Protein AF-A0A927SH80-F1 (afdb_monomer)

Mean predicted aligned error: 14.43 Å

Secondary structure (DSSP, 8-state):
-HHHHHHHHHHHHHHHHHHHHHHHHHHT-PPPPHHHHHHHHHS------TTSSSHHHHHHHHHHTTSS-TT--TTS-HHHHHHHHHHHTSPPPP-PPPEEEEE-----TTTB-BSS---S-S-HHHHHTTTT-SBSSTTS---S-HHHHH-TT--EEE-TTT-SEEE-TTT-----HHHHT-TT--EEEEETT-SEEE-----S-HHHHHHHBTTS-----HHHHH-TTS-EEEETTEEEE-TTT-----HHHHT-TT--EEE--TT-EEEEE-GGG-----HHHHH-TT--EE--TTSPPEE-TT-----HHHHT-TT--EEEEE------TT--TT--SS------TTGGGSPPPPPHHHHHHHHHHHHHHHHHHHHHHHHHHHTT-------------

Structure (mmCIF, N/CA/C/O backbone):
data_AF-A0A927SH80-F1
#
_entry.id   AF-A0A927SH80-F1
#
loop_
_atom_site.group_PDB
_atom_site.id
_atom_site.type_symbol
_atom_site.label_atom_id
_atom_site.label_alt_id
_atom_site.label_comp_id
_atom_site.label_asym_id
_atom_site.label_entity_id
_atom_site.label_seq_id
_atom_site.pdbx_PDB_ins_code
_atom_site.Cartn_x
_atom_site.Cartn_y
_atom_site.Cartn_z
_atom_site.occupancy
_atom_site.B_iso_or_equiv
_atom_site.auth_seq_id
_atom_site.auth_comp_id
_atom_site.auth_asym_id
_atom_site.auth_atom_id
_atom_site.pdbx_PDB_model_num
ATOM 1 N N . MET A 1 1 ? 19.729 -35.405 -63.155 1.00 67.75 1 MET A N 1
ATOM 2 C CA . MET A 1 1 ? 19.822 -36.449 -62.109 1.00 67.75 1 MET A CA 1
ATOM 3 C C . MET A 1 1 ? 20.046 -35.816 -60.736 1.00 67.75 1 MET A C 1
ATOM 5 O O . MET A 1 1 ? 19.421 -36.229 -59.769 1.00 67.75 1 MET A O 1
ATOM 9 N N . ASP A 1 2 ? 20.865 -34.765 -60.665 1.00 80.31 2 ASP A N 1
ATOM 10 C CA . ASP A 1 2 ? 21.379 -34.199 -59.408 1.00 80.31 2 ASP A CA 1
ATOM 11 C C . ASP A 1 2 ? 20.319 -33.526 -58.526 1.00 80.31 2 ASP A C 1
ATOM 13 O O . ASP A 1 2 ? 20.358 -33.664 -57.308 1.00 80.31 2 ASP A O 1
ATOM 17 N N . ILE A 1 3 ? 19.312 -32.876 -59.121 1.00 85.50 3 ILE A N 1
ATOM 18 C CA . ILE A 1 3 ? 18.199 -32.262 -58.370 1.00 85.50 3 ILE A CA 1
ATOM 19 C C . ILE A 1 3 ? 17.348 -33.334 -57.672 1.00 85.50 3 ILE A C 1
ATOM 21 O O . ILE A 1 3 ? 16.928 -33.156 -56.530 1.00 85.50 3 ILE A O 1
ATOM 25 N N . LEU A 1 4 ? 17.126 -34.469 -58.340 1.00 87.06 4 LEU A N 1
ATOM 26 C CA . LEU A 1 4 ? 16.343 -35.578 -57.793 1.00 87.06 4 LEU A CA 1
ATOM 27 C C . LEU A 1 4 ? 17.097 -36.269 -56.648 1.00 87.06 4 LEU A C 1
ATOM 29 O O . LEU A 1 4 ? 16.501 -36.623 -55.635 1.00 87.06 4 LEU A O 1
ATOM 33 N N . PHE A 1 5 ? 18.418 -36.405 -56.796 1.00 88.62 5 PHE A N 1
ATOM 34 C CA . PHE A 1 5 ? 19.298 -36.946 -55.764 1.00 88.62 5 PHE A CA 1
ATOM 35 C C . PHE A 1 5 ? 19.363 -36.025 -54.538 1.00 88.62 5 PHE A C 1
ATOM 37 O O . PHE A 1 5 ? 19.197 -36.492 -53.414 1.00 88.62 5 PHE A O 1
ATOM 44 N N . ALA A 1 6 ? 19.508 -34.711 -54.740 1.00 87.31 6 ALA A N 1
ATOM 45 C CA . ALA A 1 6 ? 19.481 -33.729 -53.658 1.00 87.31 6 ALA A CA 1
ATOM 46 C C . ALA A 1 6 ? 18.146 -33.750 -52.892 1.00 87.31 6 ALA A C 1
ATOM 48 O O . ALA A 1 6 ? 18.147 -33.767 -51.662 1.00 87.31 6 ALA A O 1
ATOM 49 N N . ALA A 1 7 ? 17.014 -33.820 -53.601 1.00 89.44 7 ALA A N 1
ATOM 50 C CA . ALA A 1 7 ? 15.693 -33.921 -52.982 1.00 89.44 7 ALA A CA 1
ATOM 51 C C . ALA A 1 7 ? 15.524 -35.214 -52.161 1.00 89.44 7 ALA A C 1
ATOM 53 O O . ALA A 1 7 ? 14.984 -35.176 -51.055 1.00 89.44 7 ALA A O 1
ATOM 54 N N . LEU A 1 8 ? 16.029 -36.346 -52.666 1.00 92.12 8 LEU A N 1
ATOM 55 C CA . LEU A 1 8 ? 16.002 -37.632 -51.961 1.00 92.12 8 LEU A CA 1
ATOM 56 C C . LEU A 1 8 ? 16.857 -37.628 -50.693 1.00 92.12 8 LEU A C 1
ATOM 58 O O . LEU A 1 8 ? 16.410 -38.119 -49.660 1.00 92.12 8 LEU A O 1
ATOM 62 N N . VAL A 1 9 ? 18.062 -37.058 -50.750 1.00 92.06 9 VAL A N 1
ATOM 63 C CA . VAL A 1 9 ? 18.957 -36.970 -49.587 1.00 92.06 9 VAL A CA 1
ATOM 64 C C . VAL A 1 9 ? 18.350 -36.075 -48.506 1.00 92.06 9 VAL A C 1
ATOM 66 O O . VAL A 1 9 ? 18.310 -36.464 -47.339 1.00 92.06 9 VAL A O 1
ATOM 69 N N . LEU A 1 10 ? 17.810 -34.913 -48.883 1.00 92.00 10 LEU A N 1
ATOM 70 C CA . LEU A 1 10 ? 17.210 -33.972 -47.934 1.00 92.00 10 LEU A CA 1
ATOM 71 C C . LEU A 1 10 ? 15.919 -34.535 -47.314 1.00 92.00 10 LEU A C 1
ATOM 73 O O . LEU A 1 10 ? 15.719 -34.434 -46.103 1.00 92.00 10 LEU A O 1
ATOM 77 N N . GLY A 1 11 ? 15.081 -35.197 -48.120 1.00 93.44 11 GLY A N 1
ATOM 78 C CA . GLY A 1 11 ? 13.886 -35.899 -47.645 1.00 93.44 11 GLY A CA 1
ATOM 79 C C . GLY A 1 11 ? 14.214 -37.090 -46.738 1.00 93.44 11 GLY A C 1
ATOM 80 O O . GLY A 1 11 ? 13.583 -37.264 -45.696 1.00 93.44 11 GLY A O 1
ATOM 81 N N . GLY A 1 12 ? 15.243 -37.870 -47.083 1.00 94.62 12 GLY A N 1
ATOM 82 C CA . GLY A 1 12 ? 15.723 -38.995 -46.281 1.00 94.62 12 GLY A CA 1
ATOM 83 C C . GLY A 1 12 ? 16.278 -38.558 -44.925 1.00 94.62 12 GLY A C 1
ATOM 84 O O . GLY A 1 12 ? 15.914 -39.132 -43.900 1.00 94.62 12 GLY A O 1
ATOM 85 N N . MET A 1 13 ? 17.088 -37.496 -44.893 1.00 93.69 13 MET A N 1
ATOM 86 C CA . MET A 1 13 ? 17.565 -36.900 -43.639 1.00 93.69 13 MET A CA 1
ATOM 87 C C . MET A 1 13 ? 16.413 -36.329 -42.807 1.00 93.69 13 MET A C 1
ATOM 89 O O . MET A 1 13 ? 16.394 -36.517 -41.594 1.00 93.69 13 MET A O 1
ATOM 93 N N . GLY A 1 14 ? 15.427 -35.686 -43.439 1.00 94.69 14 GLY A N 1
ATOM 94 C CA . GLY A 1 14 ? 14.233 -35.182 -42.757 1.00 94.69 14 GLY A CA 1
ATOM 95 C C . GLY A 1 14 ? 13.417 -36.293 -42.088 1.00 94.69 14 GLY A C 1
ATOM 96 O O . GLY A 1 14 ? 13.054 -36.170 -40.920 1.00 94.69 14 GLY A O 1
ATOM 97 N N . LEU A 1 15 ? 13.188 -37.407 -42.790 1.00 94.25 15 LEU A N 1
ATOM 98 C CA . LEU A 1 15 ? 12.505 -38.580 -42.235 1.00 94.25 15 LEU A CA 1
ATOM 99 C C . LEU A 1 15 ? 13.313 -39.244 -41.118 1.00 94.25 15 LEU A C 1
ATOM 101 O O . LEU A 1 15 ? 12.742 -39.630 -40.099 1.00 94.25 15 LEU A O 1
ATOM 105 N N . LEU A 1 16 ? 14.635 -39.342 -41.277 1.00 94.38 16 LEU A N 1
ATOM 106 C CA . LEU A 1 16 ? 15.520 -39.924 -40.272 1.00 94.38 16 LEU A CA 1
ATOM 107 C C . LEU A 1 16 ? 15.535 -39.087 -38.988 1.00 94.38 16 LEU A C 1
ATOM 109 O O . LEU A 1 16 ? 15.325 -39.630 -37.905 1.00 94.38 16 LEU A O 1
ATOM 113 N N . PHE A 1 17 ? 15.721 -37.769 -39.093 1.00 94.19 17 PHE A N 1
ATOM 114 C CA . PHE A 1 17 ? 15.707 -36.888 -37.926 1.00 94.19 17 PHE A CA 1
ATOM 115 C C . PHE A 1 17 ? 14.313 -36.760 -37.309 1.00 94.19 17 PHE A C 1
ATOM 117 O O . PHE A 1 17 ? 14.196 -36.784 -36.088 1.00 94.19 17 PHE A O 1
ATOM 124 N N . GLY A 1 18 ? 13.250 -36.697 -38.115 1.00 93.88 18 GLY A N 1
ATOM 125 C CA . GLY A 1 18 ? 11.871 -36.689 -37.616 1.00 93.88 18 GLY A CA 1
ATOM 126 C C . GLY A 1 18 ? 11.509 -37.978 -36.872 1.00 93.88 18 GLY A C 1
ATOM 127 O O . GLY A 1 18 ? 10.929 -37.932 -35.785 1.00 93.88 18 GLY A O 1
ATOM 128 N N . GLY A 1 19 ? 11.915 -39.131 -37.411 1.00 94.75 19 GLY A N 1
ATOM 129 C CA . GLY A 1 19 ? 11.756 -40.432 -36.763 1.00 94.75 19 GLY A CA 1
ATOM 130 C C . GLY A 1 19 ? 12.543 -40.526 -35.457 1.00 94.75 19 GLY A C 1
ATOM 131 O O . GLY A 1 19 ? 11.991 -40.936 -34.437 1.00 94.75 19 GLY A O 1
ATOM 132 N N . LEU A 1 20 ? 13.800 -40.070 -35.462 1.00 92.69 20 LEU A N 1
ATOM 133 C CA . LEU A 1 20 ? 14.645 -40.036 -34.270 1.00 92.69 20 LEU A CA 1
ATOM 134 C C . LEU A 1 20 ? 14.058 -39.133 -33.177 1.00 92.69 20 LEU A C 1
ATOM 136 O O . LEU A 1 20 ? 13.988 -39.561 -32.030 1.00 92.69 20 LEU A O 1
ATOM 140 N N . LEU A 1 21 ? 13.584 -37.931 -33.524 1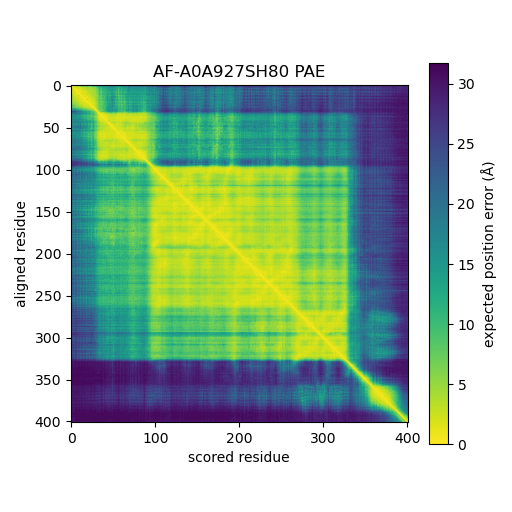.00 90.69 21 LEU A N 1
ATOM 141 C CA . LEU A 1 21 ? 12.939 -37.008 -32.582 1.00 90.69 21 LEU A CA 1
ATOM 142 C C . LEU A 1 21 ? 11.633 -37.573 -32.013 1.00 90.69 21 LEU A C 1
ATOM 144 O O . LEU A 1 21 ? 11.344 -37.404 -30.832 1.00 90.69 21 LEU A O 1
ATOM 148 N N . THR A 1 22 ? 10.853 -38.279 -32.833 1.00 91.62 22 THR A N 1
ATOM 149 C CA . THR A 1 22 ? 9.620 -38.938 -32.376 1.00 91.62 22 THR A CA 1
ATOM 150 C C . THR A 1 22 ? 9.935 -40.071 -31.398 1.00 91.62 22 THR A C 1
ATOM 152 O O . THR A 1 22 ? 9.254 -40.229 -30.383 1.00 91.62 22 THR A O 1
ATOM 155 N N . LEU A 1 23 ? 10.981 -40.853 -31.680 1.00 91.50 23 LEU A N 1
ATOM 156 C CA . LEU A 1 23 ? 11.433 -41.931 -30.805 1.00 91.50 23 LEU A CA 1
ATOM 157 C C . LEU A 1 23 ? 11.958 -41.380 -29.476 1.00 91.50 23 LEU A C 1
ATOM 159 O O . LEU A 1 23 ? 11.519 -41.831 -28.420 1.00 91.50 23 LEU A O 1
ATOM 163 N N . THR A 1 24 ? 12.848 -40.385 -29.508 1.00 88.69 24 THR A N 1
ATOM 164 C CA . THR A 1 24 ? 13.380 -39.773 -28.283 1.00 88.69 24 THR A CA 1
ATOM 165 C C . THR A 1 24 ? 12.280 -39.087 -27.479 1.00 88.69 24 THR A C 1
ATOM 167 O O . THR A 1 24 ? 12.229 -39.268 -26.267 1.00 88.69 24 THR A O 1
ATOM 170 N N . SER A 1 25 ? 11.334 -38.399 -28.125 1.00 85.75 25 SER A N 1
ATOM 171 C CA . SER A 1 25 ? 10.187 -37.791 -27.442 1.00 85.75 25 SER A CA 1
ATOM 172 C C . SER A 1 25 ? 9.327 -38.813 -26.695 1.00 85.75 25 SER A C 1
ATOM 174 O O . SER A 1 25 ? 8.863 -38.505 -25.602 1.00 85.75 25 SER A O 1
ATOM 176 N N . LYS A 1 26 ? 9.132 -40.023 -27.237 1.00 85.38 26 LYS A N 1
ATOM 177 C CA . LYS A 1 26 ? 8.375 -41.086 -26.556 1.00 85.38 26 LYS A CA 1
ATOM 178 C C . LYS A 1 26 ? 9.171 -41.771 -25.448 1.00 85.38 26 LYS A C 1
ATOM 180 O O . LYS A 1 26 ? 8.604 -42.077 -24.407 1.00 85.38 26 LYS A O 1
ATOM 185 N N . VAL A 1 27 ? 10.463 -42.020 -25.666 1.00 86.00 27 VAL A N 1
ATOM 186 C CA . VAL A 1 27 ? 11.327 -42.702 -24.685 1.00 86.00 27 VAL A CA 1
ATOM 187 C C . VAL A 1 27 ? 11.584 -41.825 -23.458 1.00 86.00 27 VAL A C 1
ATOM 189 O O . VAL A 1 27 ? 11.615 -42.334 -22.344 1.00 86.00 27 VAL A O 1
ATOM 192 N N . PHE A 1 28 ? 11.727 -40.512 -23.649 1.00 80.44 28 PHE A N 1
ATOM 193 C CA . PHE A 1 28 ? 11.945 -39.543 -22.571 1.00 80.44 28 PHE A CA 1
ATOM 194 C C . PHE A 1 28 ? 10.662 -38.818 -22.138 1.00 80.44 28 PHE A C 1
ATOM 196 O O . PHE A 1 28 ? 10.738 -37.799 -21.450 1.00 80.44 28 PHE A O 1
ATOM 203 N N . ALA A 1 29 ? 9.483 -39.317 -22.528 1.00 72.44 29 ALA A N 1
ATOM 204 C CA . ALA A 1 29 ? 8.218 -38.779 -22.050 1.00 72.44 29 ALA A CA 1
ATOM 205 C C . ALA A 1 29 ? 8.116 -39.005 -20.535 1.00 72.44 29 ALA A C 1
ATOM 207 O O . ALA A 1 29 ? 7.970 -40.133 -20.065 1.00 72.44 29 ALA A O 1
ATOM 208 N N . VAL A 1 30 ? 8.221 -37.923 -19.764 1.00 71.69 30 VAL A N 1
ATOM 209 C CA . VAL A 1 30 ? 8.011 -37.961 -18.316 1.00 71.69 30 VAL A CA 1
ATOM 210 C C . VAL A 1 30 ? 6.521 -38.232 -18.071 1.00 71.69 30 VAL A C 1
ATOM 212 O O . VAL A 1 30 ? 5.695 -37.518 -18.644 1.00 71.69 30 VAL A O 1
ATOM 215 N N . PRO A 1 31 ? 6.148 -39.244 -17.262 1.00 65.06 31 PRO A N 1
ATOM 216 C CA . PRO A 1 31 ? 4.749 -39.509 -16.947 1.00 65.06 31 PRO A CA 1
ATOM 217 C C . PRO A 1 31 ? 4.132 -38.267 -16.305 1.00 65.06 31 PRO A C 1
ATOM 219 O O . PRO A 1 31 ? 4.612 -37.788 -15.274 1.00 65.06 31 PRO A O 1
ATOM 222 N N . SER A 1 32 ? 3.099 -37.722 -16.946 1.00 64.94 32 SER A N 1
ATOM 223 C CA . SER A 1 32 ? 2.438 -36.525 -16.451 1.00 64.94 32 SER A CA 1
ATOM 224 C C . SER A 1 32 ? 1.616 -36.890 -15.217 1.00 64.94 32 SER A C 1
ATOM 226 O O . SER A 1 32 ? 0.886 -37.884 -15.192 1.00 64.94 32 SER A O 1
ATOM 228 N N . ASN A 1 33 ? 1.812 -36.143 -14.133 1.00 77.31 33 ASN A N 1
ATOM 229 C CA . ASN A 1 33 ? 1.014 -36.340 -12.934 1.00 77.31 33 ASN A CA 1
ATOM 230 C C . ASN A 1 33 ? -0.385 -35.751 -13.217 1.00 77.31 33 ASN A C 1
ATOM 232 O O . ASN A 1 33 ? -0.481 -34.547 -13.462 1.00 77.31 33 ASN A O 1
ATOM 236 N N . PRO A 1 34 ? -1.467 -36.551 -13.183 1.00 84.00 34 PRO A N 1
ATOM 237 C CA . PRO A 1 34 ? -2.804 -36.080 -13.548 1.00 84.00 34 PRO A CA 1
ATOM 238 C C . PRO A 1 34 ? -3.279 -34.927 -12.656 1.00 84.00 34 PRO A C 1
ATOM 240 O O . PRO A 1 34 ? -3.939 -34.007 -13.131 1.00 84.00 34 PRO A O 1
ATOM 243 N N . THR A 1 35 ? -2.879 -34.916 -11.381 1.00 85.38 35 THR A N 1
ATOM 244 C CA . THR A 1 35 ? -3.165 -33.815 -10.452 1.00 85.38 35 THR A CA 1
ATOM 245 C C . THR A 1 35 ? -2.439 -32.540 -10.869 1.00 85.38 35 THR A C 1
ATOM 247 O O . THR A 1 35 ? -3.014 -31.458 -10.862 1.00 85.38 35 THR A O 1
ATOM 250 N N . ARG A 1 36 ? -1.177 -32.657 -11.283 1.00 89.44 36 ARG A N 1
ATOM 251 C CA . ARG A 1 36 ? -0.375 -31.530 -11.765 1.00 89.44 36 ARG A CA 1
ATOM 252 C C . ARG A 1 36 ? -0.974 -30.913 -13.020 1.00 89.44 36 ARG A C 1
ATOM 254 O O . ARG A 1 36 ? -1.035 -29.691 -13.108 1.00 89.44 36 ARG A O 1
ATOM 261 N N . ASP A 1 37 ? -1.404 -31.731 -13.976 1.00 89.06 37 ASP A N 1
ATOM 262 C CA . ASP A 1 37 ? -1.988 -31.231 -15.223 1.00 89.06 37 ASP A CA 1
ATOM 263 C C . ASP A 1 37 ? -3.334 -30.546 -14.972 1.00 89.06 37 ASP A C 1
ATOM 265 O O . ASP A 1 37 ? -3.557 -29.448 -15.480 1.00 89.06 37 ASP A O 1
ATOM 269 N N . ALA A 1 38 ? -4.166 -31.118 -14.095 1.00 89.19 38 ALA A N 1
ATOM 270 C CA . ALA A 1 38 ? -5.412 -30.494 -13.658 1.00 89.19 38 ALA A CA 1
ATOM 271 C C . ALA A 1 38 ? -5.166 -29.133 -12.980 1.00 89.19 38 ALA A C 1
ATOM 273 O O . ALA A 1 38 ? -5.809 -28.142 -13.316 1.00 89.19 38 ALA A O 1
ATOM 274 N N . VAL A 1 39 ? -4.181 -29.038 -12.077 1.00 90.12 39 VAL A N 1
ATOM 275 C CA . VAL A 1 39 ? -3.794 -27.751 -11.470 1.00 90.12 39 VAL A CA 1
ATOM 276 C C . VAL A 1 39 ? -3.254 -26.787 -12.530 1.00 90.12 39 VAL A C 1
ATOM 278 O O . VAL A 1 39 ? -3.578 -25.601 -12.518 1.00 90.12 39 VAL A O 1
ATOM 281 N N . ARG A 1 40 ? -2.443 -27.269 -13.476 1.00 90.88 40 ARG A N 1
ATOM 282 C CA . ARG A 1 40 ? -1.846 -26.447 -14.535 1.00 90.88 40 ARG A CA 1
ATOM 283 C C . ARG A 1 40 ? -2.887 -25.831 -15.469 1.00 90.88 40 ARG A C 1
ATOM 285 O O . ARG A 1 40 ? -2.656 -24.715 -15.943 1.00 90.88 40 ARG A O 1
ATOM 292 N N . GLU A 1 41 ? -3.977 -26.538 -15.737 1.00 91.62 41 GLU A N 1
ATOM 293 C CA . GLU A 1 41 ? -5.094 -26.070 -16.563 1.00 91.62 41 GLU A CA 1
ATOM 294 C C . GLU A 1 41 ? -5.888 -24.948 -15.879 1.00 91.62 41 GLU A C 1
ATOM 296 O O . GLU A 1 41 ? -6.310 -23.999 -16.537 1.00 91.62 41 GLU A O 1
ATOM 301 N N . LEU A 1 42 ? -5.994 -24.995 -14.548 1.00 89.75 42 LEU A N 1
ATOM 302 C CA . LEU A 1 42 ? -6.610 -23.937 -13.742 1.00 89.75 42 LEU A CA 1
ATOM 303 C C . LEU A 1 42 ? -5.716 -22.692 -13.601 1.00 89.75 42 LEU A C 1
ATOM 305 O O . LEU A 1 42 ? -6.206 -21.591 -13.347 1.00 89.75 42 LEU A O 1
ATOM 309 N N . LEU A 1 43 ? -4.395 -22.835 -13.759 1.00 89.69 43 LEU A N 1
ATOM 310 C CA . LEU A 1 43 ? -3.466 -21.713 -13.638 1.00 89.69 43 LEU A CA 1
ATOM 311 C C . LEU A 1 43 ? -3.520 -20.764 -14.858 1.00 89.69 43 LEU A C 1
ATOM 313 O O . LEU A 1 43 ? -3.614 -21.217 -15.996 1.00 89.69 43 LEU A O 1
ATOM 317 N N . PRO A 1 44 ? -3.277 -19.448 -14.679 1.00 85.12 44 PRO A N 1
ATOM 318 C CA . PRO A 1 44 ? -3.424 -18.434 -15.736 1.00 85.12 44 PRO A CA 1
ATOM 319 C C . PRO A 1 44 ? -2.498 -18.562 -16.958 1.00 85.12 44 PRO A C 1
ATOM 321 O O . PRO A 1 44 ? -2.556 -17.724 -17.852 1.00 85.12 44 PRO A O 1
ATOM 324 N N . GLY A 1 45 ? -1.542 -19.497 -16.966 1.00 86.06 45 GLY A N 1
ATOM 325 C CA . GLY A 1 45 ? -0.563 -19.661 -18.053 1.00 86.06 45 GLY A CA 1
ATOM 326 C C . GLY A 1 45 ? 0.410 -18.488 -18.266 1.00 86.06 45 GLY A C 1
ATOM 327 O O . GLY A 1 45 ? 1.230 -18.531 -19.177 1.00 86.06 45 GLY A O 1
ATOM 328 N N . ALA A 1 46 ? 0.367 -17.446 -17.427 1.00 84.06 46 ALA A N 1
ATOM 329 C CA . ALA A 1 46 ? 1.121 -16.203 -17.617 1.00 84.06 46 ALA A CA 1
ATOM 330 C C . ALA A 1 46 ? 2.643 -16.323 -17.397 1.00 84.06 46 ALA A C 1
ATOM 33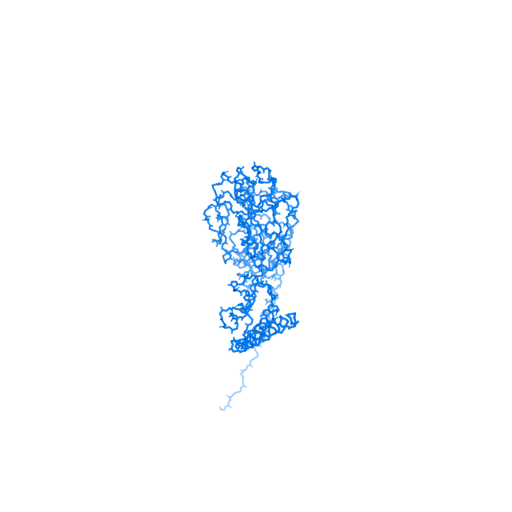2 O O . ALA A 1 46 ? 3.375 -15.369 -17.671 1.00 84.06 46 ALA A O 1
ATOM 333 N N . ASN A 1 47 ? 3.119 -17.445 -16.839 1.00 86.44 47 ASN A N 1
ATOM 334 C CA . ASN A 1 47 ? 4.538 -17.750 -16.608 1.00 86.44 47 ASN A CA 1
ATOM 335 C C . ASN A 1 47 ? 5.343 -16.587 -15.991 1.00 86.44 47 ASN A C 1
ATOM 337 O O . ASN A 1 47 ? 6.481 -16.314 -16.359 1.00 86.44 47 ASN A O 1
ATOM 341 N N . CYS A 1 48 ? 4.727 -15.855 -15.058 1.00 81.88 48 CYS A N 1
ATOM 342 C CA . CYS A 1 48 ? 5.271 -14.595 -14.554 1.00 81.88 48 CYS A CA 1
ATOM 343 C C . CYS A 1 48 ? 6.298 -14.741 -13.425 1.00 81.88 48 CYS A C 1
ATOM 345 O O . CYS A 1 48 ? 6.957 -13.756 -13.107 1.00 81.88 48 CYS A O 1
ATOM 347 N N . GLY A 1 49 ? 6.401 -15.919 -12.803 1.00 83.25 49 GLY A N 1
ATOM 348 C CA . GLY A 1 49 ? 7.292 -16.169 -11.665 1.00 83.25 49 GLY A CA 1
ATOM 349 C C . GLY A 1 49 ? 6.874 -15.503 -10.348 1.00 83.25 49 GLY A C 1
ATOM 350 O O . GLY A 1 49 ? 7.574 -15.649 -9.353 1.00 83.25 49 GLY A O 1
ATOM 351 N N . GLY A 1 50 ? 5.730 -14.808 -10.296 1.00 80.81 50 GLY A N 1
ATOM 352 C CA . GLY A 1 50 ? 5.297 -14.063 -9.104 1.00 80.81 50 GLY A CA 1
ATOM 353 C C . GLY A 1 50 ? 5.023 -14.924 -7.864 1.00 80.81 50 GLY A C 1
ATOM 354 O O . GLY A 1 50 ? 5.034 -14.410 -6.755 1.00 80.81 50 GLY A O 1
ATOM 355 N N . CYS A 1 51 ? 4.811 -16.229 -8.044 1.00 82.56 51 CYS A N 1
ATOM 356 C CA . CYS A 1 51 ? 4.661 -17.209 -6.963 1.00 82.56 51 CYS A CA 1
ATOM 357 C C . CYS A 1 51 ? 5.998 -17.774 -6.443 1.00 82.56 51 CYS A C 1
ATOM 359 O O . CYS A 1 51 ? 5.987 -18.616 -5.554 1.00 82.56 51 CYS A O 1
ATOM 361 N N . GLY A 1 52 ? 7.140 -17.368 -7.012 1.00 83.38 52 GLY A N 1
ATOM 362 C CA . GLY A 1 52 ? 8.463 -17.903 -6.663 1.00 83.38 52 GLY A CA 1
ATOM 363 C C . GLY A 1 52 ? 8.861 -19.188 -7.401 1.00 83.38 52 GLY A C 1
ATOM 364 O O . GLY A 1 52 ? 9.981 -19.659 -7.222 1.00 83.38 52 GLY A O 1
ATOM 365 N N . TYR A 1 53 ? 7.992 -19.729 -8.263 1.00 89.19 53 TYR A N 1
ATOM 366 C CA . TYR A 1 53 ? 8.250 -20.933 -9.063 1.00 89.19 53 TYR A CA 1
ATOM 367 C C . TYR A 1 53 ? 8.544 -20.611 -10.541 1.00 89.19 53 TYR A C 1
ATOM 369 O O . TYR A 1 53 ? 8.058 -19.596 -11.060 1.00 89.19 53 TYR A O 1
ATOM 377 N N . PRO A 1 54 ? 9.317 -21.462 -11.250 1.00 86.56 54 PRO A N 1
ATOM 378 C CA . PRO A 1 54 ? 9.645 -21.267 -12.660 1.00 86.56 54 PRO A CA 1
ATOM 379 C C . PRO A 1 54 ? 8.420 -21.544 -13.545 1.00 86.56 54 PRO A C 1
ATOM 381 O O . PRO A 1 54 ? 8.199 -22.651 -14.030 1.00 86.56 54 PRO A O 1
ATOM 384 N N . GLY A 1 55 ? 7.607 -20.510 -13.747 1.00 88.38 55 GLY A N 1
ATOM 385 C CA . GLY A 1 55 ? 6.411 -20.568 -14.584 1.00 88.38 55 GLY A CA 1
ATOM 386 C C . GLY A 1 55 ? 5.201 -21.230 -13.917 1.00 88.38 55 GLY A C 1
ATOM 387 O O . GLY A 1 55 ? 5.223 -21.616 -12.749 1.00 88.38 55 GLY A O 1
ATOM 388 N N . CYS A 1 56 ? 4.107 -21.321 -14.672 1.00 91.38 56 CYS A N 1
ATOM 389 C CA . CYS A 1 56 ? 2.872 -21.972 -14.236 1.00 91.38 56 CYS A CA 1
ATOM 390 C C . CYS A 1 56 ? 3.065 -23.482 -14.086 1.00 91.38 56 CYS A C 1
ATOM 392 O O . CYS A 1 56 ? 2.500 -24.068 -13.175 1.00 91.38 56 CYS A O 1
ATOM 394 N N . ASP A 1 57 ? 3.904 -24.084 -14.926 1.00 90.25 57 ASP A N 1
ATOM 395 C CA . ASP A 1 57 ? 4.264 -25.498 -14.853 1.00 90.25 57 ASP A CA 1
ATOM 396 C C . ASP A 1 57 ? 4.998 -25.830 -13.547 1.00 90.25 57 ASP A C 1
ATOM 398 O O . ASP A 1 57 ? 4.555 -26.707 -12.814 1.00 90.25 57 ASP A O 1
ATOM 402 N N . GLY A 1 58 ? 6.023 -25.053 -13.178 1.00 89.62 58 GLY A N 1
ATOM 403 C CA . GLY A 1 58 ? 6.715 -25.240 -11.900 1.00 89.62 58 GLY A CA 1
ATOM 404 C C . GLY A 1 58 ? 5.833 -24.956 -10.677 1.00 89.62 58 GLY A C 1
ATOM 405 O O . GLY A 1 58 ? 5.990 -25.601 -9.643 1.00 89.62 58 GLY A O 1
ATOM 406 N N . CYS A 1 59 ? 4.888 -24.015 -10.786 1.00 89.75 59 CYS A N 1
ATOM 407 C CA . CYS A 1 59 ? 3.902 -23.760 -9.733 1.00 89.75 59 CYS A CA 1
ATOM 408 C C . CYS A 1 59 ? 2.933 -24.942 -9.577 1.00 89.75 59 CYS A C 1
ATOM 410 O O . CYS A 1 59 ? 2.702 -25.398 -8.460 1.00 89.75 59 CYS A O 1
ATOM 412 N N . ALA A 1 60 ? 2.424 -25.486 -10.686 1.00 91.62 60 ALA A N 1
ATOM 413 C CA . ALA A 1 60 ? 1.564 -26.665 -10.678 1.00 91.62 60 ALA A CA 1
ATOM 414 C C . ALA A 1 60 ? 2.279 -27.889 -10.091 1.00 91.62 60 ALA A C 1
ATOM 416 O O . ALA A 1 60 ? 1.706 -28.578 -9.252 1.00 91.62 60 ALA A O 1
ATOM 417 N N . ASP A 1 61 ? 3.545 -28.115 -10.457 1.00 89.94 61 ASP A N 1
ATOM 418 C CA . ASP A 1 61 ? 4.369 -29.190 -9.893 1.00 89.94 61 ASP A CA 1
ATOM 419 C C . ASP A 1 61 ? 4.545 -29.024 -8.372 1.00 89.94 61 ASP A C 1
ATOM 421 O O . ASP A 1 61 ? 4.469 -29.992 -7.609 1.00 89.94 61 ASP A O 1
ATOM 425 N N . ALA A 1 62 ? 4.770 -27.793 -7.902 1.00 89.69 62 ALA A N 1
ATOM 426 C CA . ALA A 1 62 ? 4.948 -27.497 -6.484 1.00 89.69 62 ALA A CA 1
ATOM 427 C C . ALA A 1 62 ? 3.654 -27.671 -5.675 1.00 89.69 62 ALA A C 1
ATOM 429 O O . ALA A 1 62 ? 3.705 -28.200 -4.565 1.00 89.69 62 ALA A O 1
ATOM 430 N N . ILE A 1 63 ? 2.506 -27.281 -6.236 1.00 89.88 63 ILE A N 1
ATOM 431 C CA . ILE A 1 63 ? 1.189 -27.506 -5.626 1.00 89.88 63 ILE A CA 1
ATOM 432 C C . ILE A 1 63 ? 0.894 -29.010 -5.583 1.00 89.88 63 ILE A C 1
ATOM 434 O O . ILE A 1 63 ? 0.636 -29.548 -4.511 1.00 89.88 63 ILE A O 1
ATOM 438 N N . ALA A 1 64 ? 1.037 -29.715 -6.710 1.00 89.06 64 ALA A N 1
ATOM 439 C CA . ALA A 1 64 ? 0.765 -31.151 -6.808 1.00 89.06 64 ALA A CA 1
ATOM 440 C C . ALA A 1 64 ? 1.682 -32.013 -5.923 1.00 89.06 64 ALA A C 1
ATOM 442 O O . ALA A 1 64 ? 1.292 -33.098 -5.499 1.00 89.06 64 ALA A O 1
ATOM 443 N N . SER A 1 65 ? 2.895 -31.538 -5.623 1.00 87.00 65 SER A N 1
ATOM 444 C CA . SER A 1 65 ? 3.829 -32.200 -4.701 1.00 87.00 65 SER A CA 1
ATOM 445 C C . SER A 1 65 ? 3.701 -31.750 -3.240 1.00 87.00 65 SER A C 1
ATOM 447 O O . SER A 1 65 ? 4.497 -32.182 -2.406 1.00 87.00 65 SER A O 1
ATOM 449 N N . GLY A 1 66 ? 2.734 -30.884 -2.915 1.00 83.88 66 GLY A N 1
ATOM 450 C CA . GLY A 1 66 ? 2.494 -30.384 -1.557 1.00 83.88 66 GLY A CA 1
ATOM 451 C C . GLY A 1 66 ? 3.553 -29.406 -1.033 1.00 83.88 66 GLY A C 1
ATOM 452 O O . GLY A 1 66 ? 3.575 -29.101 0.156 1.00 83.88 66 GLY A O 1
ATOM 453 N N . LYS A 1 67 ? 4.448 -28.908 -1.895 1.00 86.19 67 LYS A N 1
ATOM 454 C CA . LYS A 1 67 ? 5.489 -27.925 -1.541 1.00 86.19 67 LYS A CA 1
ATOM 455 C C . LYS A 1 67 ? 4.973 -26.485 -1.546 1.00 86.19 67 LYS A C 1
ATOM 457 O O . LYS A 1 67 ? 5.594 -25.614 -0.941 1.00 86.19 67 LYS A O 1
ATOM 462 N N . ALA A 1 68 ? 3.865 -26.229 -2.237 1.00 85.38 68 ALA A N 1
ATOM 463 C CA . ALA A 1 68 ? 3.209 -24.931 -2.319 1.00 85.38 68 ALA A CA 1
ATOM 464 C C . ALA A 1 68 ? 1.755 -25.028 -1.844 1.00 85.38 68 ALA A C 1
ATOM 466 O O . ALA A 1 68 ? 1.096 -26.043 -2.060 1.00 85.38 68 ALA A O 1
ATOM 467 N N . ALA A 1 69 ? 1.244 -23.958 -1.233 1.00 86.62 69 ALA A N 1
ATOM 468 C CA . ALA A 1 69 ? -0.173 -23.856 -0.898 1.00 86.62 69 ALA A CA 1
ATOM 469 C C . ALA A 1 69 ? -1.042 -23.788 -2.169 1.00 86.62 69 ALA A C 1
ATOM 471 O O . ALA A 1 69 ? -0.600 -23.319 -3.216 1.00 86.62 69 ALA A O 1
ATOM 472 N N . VAL A 1 70 ? -2.307 -24.195 -2.070 1.00 86.62 70 VAL A N 1
ATOM 473 C CA . VAL A 1 70 ? -3.266 -24.189 -3.196 1.00 86.62 70 VAL A CA 1
ATOM 474 C C . VAL A 1 70 ? -3.559 -22.790 -3.748 1.00 86.62 70 VAL A C 1
ATOM 476 O O . VAL A 1 70 ? -3.920 -22.640 -4.910 1.00 86.62 70 VAL A O 1
ATOM 479 N N . ASN A 1 71 ? -3.313 -21.753 -2.945 1.00 85.12 71 ASN A N 1
ATOM 480 C CA . ASN A 1 71 ? -3.396 -20.341 -3.317 1.00 85.12 71 ASN A CA 1
ATOM 481 C C . ASN A 1 71 ? -2.023 -19.722 -3.662 1.00 85.12 71 ASN A C 1
ATOM 483 O O . ASN A 1 71 ? -1.883 -18.500 -3.682 1.00 85.12 71 ASN A O 1
ATOM 487 N N . ALA A 1 72 ? -0.989 -20.533 -3.931 1.00 85.62 72 ALA A N 1
ATOM 488 C CA . ALA A 1 72 ? 0.373 -20.041 -4.161 1.00 85.62 72 ALA A CA 1
ATOM 489 C C . ALA A 1 72 ? 0.496 -19.098 -5.365 1.00 85.62 72 ALA A C 1
ATOM 491 O O . ALA A 1 72 ? 1.426 -18.294 -5.424 1.00 85.62 72 ALA A O 1
ATOM 492 N N . CYS A 1 73 ? -0.410 -19.185 -6.343 1.00 86.56 73 CYS A N 1
ATOM 493 C CA . CYS A 1 73 ? -0.427 -18.267 -7.471 1.00 86.56 73 CYS A CA 1
ATOM 494 C C . CYS A 1 73 ? -1.151 -16.960 -7.097 1.00 86.56 73 CYS A C 1
ATOM 496 O O . CYS A 1 73 ? -2.380 -16.947 -7.068 1.00 86.56 73 CYS A O 1
ATOM 498 N N . PRO A 1 74 ? -0.443 -15.823 -6.936 1.00 77.81 74 PRO A N 1
ATOM 499 C CA . PRO A 1 74 ? -1.069 -14.558 -6.533 1.00 77.81 74 PRO A CA 1
ATOM 500 C C . PRO A 1 74 ? -1.964 -13.940 -7.621 1.00 77.81 74 PRO A C 1
ATOM 502 O O . PRO A 1 74 ? -2.655 -12.956 -7.377 1.00 77.81 74 PRO A O 1
ATOM 505 N N . VAL A 1 75 ? -1.917 -14.486 -8.841 1.00 82.56 75 VAL A N 1
ATOM 506 C CA . VAL A 1 75 ? -2.714 -14.038 -9.991 1.00 82.56 75 VAL A CA 1
ATOM 507 C C . VAL A 1 75 ? -4.100 -14.695 -10.000 1.00 82.56 75 VAL A C 1
ATOM 509 O O . VAL A 1 75 ? -5.017 -14.149 -10.613 1.00 82.56 75 VAL A O 1
ATOM 512 N N . CYS A 1 76 ? -4.253 -15.856 -9.353 1.00 83.00 76 CYS A N 1
ATOM 513 C CA . CYS A 1 76 ? -5.516 -16.588 -9.321 1.00 83.00 76 CYS A CA 1
ATOM 514 C C . CYS A 1 76 ? -6.546 -15.866 -8.447 1.00 83.00 76 CYS A C 1
ATOM 516 O O . CYS A 1 76 ? -6.201 -15.236 -7.448 1.00 83.00 76 CYS A O 1
ATOM 518 N N . SER A 1 77 ? -7.822 -15.966 -8.824 1.00 79.81 77 SER A N 1
ATOM 519 C CA . SER A 1 77 ? -8.922 -15.551 -7.953 1.00 79.81 77 SER A CA 1
ATOM 520 C C . SER A 1 77 ? -9.082 -16.531 -6.787 1.00 79.81 77 SER A C 1
ATOM 522 O O . SER A 1 77 ? -8.546 -17.646 -6.805 1.00 79.81 77 SER A O 1
ATOM 524 N N . ALA A 1 78 ? -9.850 -16.118 -5.777 1.00 81.50 78 ALA A N 1
ATOM 525 C CA . ALA A 1 78 ? -10.256 -17.011 -4.695 1.00 81.50 78 ALA A CA 1
ATOM 526 C C . ALA A 1 78 ? -10.986 -18.250 -5.248 1.00 81.50 78 ALA A C 1
ATOM 528 O O . ALA A 1 78 ? -10.627 -19.364 -4.897 1.00 81.50 78 ALA A O 1
ATOM 529 N N . GLU A 1 79 ? -11.885 -18.060 -6.219 1.00 83.44 79 GLU A N 1
ATOM 530 C CA . GLU A 1 79 ? -12.620 -19.138 -6.902 1.00 83.44 79 GLU A CA 1
ATOM 531 C C . GLU A 1 79 ? -11.688 -20.164 -7.566 1.00 83.44 79 GLU A C 1
ATOM 533 O O . GLU A 1 79 ? -11.858 -21.369 -7.405 1.00 83.44 79 GLU A O 1
ATOM 538 N N . VAL A 1 80 ? -10.659 -19.706 -8.290 1.00 85.75 80 VAL A N 1
ATOM 539 C CA . VAL A 1 80 ? -9.682 -20.612 -8.922 1.00 85.75 80 VAL A CA 1
ATOM 540 C C . VAL A 1 80 ? -8.856 -21.338 -7.858 1.00 85.75 80 VAL A C 1
ATOM 542 O O . VAL A 1 80 ? -8.538 -22.513 -8.013 1.00 85.75 80 VAL A O 1
ATOM 545 N N . SER A 1 81 ? -8.543 -20.669 -6.747 1.00 84.75 81 SER A N 1
ATOM 546 C CA . SER A 1 81 ? -7.822 -21.287 -5.627 1.00 84.75 81 SER A CA 1
ATOM 547 C C . SER A 1 81 ? -8.663 -22.366 -4.930 1.00 84.75 81 SER A C 1
ATOM 549 O O . SER A 1 81 ? -8.120 -23.396 -4.541 1.00 84.75 81 SER A O 1
ATOM 551 N N . GLU A 1 82 ? -9.980 -22.174 -4.823 1.00 85.56 82 GLU A N 1
ATOM 552 C CA . GLU A 1 82 ? -10.928 -23.185 -4.330 1.00 85.56 82 GLU A CA 1
ATOM 553 C C . GLU A 1 82 ? -11.022 -24.387 -5.275 1.00 85.56 82 GLU A C 1
ATOM 555 O O . GLU A 1 82 ? -11.007 -25.531 -4.824 1.00 85.56 82 GLU A O 1
ATOM 560 N N . GLN A 1 83 ? -11.042 -24.155 -6.590 1.00 87.12 83 GLN A N 1
ATOM 561 C CA . GLN A 1 83 ? -11.007 -25.238 -7.579 1.00 87.12 83 GLN A CA 1
ATOM 562 C C . GLN A 1 83 ? -9.706 -26.047 -7.481 1.00 87.12 83 GLN A C 1
ATOM 564 O O . GLN A 1 83 ? -9.739 -27.277 -7.497 1.00 87.12 83 GLN A O 1
ATOM 569 N N . ILE A 1 84 ? -8.563 -25.375 -7.310 1.00 87.25 84 ILE A N 1
ATOM 570 C CA . ILE A 1 84 ? -7.269 -26.034 -7.084 1.00 87.25 84 ILE A CA 1
ATOM 571 C C . ILE A 1 84 ? -7.288 -26.827 -5.766 1.00 87.25 84 ILE A C 1
ATOM 573 O O . ILE A 1 84 ? -6.783 -27.949 -5.725 1.00 87.25 84 ILE A O 1
ATOM 577 N N . ALA A 1 85 ? -7.901 -26.293 -4.704 1.00 86.94 85 ALA A N 1
ATOM 578 C CA . ALA A 1 85 ? -8.061 -26.993 -3.428 1.00 86.94 85 ALA A CA 1
ATOM 579 C C . ALA A 1 85 ? -8.904 -28.269 -3.567 1.00 86.94 85 ALA A C 1
ATOM 581 O O . ALA A 1 85 ? -8.505 -29.324 -3.071 1.00 86.94 85 ALA A O 1
ATOM 582 N N . ALA A 1 86 ? -9.999 -28.202 -4.330 1.00 87.62 86 ALA A N 1
ATOM 583 C CA . ALA A 1 86 ? -10.843 -29.351 -4.638 1.00 87.62 86 ALA A CA 1
ATOM 584 C C . ALA A 1 86 ? -10.085 -30.438 -5.421 1.00 87.62 86 ALA A C 1
ATOM 586 O O . ALA A 1 86 ? -10.199 -31.617 -5.092 1.00 87.62 86 ALA A O 1
ATOM 587 N N . VAL A 1 87 ? -9.262 -30.053 -6.407 1.00 87.31 87 VAL A N 1
ATOM 588 C CA . VAL A 1 87 ? -8.395 -30.988 -7.154 1.00 87.31 87 VAL A CA 1
ATOM 589 C C . VAL A 1 87 ? -7.352 -31.645 -6.244 1.00 87.31 87 VAL A C 1
ATOM 591 O O . VAL A 1 87 ? -7.045 -32.825 -6.404 1.00 87.31 87 VAL A O 1
ATOM 594 N N . MET A 1 88 ? -6.819 -30.898 -5.277 1.00 84.75 88 MET A N 1
ATOM 595 C CA . MET A 1 88 ? -5.826 -31.382 -4.314 1.00 84.75 88 MET A CA 1
ATOM 596 C C . MET A 1 88 ? -6.435 -32.158 -3.136 1.00 84.75 88 MET A C 1
ATOM 598 O O . MET A 1 88 ? -5.690 -32.770 -2.372 1.00 84.75 88 MET A O 1
ATOM 602 N N . GLY A 1 89 ? -7.764 -32.145 -2.976 1.00 81.38 89 GLY A N 1
ATOM 603 C CA . GLY A 1 89 ? -8.459 -32.785 -1.857 1.00 81.38 89 GLY A CA 1
ATOM 604 C C . GLY A 1 89 ? -8.132 -32.167 -0.493 1.00 81.38 89 GLY A C 1
ATOM 605 O O . GLY A 1 89 ? -8.149 -32.876 0.512 1.00 81.38 89 GLY A O 1
ATOM 606 N N . VAL A 1 90 ? -7.796 -30.874 -0.454 1.00 82.94 90 VAL A N 1
ATOM 607 C CA . VAL A 1 90 ? -7.474 -30.141 0.781 1.00 82.94 90 VAL A CA 1
ATOM 608 C C . VAL A 1 90 ? -8.495 -29.040 1.034 1.00 82.94 90 VAL A C 1
ATOM 610 O O . VAL A 1 90 ? -9.085 -28.501 0.099 1.00 82.94 90 VAL A O 1
ATOM 613 N N . GLU A 1 91 ? -8.684 -28.687 2.305 1.00 74.06 91 GLU A N 1
ATOM 614 C CA . GLU A 1 91 ? -9.495 -27.527 2.678 1.00 74.06 91 GLU A CA 1
ATOM 615 C C . GLU A 1 91 ? -8.916 -26.246 2.047 1.00 74.06 91 GLU A C 1
ATOM 617 O O . GLU A 1 91 ? -7.686 -26.092 1.983 1.00 74.06 91 GLU A O 1
ATOM 622 N N . PRO A 1 92 ? -9.771 -25.324 1.567 1.00 65.94 92 PRO A N 1
ATOM 623 C CA . PRO A 1 92 ? -9.317 -24.066 1.001 1.00 65.94 92 PRO A CA 1
ATOM 624 C C . PRO A 1 92 ? -8.501 -23.305 2.046 1.00 65.94 92 PRO A C 1
ATOM 626 O O . PRO A 1 92 ? -8.932 -23.097 3.180 1.00 65.94 92 PRO A O 1
ATOM 629 N N . ALA A 1 93 ? -7.289 -22.902 1.664 1.00 61.50 93 ALA A N 1
ATOM 630 C CA . ALA A 1 93 ? -6.465 -22.059 2.514 1.00 61.50 93 ALA A CA 1
ATOM 631 C C . ALA A 1 93 ? -7.187 -20.729 2.780 1.00 61.50 93 ALA A C 1
ATOM 633 O O . ALA A 1 93 ? -7.848 -20.201 1.880 1.00 61.50 93 ALA A O 1
ATOM 634 N N . ASP A 1 94 ? -7.010 -20.170 3.983 1.00 59.72 94 ASP A N 1
ATOM 635 C CA . ASP A 1 94 ? -7.517 -18.839 4.316 1.00 59.72 94 ASP A CA 1
ATOM 636 C C . ASP A 1 94 ? -7.165 -17.853 3.195 1.00 59.72 94 ASP A C 1
ATOM 638 O O . ASP A 1 94 ? -6.025 -17.807 2.711 1.00 59.72 94 ASP A O 1
ATOM 642 N N . ALA A 1 95 ? -8.156 -17.074 2.762 1.00 58.12 95 ALA A N 1
ATOM 643 C CA . ALA A 1 95 ? -7.978 -16.103 1.697 1.00 58.12 95 ALA A CA 1
ATOM 644 C C . ALA A 1 95 ? -6.923 -15.070 2.122 1.00 58.12 95 ALA A C 1
ATOM 646 O O . ALA A 1 95 ? -7.198 -14.146 2.893 1.00 58.12 95 ALA A O 1
ATOM 647 N N . ALA A 1 96 ? -5.696 -15.231 1.622 1.00 64.31 96 ALA A N 1
ATOM 648 C CA . ALA A 1 96 ? -4.638 -14.257 1.814 1.00 64.31 96 ALA A CA 1
ATOM 649 C C . ALA A 1 96 ? -5.126 -12.892 1.306 1.00 64.31 96 ALA A C 1
ATOM 651 O O . ALA A 1 96 ? -5.752 -12.797 0.246 1.00 64.31 96 ALA A O 1
ATOM 652 N N . ALA A 1 97 ? -4.860 -11.831 2.071 1.00 73.06 97 ALA A N 1
ATOM 653 C CA . ALA A 1 97 ? -5.297 -10.488 1.710 1.00 73.06 97 ALA A CA 1
ATOM 654 C C . ALA A 1 97 ? -4.823 -10.143 0.290 1.00 73.06 97 ALA A C 1
ATOM 656 O O . ALA A 1 97 ? -3.638 -10.280 -0.019 1.00 73.06 97 ALA A O 1
ATOM 657 N N . ARG A 1 98 ? -5.744 -9.680 -0.571 1.00 82.56 98 ARG A N 1
ATOM 658 C CA . ARG A 1 98 ? -5.425 -9.302 -1.954 1.00 82.56 98 ARG A CA 1
ATOM 659 C C . ARG A 1 98 ? -4.256 -8.321 -1.957 1.00 82.56 98 ARG A C 1
ATOM 661 O O . ARG A 1 98 ? -4.348 -7.229 -1.393 1.00 82.56 98 ARG A O 1
ATOM 668 N N . MET A 1 99 ? -3.171 -8.717 -2.610 1.00 87.62 99 MET A N 1
ATOM 669 C CA . MET A 1 99 ? -1.976 -7.898 -2.774 1.00 87.62 99 MET A CA 1
ATOM 670 C C . MET A 1 99 ? -2.098 -7.059 -4.043 1.00 87.62 99 MET A C 1
ATOM 672 O O . MET A 1 99 ? -2.688 -7.490 -5.031 1.00 87.62 99 MET A O 1
ATOM 676 N N . VAL A 1 100 ? -1.520 -5.862 -4.034 1.00 91.62 100 VAL A N 1
ATOM 677 C CA . VAL A 1 100 ? -1.426 -4.984 -5.205 1.00 91.62 100 VAL A CA 1
ATOM 678 C C . VAL A 1 100 ? -0.079 -4.275 -5.212 1.00 91.62 100 VAL A C 1
ATOM 680 O O . VAL A 1 100 ? 0.510 -4.013 -4.160 1.00 91.62 100 VAL A O 1
ATOM 683 N N . ALA A 1 101 ? 0.423 -3.957 -6.404 1.00 94.25 101 ALA A N 1
ATOM 684 C CA . ALA A 1 101 ? 1.598 -3.107 -6.530 1.00 94.25 101 ALA A CA 1
ATOM 685 C C . ALA A 1 101 ? 1.234 -1.668 -6.145 1.00 94.25 101 ALA A C 1
ATOM 687 O O . ALA A 1 101 ? 0.217 -1.136 -6.581 1.00 94.25 101 ALA A O 1
ATOM 688 N N . LYS A 1 102 ? 2.073 -1.022 -5.341 1.00 92.06 102 LYS A N 1
ATOM 689 C CA . LYS A 1 102 ? 1.912 0.379 -4.942 1.00 92.06 102 LYS A CA 1
ATOM 690 C C . LYS A 1 102 ? 3.212 1.128 -5.160 1.00 92.06 102 LYS A C 1
ATOM 692 O O . LYS A 1 102 ? 4.300 0.581 -4.981 1.00 92.06 102 LYS A O 1
ATOM 697 N N . VAL A 1 103 ? 3.087 2.393 -5.545 1.00 92.62 103 VAL A N 1
ATOM 698 C CA . VAL A 1 103 ? 4.229 3.285 -5.752 1.00 92.62 103 VAL A CA 1
ATOM 699 C C . VAL A 1 103 ? 4.541 4.001 -4.441 1.00 92.62 103 VAL A C 1
ATOM 701 O O . VAL A 1 103 ? 3.806 4.884 -4.019 1.00 92.62 103 VAL A O 1
ATOM 704 N N . ILE A 1 104 ? 5.652 3.640 -3.805 1.00 91.44 104 ILE A N 1
ATOM 705 C CA . ILE A 1 104 ? 6.190 4.216 -2.564 1.00 91.44 104 ILE A CA 1
ATOM 706 C C . ILE A 1 104 ? 6.940 5.528 -2.876 1.00 91.44 104 ILE A C 1
ATOM 708 O O . ILE A 1 104 ? 8.109 5.721 -2.532 1.00 91.44 104 ILE A O 1
ATOM 712 N N . CYS A 1 105 ? 6.298 6.436 -3.607 1.00 90.50 105 CYS A N 1
ATOM 713 C CA . CYS A 1 105 ? 6.855 7.748 -3.911 1.00 90.50 105 CYS A CA 1
ATOM 714 C C . CYS A 1 105 ? 5.741 8.756 -4.191 1.00 90.50 105 CYS A C 1
ATOM 716 O O . CYS A 1 105 ? 4.950 8.571 -5.110 1.00 90.50 105 CYS A O 1
ATOM 718 N N . GLN A 1 106 ? 5.724 9.850 -3.429 1.00 87.06 106 GLN A N 1
ATOM 719 C CA . GLN A 1 106 ? 4.838 11.003 -3.652 1.00 87.06 106 GLN A CA 1
ATOM 720 C C . GLN A 1 106 ? 5.577 12.243 -4.175 1.00 87.06 106 GLN A C 1
ATOM 722 O O . GLN A 1 106 ? 4.997 13.324 -4.258 1.00 87.06 106 GLN A O 1
ATOM 727 N N . GLY A 1 107 ? 6.866 12.109 -4.497 1.00 87.38 107 GLY A N 1
ATOM 728 C CA . GLY A 1 107 ? 7.700 13.194 -5.009 1.00 87.38 107 GLY A CA 1
ATOM 729 C C . GLY A 1 107 ? 7.379 13.529 -6.463 1.00 87.38 107 GLY A C 1
ATOM 730 O O . GLY A 1 107 ? 8.200 13.262 -7.336 1.00 87.38 107 GLY A O 1
ATOM 731 N N . ASP A 1 108 ? 6.190 14.080 -6.707 1.00 89.06 108 ASP A N 1
ATOM 732 C CA . ASP A 1 108 ? 5.801 14.637 -8.004 1.00 89.06 108 ASP A CA 1
ATOM 733 C C . ASP A 1 108 ? 6.712 15.806 -8.426 1.00 89.06 108 ASP A C 1
ATOM 735 O O . ASP A 1 108 ? 7.592 16.243 -7.676 1.00 89.06 108 ASP A O 1
ATOM 739 N N . ILE A 1 109 ? 6.523 16.296 -9.654 1.00 87.88 109 ILE A N 1
ATOM 740 C CA . ILE A 1 109 ? 7.365 17.352 -10.235 1.00 87.88 109 ILE A CA 1
ATOM 741 C C . ILE A 1 109 ? 7.352 18.664 -9.438 1.00 87.88 109 ILE A C 1
ATOM 743 O O . ILE A 1 109 ? 8.345 19.390 -9.459 1.00 87.88 109 ILE A O 1
ATOM 747 N N . ASP A 1 110 ? 6.277 18.938 -8.700 1.00 88.44 110 ASP A N 1
ATOM 748 C CA . ASP A 1 110 ? 6.155 20.144 -7.887 1.00 88.44 110 ASP A CA 1
ATOM 749 C C . ASP A 1 110 ? 6.818 19.957 -6.523 1.00 88.44 110 ASP A C 1
ATOM 751 O O . ASP A 1 110 ? 7.386 20.887 -5.946 1.00 88.44 110 ASP A O 1
ATOM 755 N N . ARG A 1 111 ? 6.750 18.755 -5.950 1.00 88.06 111 ARG A N 1
ATOM 756 C CA . ARG A 1 111 ? 7.213 18.486 -4.584 1.00 88.06 111 ARG A CA 1
ATOM 757 C C . ARG A 1 111 ? 8.655 18.012 -4.515 1.00 88.06 111 ARG A C 1
ATOM 759 O O . ARG A 1 111 ? 9.296 18.261 -3.492 1.00 88.06 111 ARG A O 1
ATOM 766 N N . CYS A 1 112 ? 9.162 17.344 -5.548 1.00 91.31 112 CYS A N 1
ATOM 767 C CA . CYS A 1 112 ? 10.555 16.926 -5.656 1.00 91.31 112 CYS A CA 1
ATOM 768 C C . CYS A 1 112 ? 11.279 17.749 -6.721 1.00 91.31 112 CYS A C 1
ATOM 770 O O . CYS A 1 112 ? 10.881 17.769 -7.885 1.00 91.31 112 CYS A O 1
ATOM 772 N N . LYS A 1 113 ? 12.379 18.401 -6.327 1.00 93.75 113 LYS A N 1
ATOM 773 C CA . LYS A 1 113 ? 13.213 19.167 -7.257 1.00 93.75 113 LYS A CA 1
ATOM 774 C C . LYS A 1 113 ? 13.741 18.247 -8.363 1.00 93.75 113 LYS A C 1
ATOM 776 O O . LYS A 1 113 ? 14.012 17.067 -8.134 1.00 93.75 113 LYS A O 1
ATOM 781 N N . SER A 1 114 ? 13.922 18.792 -9.560 1.00 92.38 114 SER A N 1
ATOM 782 C CA . SER A 1 114 ? 14.585 18.088 -10.664 1.00 92.38 114 SER A CA 1
ATOM 783 C C . SER A 1 114 ? 16.038 18.552 -10.755 1.00 92.38 114 SER A C 1
ATOM 785 O O . SER A 1 114 ? 16.303 19.740 -10.591 1.00 92.38 114 SER A O 1
ATOM 787 N N . LYS A 1 115 ? 16.980 17.626 -10.981 1.00 92.50 115 LYS A N 1
ATOM 788 C CA . LYS A 1 115 ? 18.407 17.960 -11.164 1.00 92.50 115 LYS A CA 1
ATOM 789 C C . LYS A 1 115 ? 18.640 18.589 -12.531 1.00 92.50 115 LYS A C 1
ATOM 791 O O . LYS A 1 115 ? 19.381 19.553 -12.662 1.00 92.50 115 LYS A O 1
ATOM 796 N N . PHE A 1 116 ? 18.019 17.999 -13.546 1.00 92.19 116 PHE A N 1
ATOM 797 C CA . PHE A 1 116 ? 18.125 18.393 -14.943 1.00 92.19 116 PHE A CA 1
ATOM 798 C C . PHE A 1 116 ? 16.952 17.799 -15.731 1.00 92.19 116 PHE A C 1
ATOM 800 O O . PHE A 1 116 ? 16.302 16.848 -15.288 1.00 92.19 116 PHE A O 1
ATOM 807 N N . ASN A 1 117 ? 16.705 18.339 -16.921 1.00 90.38 117 ASN A N 1
ATOM 808 C CA . ASN A 1 117 ? 15.750 17.762 -17.861 1.00 90.38 117 ASN A CA 1
ATOM 809 C C . ASN A 1 117 ? 16.428 16.630 -18.633 1.00 90.38 117 ASN A C 1
ATOM 811 O O . ASN A 1 117 ? 17.443 16.841 -19.294 1.00 90.38 117 ASN A O 1
ATOM 815 N N . TYR A 1 118 ? 15.882 15.421 -18.527 1.00 91.75 118 TYR A N 1
ATOM 816 C CA . TYR A 1 118 ? 16.445 14.254 -19.195 1.00 91.75 118 TYR A CA 1
ATOM 817 C C . TYR A 1 118 ? 15.936 14.149 -20.632 1.00 91.75 118 TYR A C 1
ATOM 819 O O . TYR A 1 118 ? 14.765 13.852 -20.868 1.00 91.75 118 TYR A O 1
ATOM 827 N N . THR A 1 119 ? 16.848 14.351 -21.578 1.00 91.56 119 THR A N 1
ATOM 828 C CA . THR A 1 119 ? 16.611 14.162 -23.010 1.00 91.56 119 THR A CA 1
ATOM 829 C C . THR A 1 119 ? 17.381 12.927 -23.459 1.00 91.56 119 THR A C 1
ATOM 831 O O . THR A 1 119 ? 18.581 12.986 -23.711 1.00 91.56 119 THR A O 1
ATOM 834 N N . GLY A 1 120 ? 16.701 11.784 -23.501 1.00 90.56 120 GLY A N 1
ATOM 835 C CA . GLY A 1 120 ? 17.310 10.500 -23.833 1.00 90.56 120 GLY A CA 1
ATOM 836 C C . GLY A 1 120 ? 16.276 9.393 -24.011 1.00 90.56 120 GLY A C 1
ATOM 837 O O . GLY A 1 120 ? 15.087 9.658 -24.219 1.00 90.56 120 GLY A O 1
ATOM 838 N N . ILE A 1 121 ? 16.736 8.144 -23.919 1.00 93.44 121 ILE A N 1
ATOM 839 C CA . ILE A 1 121 ? 15.885 6.953 -24.016 1.00 93.44 121 ILE A CA 1
ATOM 840 C C . ILE A 1 121 ? 14.855 6.998 -22.891 1.00 93.44 121 ILE A C 1
ATOM 842 O O . ILE A 1 121 ? 15.227 7.002 -21.724 1.00 93.44 121 ILE A O 1
ATOM 846 N N . GLN A 1 122 ? 13.565 6.999 -23.232 1.00 92.38 122 GLN A N 1
ATOM 847 C CA . GLN A 1 122 ? 12.467 7.032 -22.261 1.00 92.38 122 GLN A CA 1
ATOM 848 C C . GLN A 1 122 ? 12.375 5.700 -21.497 1.00 92.38 122 GLN A C 1
ATOM 850 O O . GLN A 1 122 ? 11.565 4.822 -21.805 1.00 92.38 122 GLN A O 1
ATOM 855 N N . ASP A 1 123 ? 13.295 5.517 -20.553 1.00 95.06 123 ASP A N 1
ATOM 856 C CA . ASP A 1 123 ? 13.435 4.349 -19.703 1.00 95.06 123 ASP A CA 1
ATOM 857 C C . ASP A 1 123 ? 14.128 4.717 -18.381 1.00 95.06 123 ASP A C 1
ATOM 859 O O . ASP A 1 123 ? 15.172 5.373 -18.359 1.00 95.06 123 ASP A O 1
ATOM 863 N N . CYS A 1 124 ? 13.553 4.285 -17.258 1.00 96.00 124 CYS A N 1
ATOM 864 C CA . CYS A 1 124 ? 14.092 4.570 -15.933 1.00 96.00 124 CYS A CA 1
ATOM 865 C C . CYS A 1 124 ? 15.459 3.912 -15.717 1.00 96.00 124 CYS A C 1
ATOM 867 O O . CYS A 1 124 ? 16.265 4.475 -14.981 1.00 96.00 124 CYS A O 1
ATOM 869 N N . VAL A 1 125 ? 15.727 2.741 -16.311 1.00 95.94 125 VAL A N 1
ATOM 870 C CA . VAL A 1 125 ? 17.019 2.051 -16.160 1.00 95.94 125 VAL A CA 1
ATOM 871 C C . VAL A 1 125 ? 18.103 2.888 -16.822 1.00 95.94 125 VAL A C 1
ATOM 873 O O . VAL A 1 125 ? 19.079 3.245 -16.165 1.00 95.94 125 VAL A O 1
ATOM 876 N N . ALA A 1 126 ? 17.880 3.309 -18.069 1.00 95.19 126 ALA A N 1
ATOM 877 C CA . ALA A 1 126 ? 18.811 4.163 -18.803 1.00 95.19 126 ALA A CA 1
ATOM 878 C C . ALA A 1 126 ? 19.055 5.500 -18.085 1.00 95.19 126 ALA A C 1
ATOM 880 O O . ALA A 1 126 ? 20.201 5.902 -17.890 1.00 95.19 126 ALA A O 1
ATOM 881 N N . ALA A 1 127 ? 17.992 6.170 -17.632 1.00 94.94 127 ALA A N 1
ATOM 882 C CA . ALA A 1 127 ? 18.129 7.432 -16.914 1.00 94.94 127 ALA A CA 1
ATOM 883 C C . ALA A 1 127 ? 18.820 7.276 -15.556 1.00 94.94 127 ALA A C 1
ATOM 885 O O . ALA A 1 127 ? 19.559 8.168 -15.151 1.00 94.94 127 ALA A O 1
ATOM 886 N N . SER A 1 128 ? 18.625 6.153 -14.855 1.00 94.75 128 SER A N 1
ATOM 887 C CA . SER A 1 128 ? 19.260 5.928 -13.551 1.00 94.75 128 SER A CA 1
ATOM 888 C C . SER A 1 128 ? 20.788 5.854 -13.619 1.00 94.75 128 SER A C 1
ATOM 890 O O . SER A 1 128 ? 21.439 6.195 -12.638 1.00 94.75 128 SER A O 1
ATOM 892 N N . LEU A 1 129 ? 21.358 5.497 -14.775 1.00 93.94 129 LEU A N 1
ATOM 893 C CA . LEU A 1 129 ? 22.808 5.477 -14.998 1.00 93.94 129 LEU A CA 1
ATOM 894 C C . LEU A 1 129 ? 23.408 6.887 -15.131 1.00 93.94 129 LEU A C 1
ATOM 896 O O . LEU A 1 129 ? 24.614 7.064 -14.985 1.00 93.94 129 LEU A O 1
ATOM 900 N N . VAL A 1 130 ? 22.578 7.902 -15.389 1.00 92.38 130 VAL A N 1
ATOM 901 C CA . VAL A 1 130 ? 23.003 9.298 -15.523 1.00 92.38 130 VAL A CA 1
ATOM 902 C C . VAL A 1 130 ? 22.693 10.038 -14.223 1.00 92.38 130 VAL A C 1
ATOM 904 O O . VAL A 1 130 ? 21.577 10.509 -14.019 1.00 92.38 130 VAL A O 1
ATOM 907 N N . SER A 1 131 ? 23.685 10.147 -13.333 1.00 89.50 131 SER A N 1
ATOM 908 C CA . SER A 1 131 ? 23.578 10.885 -12.058 1.00 89.50 131 SER A CA 1
ATOM 909 C C . SER A 1 131 ? 22.396 10.442 -11.173 1.00 89.50 131 SER A C 1
ATOM 911 O O . SER A 1 131 ? 21.703 11.263 -10.563 1.00 89.50 131 SER A O 1
ATOM 913 N N . ASP A 1 132 ? 22.130 9.135 -11.113 1.00 90.56 132 ASP A N 1
ATOM 914 C CA . ASP A 1 132 ? 20.990 8.564 -10.389 1.00 90.56 132 ASP A CA 1
ATOM 915 C C . ASP A 1 132 ? 19.621 9.062 -10.888 1.00 90.56 132 ASP A C 1
ATOM 917 O O . ASP A 1 132 ? 18.628 9.001 -10.159 1.00 90.56 132 ASP A O 1
ATOM 921 N N . GLY A 1 133 ? 19.525 9.506 -12.137 1.00 93.38 133 GLY A N 1
ATOM 922 C CA . GLY A 1 133 ? 18.287 9.986 -12.735 1.00 93.38 133 GLY A CA 1
ATOM 923 C C . GLY A 1 133 ? 18.056 11.490 -12.595 1.00 93.38 133 GLY A C 1
ATOM 924 O O . GLY A 1 133 ? 18.808 12.240 -11.981 1.00 93.38 133 GLY A O 1
ATOM 925 N N . ASN A 1 134 ? 16.961 11.934 -13.206 1.00 93.38 134 ASN A N 1
ATOM 926 C CA . ASN A 1 134 ? 16.600 13.340 -13.404 1.00 93.38 134 ASN A CA 1
ATOM 927 C C . ASN A 1 134 ? 16.044 14.049 -12.158 1.00 93.38 134 ASN A C 1
ATOM 929 O O . ASN A 1 134 ? 15.887 15.271 -12.155 1.00 93.38 134 ASN A O 1
ATOM 933 N N . ARG A 1 135 ? 15.718 13.310 -11.095 1.00 93.88 135 ARG A N 1
ATOM 934 C CA . ARG A 1 135 ? 15.170 13.859 -9.847 1.00 93.88 135 ARG A CA 1
ATOM 935 C C . ARG A 1 135 ? 16.280 14.158 -8.844 1.00 93.88 135 ARG A C 1
ATOM 937 O O . ARG A 1 135 ? 17.254 13.420 -8.760 1.00 93.88 135 ARG A O 1
ATOM 944 N N . ALA A 1 136 ? 16.119 15.229 -8.065 1.00 93.50 136 ALA A N 1
ATOM 945 C CA . ALA A 1 136 ? 17.069 15.626 -7.023 1.00 93.50 136 ALA A CA 1
ATOM 946 C C . ALA A 1 136 ? 17.204 14.547 -5.949 1.00 93.50 136 ALA A C 1
ATOM 948 O O . ALA A 1 136 ? 18.314 14.186 -5.567 1.00 93.50 136 ALA A O 1
ATOM 949 N N . CYS A 1 137 ? 16.078 13.957 -5.542 1.00 92.12 137 CYS A N 1
ATOM 950 C CA . CYS A 1 137 ? 16.080 12.779 -4.689 1.00 92.12 137 CYS A CA 1
ATOM 951 C C . CYS A 1 137 ? 16.527 11.543 -5.484 1.00 92.12 137 CYS A C 1
ATOM 953 O O . CYS A 1 137 ? 15.851 11.126 -6.428 1.00 92.12 137 CYS A O 1
ATOM 955 N N . LYS A 1 138 ? 17.622 10.909 -5.048 1.00 91.12 138 LYS A N 1
ATOM 956 C CA . LYS A 1 138 ? 18.202 9.718 -5.696 1.00 91.12 138 LYS A CA 1
ATOM 957 C C . LYS A 1 138 ? 17.278 8.492 -5.707 1.00 91.12 138 LYS A C 1
ATOM 959 O O . LYS A 1 138 ? 17.472 7.584 -6.516 1.00 91.12 138 LYS A O 1
ATOM 964 N N . TYR A 1 139 ? 16.260 8.482 -4.844 1.00 92.19 139 TYR A N 1
ATOM 965 C CA . TYR A 1 139 ? 15.276 7.404 -4.708 1.00 92.19 139 TYR A CA 1
ATOM 966 C C . TYR A 1 139 ? 13.963 7.670 -5.443 1.00 92.19 139 TYR A C 1
ATOM 968 O O . TYR A 1 139 ? 13.097 6.804 -5.450 1.00 92.19 139 TYR A O 1
ATOM 976 N N . ALA A 1 140 ? 13.749 8.866 -5.993 1.00 92.88 140 ALA A N 1
ATOM 977 C CA . ALA A 1 140 ? 12.440 9.236 -6.518 1.00 92.88 140 ALA A CA 1
ATOM 978 C C . ALA A 1 140 ? 12.057 8.439 -7.774 1.00 92.88 140 ALA A C 1
ATOM 980 O O . ALA A 1 140 ? 12.903 8.010 -8.559 1.00 92.88 140 ALA A O 1
ATOM 981 N N . CYS A 1 141 ? 10.748 8.290 -7.995 1.00 94.75 141 CYS A N 1
ATOM 982 C CA . CYS A 1 141 ? 10.231 7.823 -9.274 1.00 94.75 141 CYS A CA 1
ATOM 983 C C . CYS A 1 141 ? 10.689 8.779 -10.391 1.00 94.75 141 CYS A C 1
ATOM 985 O O . CYS A 1 141 ? 10.461 9.987 -10.313 1.00 94.75 141 CYS A O 1
ATOM 987 N N . LEU A 1 142 ? 11.322 8.235 -11.434 1.00 95.50 142 LEU A N 1
ATOM 988 C CA . LEU A 1 142 ? 11.840 9.038 -12.550 1.00 95.50 142 LEU A CA 1
ATOM 989 C C . LEU A 1 142 ? 10.759 9.406 -13.579 1.00 95.50 142 LEU A C 1
ATOM 991 O O . LEU A 1 142 ? 10.951 10.330 -14.362 1.00 95.50 142 LEU A O 1
ATOM 995 N N . GLY A 1 143 ? 9.628 8.688 -13.579 1.00 95.00 143 GLY A N 1
ATOM 996 C CA . GLY A 1 143 ? 8.504 8.962 -14.479 1.00 95.00 143 GLY A CA 1
ATOM 997 C C . GLY A 1 143 ? 8.699 8.502 -15.930 1.00 95.00 143 GLY A C 1
ATOM 998 O O . GLY A 1 143 ? 7.972 8.963 -16.796 1.00 95.00 143 GLY A O 1
ATOM 999 N N . LEU A 1 144 ? 9.653 7.604 -16.212 1.00 95.38 144 LEU A N 1
ATOM 1000 C CA . LEU A 1 144 ? 10.011 7.190 -17.585 1.00 95.38 144 LEU A CA 1
ATOM 1001 C C . LEU A 1 144 ? 9.462 5.812 -18.007 1.00 95.38 144 LEU A C 1
ATOM 1003 O O . LEU A 1 144 ? 9.797 5.304 -19.071 1.00 95.38 144 LEU A O 1
ATOM 1007 N N . GLY A 1 145 ? 8.621 5.181 -17.183 1.00 94.88 145 GLY A N 1
ATOM 1008 C CA . GLY A 1 145 ? 7.763 4.082 -17.641 1.00 94.88 145 GLY A CA 1
ATOM 1009 C C . GLY A 1 145 ? 8.384 2.684 -17.783 1.00 94.88 145 GLY A C 1
ATOM 1010 O O . GLY A 1 145 ? 7.737 1.819 -18.364 1.00 94.88 145 GLY A O 1
ATOM 1011 N N . THR A 1 146 ? 9.563 2.379 -17.224 1.00 97.25 146 THR A N 1
ATOM 1012 C CA . THR A 1 146 ? 10.077 0.983 -17.218 1.00 97.25 146 THR A CA 1
ATOM 1013 C C . THR A 1 146 ? 9.078 0.003 -16.588 1.00 97.25 146 THR A C 1
ATOM 1015 O O . THR A 1 146 ? 8.859 -1.091 -17.098 1.00 97.25 146 THR A O 1
ATOM 1018 N N . CYS A 1 147 ? 8.412 0.407 -15.502 1.00 96.56 147 CYS A N 1
ATOM 1019 C CA . CYS A 1 147 ? 7.378 -0.401 -14.852 1.00 96.56 147 CYS A CA 1
ATOM 1020 C C . CYS A 1 147 ? 6.116 -0.588 -15.710 1.00 96.56 147 CYS A C 1
ATOM 1022 O O . CYS A 1 147 ? 5.480 -1.633 -15.598 1.00 96.56 147 CYS A O 1
ATOM 1024 N N . VAL A 1 148 ? 5.791 0.378 -16.577 1.00 97.31 148 VAL A N 1
ATOM 1025 C CA . VAL A 1 148 ? 4.692 0.280 -17.552 1.00 97.31 148 VAL A CA 1
ATOM 1026 C C . VAL A 1 148 ? 5.015 -0.813 -18.567 1.00 97.31 148 VAL A C 1
ATOM 1028 O O . VAL A 1 148 ? 4.251 -1.760 -18.706 1.00 97.31 148 VAL A O 1
ATOM 1031 N N . LYS A 1 149 ? 6.210 -0.766 -19.176 1.00 96.25 149 LYS A N 1
ATOM 1032 C CA . LYS A 1 149 ? 6.678 -1.792 -20.129 1.00 96.25 149 LYS A CA 1
ATOM 1033 C C . LYS A 1 149 ? 6.756 -3.191 -19.507 1.00 96.25 149 LYS A C 1
ATOM 1035 O O . LYS A 1 149 ? 6.551 -4.187 -20.190 1.00 96.25 149 LYS A O 1
ATOM 1040 N N . ALA A 1 150 ? 7.068 -3.273 -18.213 1.00 95.25 150 ALA A N 1
ATOM 1041 C CA . ALA A 1 150 ? 7.183 -4.538 -17.492 1.00 95.25 150 ALA A CA 1
ATOM 1042 C C . ALA A 1 150 ? 5.829 -5.168 -17.117 1.00 95.25 150 ALA A C 1
ATOM 1044 O O . ALA A 1 150 ? 5.791 -6.349 -16.760 1.00 95.25 150 ALA A O 1
ATOM 1045 N N . CYS A 1 151 ? 4.731 -4.405 -17.132 1.00 95.06 151 CYS A N 1
ATOM 1046 C CA . CYS A 1 151 ? 3.421 -4.890 -16.715 1.00 95.06 151 CYS A CA 1
ATOM 1047 C C . CYS A 1 151 ? 2.698 -5.596 -17.878 1.00 95.06 151 CYS A C 1
ATOM 1049 O O . CYS A 1 151 ? 2.296 -4.928 -18.824 1.00 95.06 151 CYS A O 1
ATOM 1051 N N . PRO A 1 152 ? 2.443 -6.919 -17.813 1.00 91.12 152 PRO A N 1
ATOM 1052 C CA . PRO A 1 152 ? 1.719 -7.625 -18.874 1.00 91.12 152 PRO A CA 1
ATOM 1053 C C . PRO A 1 152 ? 0.194 -7.429 -18.797 1.00 91.12 152 PRO A C 1
ATOM 1055 O O . PRO A 1 152 ? -0.525 -7.929 -19.652 1.00 91.12 152 PRO A O 1
ATOM 1058 N N . PHE A 1 153 ? -0.297 -6.750 -17.755 1.00 91.81 153 PHE A N 1
ATOM 1059 C CA . PHE A 1 153 ? -1.724 -6.576 -17.463 1.00 91.81 153 PHE A CA 1
ATOM 1060 C C . PHE A 1 153 ? -2.204 -5.134 -17.651 1.00 91.81 153 PHE A C 1
ATOM 1062 O O . PHE A 1 153 ? -3.317 -4.819 -17.243 1.00 91.81 153 PHE A O 1
ATOM 1069 N N . ASP A 1 154 ? -1.352 -4.253 -18.191 1.00 93.00 154 ASP A N 1
ATOM 1070 C CA . ASP A 1 154 ? -1.675 -2.833 -18.393 1.00 93.00 154 ASP A CA 1
ATOM 1071 C C . ASP A 1 154 ? -2.209 -2.143 -17.115 1.00 93.00 154 ASP A C 1
ATOM 1073 O O . ASP A 1 154 ? -3.132 -1.331 -17.122 1.00 93.00 154 ASP A O 1
ATOM 1077 N N . ALA A 1 155 ? -1.644 -2.520 -15.965 1.00 95.81 155 ALA A N 1
ATOM 1078 C CA . ALA A 1 155 ? -2.069 -2.026 -14.658 1.00 95.81 155 ALA A CA 1
ATOM 1079 C C . ALA A 1 155 ? -1.286 -0.786 -14.205 1.00 95.81 155 ALA A C 1
ATOM 1081 O O . ALA A 1 155 ? -1.507 -0.305 -13.103 1.00 95.81 155 ALA A O 1
ATOM 1082 N N . ILE A 1 156 ? -0.315 -0.297 -14.981 1.00 96.69 156 ILE A N 1
ATOM 1083 C CA . ILE A 1 156 ? 0.558 0.812 -14.576 1.00 96.69 156 ILE A CA 1
ATOM 1084 C C . ILE A 1 156 ? 0.629 1.824 -15.708 1.00 96.69 156 ILE A C 1
ATOM 1086 O O . ILE A 1 156 ? 0.923 1.452 -16.836 1.00 96.69 156 ILE A O 1
ATOM 1090 N N . HIS A 1 157 ? 0.449 3.100 -15.387 1.00 96.44 157 HIS A N 1
ATOM 1091 C CA . HIS A 1 157 ? 0.662 4.220 -16.302 1.00 96.44 157 HIS A CA 1
ATOM 1092 C C . HIS A 1 157 ? 1.465 5.327 -15.608 1.00 96.44 157 HIS A C 1
ATOM 1094 O O . HIS A 1 157 ? 1.651 5.309 -14.390 1.00 96.44 157 HIS A O 1
ATOM 1100 N N . ILE A 1 158 ? 1.989 6.280 -16.379 1.00 95.94 158 ILE A N 1
ATOM 1101 C CA . ILE A 1 158 ? 2.636 7.475 -15.829 1.00 95.94 158 ILE A CA 1
ATOM 1102 C C . ILE A 1 158 ? 1.611 8.604 -15.830 1.00 95.94 158 ILE A C 1
ATOM 1104 O O . ILE A 1 158 ? 1.078 8.945 -16.880 1.00 95.94 158 ILE A O 1
ATOM 1108 N N . ASP A 1 159 ? 1.349 9.179 -14.659 1.00 93.62 159 ASP A N 1
ATOM 1109 C CA . ASP A 1 159 ? 0.455 10.327 -14.513 1.00 93.62 159 ASP A CA 1
ATOM 1110 C C . ASP A 1 159 ? 1.022 11.530 -15.279 1.00 93.62 159 ASP A C 1
ATOM 1112 O O . ASP A 1 159 ? 2.186 11.913 -15.096 1.00 93.62 159 ASP A O 1
ATOM 1116 N N . GLU A 1 160 ? 0.207 12.122 -16.151 1.00 89.62 160 GLU A N 1
ATOM 1117 C CA . GLU A 1 160 ? 0.640 13.196 -17.042 1.00 89.62 160 GLU A CA 1
ATOM 1118 C C . GLU A 1 160 ? 1.058 14.464 -16.295 1.00 89.62 160 GLU A C 1
ATOM 1120 O O . GLU A 1 160 ? 1.961 15.163 -16.762 1.00 89.62 160 GLU A O 1
ATOM 1125 N N . HIS A 1 161 ? 0.462 14.737 -15.136 1.00 88.62 161 HIS A N 1
ATOM 1126 C CA . HIS A 1 161 ? 0.732 15.931 -14.341 1.00 88.62 161 HIS A CA 1
ATOM 1127 C C . HIS A 1 161 ? 1.834 15.670 -13.320 1.00 88.62 161 HIS A C 1
ATOM 1129 O O . HIS A 1 161 ? 2.848 16.365 -13.285 1.00 88.62 161 HIS A O 1
ATOM 1135 N N . LYS A 1 162 ? 1.678 14.621 -12.510 1.00 87.56 162 LYS A N 1
ATOM 1136 C CA . LYS A 1 162 ? 2.616 14.301 -11.430 1.00 87.56 162 LYS A CA 1
ATOM 1137 C C . LYS A 1 162 ? 3.943 13.762 -11.958 1.00 87.56 162 LYS A C 1
ATOM 1139 O O . LYS A 1 162 ? 4.955 13.856 -11.260 1.00 87.56 162 LYS A O 1
ATOM 1144 N N . LYS A 1 163 ? 3.953 13.196 -13.174 1.00 92.31 163 LYS A N 1
ATOM 1145 C CA . LYS A 1 163 ? 5.110 12.520 -13.788 1.00 92.31 163 LYS A CA 1
ATOM 1146 C C . LYS A 1 163 ? 5.684 11.420 -12.886 1.00 92.31 163 LYS A C 1
ATOM 1148 O O . LYS A 1 163 ? 6.900 11.269 -12.761 1.00 92.31 163 LYS A O 1
ATOM 1153 N N . ILE A 1 164 ? 4.798 10.667 -12.237 1.00 93.25 164 ILE A N 1
ATOM 1154 C CA . ILE A 1 164 ? 5.112 9.480 -11.432 1.00 93.25 164 ILE A CA 1
ATOM 1155 C C . ILE A 1 164 ? 4.238 8.316 -11.894 1.00 93.25 164 ILE A C 1
ATOM 1157 O O . ILE A 1 164 ? 3.186 8.525 -12.497 1.00 93.25 164 ILE A O 1
ATOM 1161 N N . ALA A 1 165 ? 4.670 7.090 -11.612 1.00 95.56 165 ALA A N 1
ATOM 1162 C CA . ALA A 1 165 ? 3.860 5.911 -11.888 1.00 95.56 165 ALA A CA 1
ATOM 1163 C C . ALA A 1 165 ? 2.610 5.876 -10.995 1.00 95.56 165 ALA A C 1
ATOM 1165 O O . ALA A 1 165 ? 2.675 6.207 -9.810 1.00 95.56 165 ALA A O 1
ATOM 1166 N N . VAL A 1 166 ? 1.496 5.432 -11.566 1.00 94.38 166 VAL A N 1
ATOM 1167 C CA . VAL A 1 166 ? 0.228 5.158 -10.887 1.00 94.38 166 VAL A CA 1
ATOM 1168 C C . VAL A 1 166 ? -0.198 3.745 -11.262 1.00 94.38 166 VAL A C 1
ATOM 1170 O O . VAL A 1 166 ? -0.046 3.329 -12.411 1.00 94.38 166 VAL A O 1
ATOM 1173 N N . VAL A 1 167 ? -0.673 2.993 -10.270 1.00 94.50 167 VAL A N 1
ATOM 1174 C CA . VAL A 1 167 ? -1.119 1.608 -10.438 1.00 94.50 167 VAL A CA 1
ATOM 1175 C C . VAL A 1 167 ? -2.639 1.570 -10.360 1.00 94.50 167 VAL A C 1
ATOM 1177 O O . VAL A 1 167 ? -3.215 2.093 -9.411 1.00 94.50 167 VAL A O 1
ATOM 1180 N N . ASP A 1 168 ? -3.258 0.935 -11.345 1.00 93.62 168 ASP A N 1
ATOM 1181 C CA . ASP A 1 168 ? -4.656 0.524 -11.343 1.00 93.62 168 ASP A CA 1
ATOM 1182 C C . ASP A 1 168 ? -4.790 -0.768 -10.518 1.00 93.62 168 ASP A C 1
ATOM 1184 O O . ASP A 1 168 ? -4.244 -1.824 -10.863 1.00 93.62 168 ASP A O 1
ATOM 1188 N N . GLU A 1 169 ? -5.467 -0.662 -9.378 1.00 89.88 169 GLU A N 1
ATOM 1189 C CA . GLU A 1 169 ? -5.592 -1.744 -8.400 1.00 89.88 169 GLU A CA 1
ATOM 1190 C C . GLU A 1 169 ? -6.485 -2.881 -8.891 1.00 89.88 169 GLU A C 1
ATOM 1192 O O . GLU A 1 169 ? -6.247 -4.035 -8.520 1.00 89.88 169 GLU A O 1
ATOM 1197 N N . ASP A 1 170 ? -7.450 -2.584 -9.762 1.00 89.31 170 ASP A N 1
ATOM 1198 C CA . ASP A 1 170 ? -8.409 -3.552 -10.286 1.00 89.31 170 ASP A CA 1
ATOM 1199 C C . ASP A 1 170 ? -7.749 -4.462 -11.322 1.00 89.31 170 ASP A C 1
ATOM 1201 O O . ASP A 1 170 ? -7.945 -5.686 -11.310 1.00 89.31 170 ASP A O 1
ATOM 1205 N N . LYS A 1 171 ? -6.883 -3.880 -12.159 1.00 91.50 171 LYS A N 1
ATOM 1206 C CA . LYS A 1 171 ? -6.090 -4.612 -13.157 1.00 91.50 171 LYS A CA 1
ATOM 1207 C C . LYS A 1 171 ? -4.879 -5.325 -12.561 1.00 91.50 171 LYS A C 1
ATOM 1209 O O . LYS A 1 171 ? -4.426 -6.333 -13.111 1.00 91.50 171 LYS A O 1
ATOM 1214 N N . CYS A 1 172 ? -4.325 -4.827 -11.455 1.00 92.38 172 CYS A N 1
ATOM 1215 C CA . CYS A 1 172 ? -3.118 -5.392 -10.862 1.00 92.38 172 CYS A CA 1
ATOM 1216 C C . CYS A 1 172 ? -3.333 -6.838 -10.385 1.00 92.38 172 CYS A C 1
ATOM 1218 O O . CYS A 1 172 ? -4.214 -7.123 -9.579 1.00 92.38 172 CYS A O 1
ATOM 1220 N N . LYS A 1 173 ? -2.468 -7.753 -10.840 1.00 88.25 173 LYS A N 1
ATOM 1221 C CA . LYS A 1 173 ? -2.472 -9.177 -10.449 1.00 88.25 173 LYS A CA 1
ATOM 1222 C C . LYS A 1 173 ? -1.339 -9.569 -9.493 1.00 88.25 173 LYS A C 1
ATOM 1224 O O . LYS A 1 173 ? -0.943 -10.726 -9.453 1.00 88.25 173 LYS A O 1
ATOM 1229 N N . ALA A 1 174 ? -0.719 -8.591 -8.830 1.00 90.00 174 ALA A N 1
ATOM 1230 C CA . ALA A 1 174 ? 0.374 -8.798 -7.870 1.00 90.00 174 ALA A CA 1
ATOM 1231 C C . ALA A 1 174 ? 1.557 -9.673 -8.349 1.00 90.00 174 ALA A C 1
ATOM 1233 O O . ALA A 1 174 ? 2.256 -10.275 -7.544 1.00 90.00 174 ALA A O 1
ATOM 1234 N N . CYS A 1 175 ? 1.838 -9.723 -9.656 1.00 89.12 175 CYS A N 1
ATOM 1235 C CA . CYS A 1 175 ? 2.877 -10.609 -10.200 1.00 89.12 175 CYS A CA 1
ATOM 1236 C C . CYS A 1 175 ? 4.329 -10.191 -9.888 1.00 89.12 175 CYS A C 1
ATOM 1238 O O . CYS A 1 175 ? 5.254 -10.920 -10.229 1.00 89.12 175 CYS A O 1
ATOM 1240 N N . GLY A 1 176 ? 4.554 -8.997 -9.328 1.00 90.06 176 GLY A N 1
ATOM 1241 C CA . GLY A 1 176 ? 5.882 -8.518 -8.920 1.00 90.06 176 GLY A CA 1
ATOM 1242 C C . GLY A 1 176 ? 6.825 -8.059 -10.043 1.00 90.06 176 GLY A C 1
ATOM 1243 O O . GLY A 1 176 ? 7.844 -7.439 -9.744 1.00 90.06 176 GLY A O 1
ATOM 1244 N N . LYS A 1 177 ? 6.495 -8.253 -11.331 1.00 91.94 177 LYS A N 1
ATOM 1245 C CA . LYS A 1 177 ? 7.370 -7.854 -12.460 1.00 91.94 177 LYS A CA 1
ATOM 1246 C C . LYS A 1 177 ? 7.800 -6.384 -12.414 1.00 91.94 177 LYS A C 1
ATOM 1248 O O . LYS A 1 177 ? 8.958 -6.065 -12.661 1.00 91.94 177 LYS A O 1
ATOM 1253 N N . CYS A 1 178 ? 6.887 -5.485 -12.056 1.00 95.12 178 CYS A N 1
ATOM 1254 C CA . CYS A 1 178 ? 7.181 -4.058 -11.943 1.00 95.12 178 CYS A CA 1
ATOM 1255 C C . CYS A 1 178 ? 8.103 -3.720 -10.758 1.00 95.12 178 CYS A C 1
ATOM 1257 O O . CYS A 1 178 ? 8.868 -2.764 -10.848 1.00 95.12 178 CYS A O 1
ATOM 1259 N N . VAL A 1 179 ? 8.039 -4.498 -9.670 1.00 95.12 179 VAL A N 1
ATOM 1260 C CA . VAL A 1 179 ? 8.917 -4.355 -8.499 1.00 95.12 179 VAL A CA 1
ATOM 1261 C C . VAL A 1 179 ? 10.343 -4.723 -8.893 1.00 95.12 179 VAL A C 1
ATOM 1263 O O . VAL A 1 179 ? 11.252 -3.926 -8.683 1.00 95.12 179 VAL A O 1
ATOM 1266 N N . ALA A 1 180 ? 10.519 -5.870 -9.558 1.00 93.12 180 ALA A N 1
ATOM 1267 C CA . ALA A 1 180 ? 11.819 -6.327 -10.046 1.00 93.12 180 ALA A CA 1
ATOM 1268 C C . ALA A 1 180 ? 12.422 -5.392 -11.110 1.00 93.12 180 ALA A C 1
ATOM 1270 O O . ALA A 1 180 ? 13.623 -5.144 -11.111 1.00 93.12 180 ALA A O 1
ATOM 1271 N N . ALA A 1 181 ? 11.593 -4.837 -11.998 1.00 95.56 181 ALA A N 1
ATOM 1272 C CA . ALA A 1 181 ? 12.047 -3.955 -13.071 1.00 95.56 181 ALA A CA 1
ATOM 1273 C C . ALA A 1 181 ? 12.373 -2.519 -12.616 1.00 95.56 181 ALA A C 1
ATOM 1275 O O . ALA A 1 181 ? 12.895 -1.733 -13.404 1.00 95.56 181 ALA A O 1
ATOM 1276 N N . CYS A 1 182 ? 12.021 -2.121 -11.389 1.00 95.81 182 CYS A N 1
ATOM 1277 C CA . CYS A 1 182 ? 12.184 -0.742 -10.939 1.00 95.81 182 CYS A CA 1
ATOM 1278 C C . CYS A 1 182 ? 13.623 -0.470 -10.460 1.00 95.81 182 CYS A C 1
ATOM 1280 O O . CYS A 1 182 ? 13.964 -0.877 -9.349 1.00 95.81 182 CYS A O 1
ATOM 1282 N N . PRO A 1 183 ? 14.444 0.323 -11.180 1.00 94.06 183 PRO A N 1
ATOM 1283 C CA . PRO A 1 183 ? 15.828 0.594 -10.766 1.00 94.06 183 PRO A CA 1
ATOM 1284 C C . PRO A 1 183 ? 15.918 1.443 -9.489 1.00 94.06 183 PRO A C 1
ATOM 1286 O O . PRO A 1 183 ? 16.965 1.524 -8.859 1.00 94.06 183 PRO A O 1
ATOM 1289 N N . LYS A 1 184 ? 14.817 2.102 -9.105 1.00 93.25 184 LYS A N 1
ATOM 1290 C CA . LYS A 1 184 ? 14.720 2.930 -7.895 1.00 93.25 184 LYS A CA 1
ATOM 1291 C C . LYS A 1 184 ? 14.084 2.211 -6.711 1.00 93.25 184 LYS A C 1
ATOM 1293 O O . LYS A 1 184 ? 14.053 2.764 -5.616 1.00 93.25 184 LYS A O 1
ATOM 1298 N N . GLY A 1 185 ? 13.542 1.009 -6.921 1.00 91.69 185 GLY A N 1
ATOM 1299 C CA . GLY A 1 185 ? 12.843 0.263 -5.878 1.00 91.69 185 GLY A CA 1
ATOM 1300 C C . GLY A 1 185 ? 11.642 1.008 -5.283 1.00 91.69 185 GLY A C 1
ATOM 1301 O O . GLY A 1 185 ? 11.305 0.794 -4.129 1.00 91.69 185 GLY A O 1
ATOM 1302 N N . VAL A 1 186 ? 10.981 1.908 -6.013 1.00 92.81 186 VAL A N 1
ATOM 1303 C CA . VAL A 1 186 ? 9.803 2.644 -5.497 1.00 92.81 186 VAL A CA 1
ATOM 1304 C C . VAL A 1 186 ? 8.489 1.892 -5.693 1.00 92.81 186 VAL A C 1
ATOM 1306 O O . VAL A 1 186 ? 7.427 2.471 -5.518 1.00 92.81 186 VAL A O 1
ATOM 1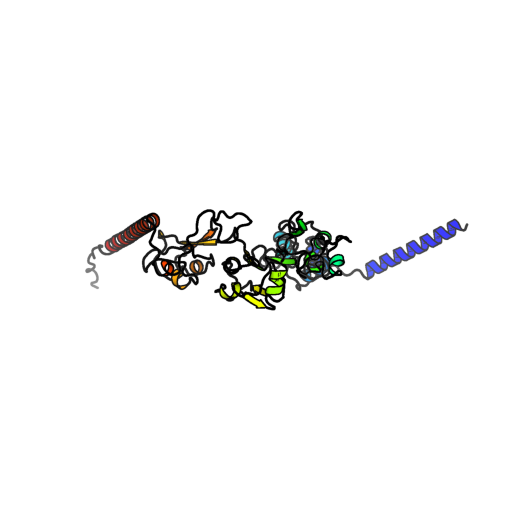309 N N . LEU A 1 187 ? 8.537 0.625 -6.090 1.00 93.75 187 LEU A N 1
ATOM 1310 C CA . LEU A 1 187 ? 7.372 -0.237 -6.250 1.00 93.75 187 LEU A CA 1
ATOM 1311 C C . LEU A 1 187 ? 7.456 -1.372 -5.241 1.00 93.75 187 LEU A C 1
ATOM 1313 O O . LEU A 1 187 ? 8.531 -1.933 -5.045 1.00 93.75 187 LEU A O 1
ATOM 1317 N N . ASP A 1 188 ? 6.326 -1.703 -4.629 1.00 91.12 188 ASP A N 1
ATOM 1318 C CA . ASP A 1 188 ? 6.231 -2.759 -3.624 1.00 91.12 188 ASP A CA 1
ATOM 1319 C C . ASP A 1 188 ? 4.858 -3.432 -3.665 1.00 91.12 188 ASP A C 1
ATOM 1321 O O . ASP A 1 188 ? 3.866 -2.794 -4.030 1.00 91.12 188 ASP A O 1
ATOM 1325 N N . LEU A 1 189 ? 4.803 -4.717 -3.309 1.00 91.31 189 LEU A N 1
ATOM 1326 C CA . LEU A 1 189 ? 3.551 -5.465 -3.211 1.00 91.31 189 LEU A CA 1
ATOM 1327 C C . LEU A 1 189 ? 3.016 -5.357 -1.790 1.00 91.31 189 LEU A C 1
ATOM 1329 O O . LEU A 1 189 ? 3.656 -5.779 -0.833 1.00 91.31 189 LEU A O 1
ATOM 1333 N N . GLN A 1 190 ? 1.816 -4.810 -1.652 1.00 88.56 190 GLN A N 1
ATOM 1334 C CA . GLN A 1 190 ? 1.209 -4.567 -0.351 1.00 88.56 190 GLN A CA 1
ATOM 1335 C C . GLN A 1 190 ? -0.271 -4.952 -0.373 1.00 88.56 190 GLN A C 1
ATOM 1337 O O . GLN A 1 190 ? -0.910 -4.808 -1.419 1.00 88.56 190 GLN A O 1
ATOM 1342 N N . PRO A 1 191 ? -0.849 -5.378 0.763 1.00 87.88 191 PRO A N 1
ATOM 1343 C CA . PRO A 1 191 ? -2.262 -5.720 0.809 1.00 87.88 191 PRO A CA 1
ATOM 1344 C C . PRO A 1 191 ? -3.115 -4.477 0.556 1.00 87.88 191 PRO A C 1
ATOM 1346 O O . PRO A 1 191 ? -2.753 -3.374 0.981 1.00 87.88 191 PRO A O 1
ATOM 1349 N N . VAL A 1 192 ? -4.239 -4.632 -0.147 1.00 84.94 192 VAL A N 1
ATOM 1350 C CA . VAL A 1 192 ? -5.186 -3.532 -0.421 1.00 84.94 192 VAL A CA 1
ATOM 1351 C C . VAL A 1 192 ? -5.699 -2.948 0.892 1.00 84.94 192 VAL A C 1
ATOM 1353 O O . VAL A 1 192 ? -5.621 -1.742 1.093 1.00 84.94 192 VAL A O 1
ATOM 1356 N N . THR A 1 193 ? -6.049 -3.820 1.839 1.00 82.44 193 THR A N 1
ATOM 1357 C CA . THR A 1 193 ? -6.591 -3.497 3.169 1.00 82.44 193 THR A CA 1
ATOM 1358 C C . THR A 1 193 ? -5.608 -2.799 4.111 1.00 82.44 193 THR A C 1
ATOM 1360 O O . THR A 1 193 ? -5.930 -2.556 5.273 1.00 82.44 193 THR A O 1
ATOM 1363 N N . ARG A 1 194 ? -4.384 -2.499 3.660 1.00 85.81 194 ARG A N 1
ATOM 1364 C CA . ARG A 1 194 ? -3.371 -1.849 4.489 1.00 85.81 194 ARG A CA 1
ATOM 1365 C C . ARG A 1 194 ? -3.784 -0.397 4.793 1.00 85.81 194 ARG A C 1
ATOM 1367 O O . ARG A 1 194 ? -3.707 0.435 3.887 1.00 85.81 194 ARG A O 1
ATOM 1374 N N . PRO A 1 195 ? -4.074 -0.050 6.062 1.00 84.50 195 PRO A N 1
ATOM 1375 C CA . PRO A 1 195 ? -4.667 1.243 6.411 1.00 84.50 195 PRO A CA 1
ATOM 1376 C C . PRO A 1 195 ? -3.671 2.405 6.356 1.00 84.50 195 PRO A C 1
ATOM 1378 O O . PRO A 1 195 ? -4.071 3.558 6.234 1.00 84.50 195 PRO A O 1
ATOM 1381 N N . VAL A 1 196 ? -2.369 2.128 6.494 1.00 90.12 196 VAL A N 1
ATOM 1382 C CA . VAL A 1 196 ? -1.304 3.141 6.490 1.00 90.12 196 VAL A CA 1
ATOM 1383 C C . VAL A 1 196 ? -0.074 2.655 5.733 1.00 90.12 196 VAL A C 1
ATOM 1385 O O . VAL A 1 196 ? 0.346 1.501 5.868 1.00 90.12 196 VAL A O 1
ATOM 1388 N N . ARG A 1 197 ? 0.542 3.538 4.946 1.00 89.56 197 ARG A N 1
ATOM 1389 C CA . ARG A 1 197 ? 1.692 3.231 4.082 1.00 89.56 197 ARG A CA 1
ATOM 1390 C C . ARG A 1 197 ? 2.715 4.352 4.163 1.00 89.56 197 ARG A C 1
ATOM 1392 O O . ARG A 1 197 ? 2.370 5.515 3.986 1.00 89.56 197 ARG A O 1
ATOM 1399 N N . LEU A 1 198 ? 3.981 4.016 4.383 1.00 91.31 198 LEU A N 1
ATOM 1400 C CA . LEU A 1 198 ? 5.058 4.963 4.113 1.00 91.31 198 LEU A CA 1
ATOM 1401 C C . LEU A 1 198 ? 5.201 5.085 2.592 1.00 91.31 198 LEU A C 1
ATOM 1403 O O . LEU A 1 198 ? 5.322 4.073 1.917 1.00 91.31 198 LEU A O 1
ATOM 1407 N N . MET A 1 199 ? 5.187 6.306 2.063 1.00 90.62 199 MET A N 1
ATOM 1408 C CA . MET A 1 199 ? 5.272 6.614 0.629 1.00 90.62 199 MET A CA 1
ATOM 1409 C C . MET A 1 199 ? 6.588 7.320 0.281 1.00 90.62 199 MET A C 1
ATOM 1411 O O . MET A 1 199 ? 6.661 8.179 -0.602 1.00 90.62 199 MET A O 1
ATOM 1415 N N . CYS A 1 200 ? 7.640 6.968 1.015 1.00 89.94 200 CYS A N 1
ATOM 1416 C CA . CYS A 1 200 ? 8.989 7.460 0.819 1.00 89.94 200 CYS A CA 1
ATOM 1417 C C . CYS A 1 200 ? 9.997 6.337 1.084 1.00 89.94 200 CYS A C 1
ATOM 1419 O O . CYS A 1 200 ? 9.855 5.591 2.048 1.00 89.94 200 CYS A O 1
ATOM 1421 N N . ARG A 1 201 ? 11.033 6.254 0.246 1.00 90.69 201 ARG A N 1
ATOM 1422 C CA . ARG A 1 201 ? 12.158 5.316 0.395 1.00 90.69 201 ARG A CA 1
ATOM 1423 C C . ARG A 1 201 ? 13.497 6.033 0.602 1.00 90.69 201 ARG A C 1
ATOM 1425 O O . ARG A 1 201 ? 14.550 5.421 0.466 1.00 90.69 201 ARG A O 1
ATOM 1432 N N . ALA A 1 202 ? 13.465 7.334 0.887 1.00 90.19 202 ALA A N 1
ATOM 1433 C CA . ALA A 1 202 ? 14.671 8.134 1.043 1.00 90.19 202 ALA A CA 1
ATOM 1434 C C . ALA A 1 202 ? 15.354 7.843 2.384 1.00 90.19 202 ALA A C 1
ATOM 1436 O O . ALA A 1 202 ? 15.077 8.494 3.385 1.00 90.19 202 ALA A O 1
ATOM 1437 N N . ALA A 1 203 ? 16.213 6.826 2.392 1.00 87.62 203 ALA A N 1
ATOM 1438 C CA . ALA A 1 203 ? 17.007 6.426 3.547 1.00 87.62 203 ALA A CA 1
ATOM 1439 C C . ALA A 1 203 ? 18.258 7.316 3.667 1.00 87.62 203 ALA A C 1
ATOM 1441 O O . ALA A 1 203 ? 19.376 6.868 3.426 1.00 87.62 203 ALA A O 1
ATOM 1442 N N . GLU A 1 204 ? 18.039 8.596 3.969 1.00 88.38 204 GLU A N 1
ATOM 1443 C CA . GLU A 1 204 ? 19.062 9.639 4.122 1.00 88.38 204 GLU A CA 1
ATOM 1444 C C . GLU A 1 204 ? 18.761 10.505 5.350 1.00 88.38 204 GLU A C 1
ATOM 1446 O O . GLU A 1 204 ? 17.715 10.372 5.990 1.00 88.38 204 GLU A O 1
ATOM 1451 N N . GLU A 1 205 ? 19.688 11.386 5.711 1.00 88.12 205 GLU A N 1
ATOM 1452 C CA . GLU A 1 205 ? 19.470 12.395 6.737 1.00 88.12 205 GLU A CA 1
ATOM 1453 C C . GLU A 1 205 ? 18.328 13.337 6.340 1.00 88.12 205 GLU A C 1
ATOM 1455 O O . GLU A 1 205 ? 18.219 13.791 5.198 1.00 88.12 205 GLU A O 1
ATOM 1460 N N . GLY A 1 206 ? 17.478 13.679 7.311 1.00 88.19 206 GLY A N 1
ATOM 1461 C CA . GLY A 1 206 ? 16.243 14.412 7.045 1.00 88.19 206 GLY A CA 1
ATOM 1462 C C . GLY A 1 206 ? 16.432 15.756 6.339 1.00 88.19 206 GLY A C 1
ATOM 1463 O O . GLY A 1 206 ? 15.596 16.107 5.509 1.00 88.19 206 GLY A O 1
ATOM 1464 N N . TYR A 1 207 ? 17.531 16.472 6.608 1.00 90.12 207 TYR A N 1
ATOM 1465 C CA . TYR A 1 207 ? 17.820 17.754 5.954 1.00 90.12 207 TYR A CA 1
ATOM 1466 C C . TYR A 1 207 ? 18.078 17.585 4.445 1.00 90.12 207 TYR A C 1
ATOM 1468 O O . TYR A 1 207 ? 17.510 18.325 3.643 1.00 90.12 207 TYR A O 1
ATOM 1476 N N . LEU A 1 208 ? 18.821 16.544 4.043 1.00 90.06 208 LEU A N 1
ATOM 1477 C CA . LEU A 1 208 ? 19.051 16.208 2.631 1.00 90.06 208 LEU A CA 1
ATOM 1478 C C . LEU A 1 208 ? 17.745 15.826 1.935 1.00 90.06 208 LEU A C 1
ATOM 1480 O O . LEU A 1 208 ? 17.515 16.176 0.774 1.00 90.06 208 LEU A O 1
ATOM 1484 N N . VAL A 1 209 ? 16.863 15.122 2.648 1.00 90.69 209 VAL A N 1
ATOM 1485 C CA . VAL A 1 209 ? 15.546 14.776 2.118 1.00 90.69 209 VAL A CA 1
ATOM 1486 C C . VAL A 1 209 ? 14.697 16.031 1.929 1.00 90.69 209 VAL A C 1
ATOM 1488 O O . VAL A 1 209 ? 14.140 16.208 0.846 1.00 90.69 209 VAL A O 1
ATOM 1491 N N . SER A 1 210 ? 14.614 16.920 2.925 1.00 90.00 210 SER A N 1
ATOM 1492 C CA . SER A 1 210 ? 13.809 18.146 2.834 1.00 90.00 210 SER A CA 1
ATOM 1493 C C . SER A 1 210 ? 14.323 19.128 1.784 1.00 90.00 210 SER A C 1
ATOM 1495 O O . SER A 1 210 ? 13.513 19.769 1.111 1.00 90.00 210 SER A O 1
ATOM 1497 N N . ASP A 1 211 ? 15.641 19.198 1.584 1.00 92.38 211 ASP A N 1
ATOM 1498 C CA . ASP A 1 211 ? 16.251 20.041 0.555 1.00 92.38 211 ASP A CA 1
ATOM 1499 C C . ASP A 1 211 ? 15.860 19.591 -0.855 1.00 92.38 211 ASP A C 1
ATOM 1501 O O . ASP A 1 211 ? 15.711 20.423 -1.754 1.00 92.38 211 ASP A O 1
ATOM 1505 N N . ASN A 1 212 ? 15.636 18.290 -1.052 1.00 91.69 212 ASN A N 1
ATOM 1506 C CA . ASN A 1 212 ? 15.330 17.698 -2.354 1.00 91.69 212 ASN A CA 1
ATOM 1507 C C . ASN A 1 212 ? 13.834 17.433 -2.581 1.00 91.69 212 ASN A C 1
ATOM 1509 O O . ASN A 1 212 ? 13.367 17.458 -3.725 1.00 91.69 212 ASN A O 1
ATOM 1513 N N . CYS A 1 213 ? 13.070 17.146 -1.526 1.00 90.81 213 CYS A N 1
ATOM 1514 C CA . CYS A 1 213 ? 11.671 16.743 -1.609 1.00 90.81 213 CYS A CA 1
ATOM 1515 C C . CYS A 1 213 ? 10.849 17.205 -0.396 1.00 90.81 213 CYS A C 1
ATOM 1517 O O . CYS A 1 213 ? 11.017 16.727 0.723 1.00 90.81 213 CYS A O 1
ATOM 1519 N N . ARG A 1 214 ? 9.847 18.055 -0.649 1.00 90.94 214 ARG A N 1
ATOM 1520 C CA . ARG A 1 214 ? 8.976 18.647 0.386 1.00 90.94 214 ARG A CA 1
ATOM 1521 C C . ARG A 1 214 ? 8.017 17.653 1.059 1.00 90.94 214 ARG A C 1
ATOM 1523 O O . ARG A 1 214 ? 7.415 17.986 2.076 1.00 90.94 214 ARG A O 1
ATOM 1530 N N . VAL A 1 215 ? 7.852 16.457 0.489 1.00 90.00 215 VAL A N 1
ATOM 1531 C CA . VAL A 1 215 ? 6.993 15.374 1.018 1.00 90.00 215 VAL A CA 1
ATOM 1532 C C . VAL A 1 215 ? 7.772 14.124 1.421 1.00 90.00 215 VAL A C 1
ATOM 1534 O O . VAL A 1 215 ? 7.182 13.090 1.725 1.00 90.00 215 VAL A O 1
ATOM 1537 N N . GLY A 1 216 ? 9.104 14.192 1.418 1.00 89.62 216 GLY A N 1
ATOM 1538 C CA . GLY A 1 216 ? 9.938 13.076 1.843 1.00 89.62 216 GLY A CA 1
ATOM 1539 C C . GLY A 1 216 ? 9.852 12.821 3.350 1.00 89.62 216 GLY A C 1
ATOM 1540 O O . GLY A 1 216 ? 9.508 13.704 4.141 1.00 89.62 216 GLY A O 1
ATOM 1541 N N . CYS A 1 217 ? 10.148 11.592 3.768 1.00 92.38 217 CYS A N 1
ATOM 1542 C CA . CYS A 1 217 ? 10.304 11.277 5.182 1.00 92.38 217 CYS A CA 1
ATOM 1543 C C . CYS A 1 217 ? 11.624 11.869 5.679 1.00 92.38 217 CYS A C 1
ATOM 1545 O O . CYS A 1 217 ? 12.675 11.566 5.131 1.00 92.38 217 CYS A O 1
ATOM 1547 N N . ILE A 1 218 ? 11.561 12.695 6.721 1.00 93.56 218 ILE A N 1
ATOM 1548 C CA . ILE A 1 218 ? 12.740 13.357 7.301 1.00 93.56 218 ILE A CA 1
ATOM 1549 C C . ILE A 1 218 ? 13.266 12.654 8.562 1.00 93.56 218 ILE A C 1
ATOM 1551 O O . ILE A 1 218 ? 14.041 13.238 9.309 1.00 93.56 218 ILE A O 1
ATOM 1555 N N . GLY A 1 219 ? 12.778 11.448 8.872 1.00 92.94 219 GLY A N 1
ATOM 1556 C CA . GLY A 1 219 ? 13.239 10.682 10.035 1.00 92.94 219 GLY A CA 1
ATOM 1557 C C . GLY A 1 219 ? 12.896 11.269 11.412 1.00 92.94 219 GLY A C 1
ATOM 1558 O O . GLY A 1 219 ? 13.481 10.856 12.396 1.00 92.94 219 GLY A O 1
ATOM 1559 N N . CYS A 1 220 ? 11.932 12.192 11.525 1.00 92.88 220 CYS A N 1
ATOM 1560 C CA . CYS A 1 220 ? 11.618 12.900 12.785 1.00 92.88 220 CYS A CA 1
ATOM 1561 C C . CYS A 1 220 ? 10.976 12.063 13.916 1.00 92.88 220 CYS A C 1
ATOM 1563 O O . CYS A 1 220 ? 10.562 12.631 14.922 1.00 92.88 220 CYS A O 1
ATOM 1565 N N . GLU A 1 221 ? 10.776 10.757 13.722 1.00 94.00 221 GLU A N 1
ATOM 1566 C CA . GLU A 1 221 ? 10.231 9.797 14.707 1.00 94.00 221 GLU A CA 1
ATOM 1567 C C . GLU A 1 221 ? 8.827 10.078 15.289 1.00 94.00 221 GLU A C 1
ATOM 1569 O O . GLU A 1 221 ? 8.277 9.245 16.010 1.00 94.00 221 GLU A O 1
ATOM 1574 N N . ARG A 1 222 ? 8.160 11.184 14.921 1.00 93.00 222 ARG A N 1
ATOM 1575 C CA . ARG A 1 222 ? 6.809 11.537 15.415 1.00 93.00 222 ARG A CA 1
ATOM 1576 C C . ARG A 1 222 ? 5.787 10.416 15.227 1.00 93.00 222 ARG A C 1
ATOM 1578 O O . ARG A 1 222 ? 4.933 10.208 16.083 1.00 93.00 222 ARG A O 1
ATOM 1585 N N . CYS A 1 223 ? 5.883 9.683 14.119 1.00 92.19 223 CYS A N 1
ATOM 1586 C CA . CYS A 1 223 ? 5.019 8.539 13.843 1.00 92.19 223 CYS A CA 1
ATOM 1587 C C . CYS A 1 223 ? 5.241 7.379 14.828 1.00 92.19 223 CYS A C 1
ATOM 1589 O O . CYS A 1 223 ? 4.260 6.800 15.294 1.00 92.19 223 CYS A O 1
ATOM 1591 N N . ALA A 1 224 ? 6.495 7.082 15.184 1.00 93.19 224 ALA A N 1
ATOM 1592 C CA . ALA A 1 224 ? 6.835 6.067 16.174 1.00 93.19 224 ALA A CA 1
ATOM 1593 C C . ALA A 1 224 ? 6.321 6.463 17.566 1.00 93.19 224 ALA A C 1
ATOM 1595 O O . ALA A 1 224 ? 5.654 5.667 18.220 1.00 93.19 224 ALA A O 1
ATOM 1596 N N . ILE A 1 225 ? 6.501 7.729 17.961 1.00 90.38 225 ILE A N 1
ATOM 1597 C CA . ILE A 1 225 ? 6.016 8.277 19.244 1.00 90.38 225 ILE A CA 1
ATOM 1598 C C . ILE A 1 225 ? 4.477 8.263 19.336 1.00 90.38 225 ILE A C 1
ATOM 1600 O O . ILE A 1 225 ? 3.896 7.969 20.388 1.00 90.38 225 ILE A O 1
ATOM 1604 N N . ALA A 1 226 ? 3.791 8.579 18.235 1.00 89.12 226 ALA A N 1
ATOM 1605 C CA . ALA A 1 226 ? 2.331 8.552 18.165 1.00 89.12 226 ALA A CA 1
ATOM 1606 C C . ALA A 1 226 ? 1.750 7.128 18.191 1.00 89.12 226 ALA A C 1
ATOM 1608 O O . ALA A 1 226 ? 0.583 6.946 18.550 1.00 89.12 226 ALA A O 1
ATOM 1609 N N . CYS A 1 227 ? 2.533 6.107 17.835 1.00 91.12 227 CYS A N 1
ATOM 1610 C CA . CYS A 1 227 ? 2.069 4.729 17.824 1.00 91.12 227 CYS A CA 1
ATOM 1611 C C . CYS A 1 227 ? 1.986 4.154 19.247 1.00 91.12 227 CYS A C 1
ATOM 1613 O O . CYS A 1 227 ? 2.967 3.672 19.805 1.00 91.12 227 CYS A O 1
ATOM 1615 N N . LYS A 1 228 ? 0.777 4.109 19.817 1.00 89.81 228 LYS A N 1
ATOM 1616 C CA . LYS A 1 228 ? 0.524 3.489 21.135 1.00 89.81 228 LYS A CA 1
ATOM 1617 C C . LYS A 1 228 ? 0.516 1.953 21.127 1.00 89.81 228 LYS A C 1
ATOM 1619 O O . LYS A 1 228 ? 0.301 1.342 22.165 1.00 89.81 228 LYS A O 1
ATOM 1624 N N . PHE A 1 229 ? 0.743 1.340 19.965 1.00 91.81 229 PHE A N 1
ATOM 1625 C CA . PHE A 1 229 ? 0.696 -0.113 19.759 1.00 91.81 229 PHE A CA 1
ATOM 1626 C C . PHE A 1 229 ? 2.077 -0.726 19.485 1.00 91.81 229 PHE A C 1
ATOM 1628 O O . PHE A 1 229 ? 2.171 -1.924 19.247 1.00 91.81 229 PHE A O 1
ATOM 1635 N N . GLY A 1 230 ? 3.147 0.081 19.479 1.00 91.19 230 GLY A N 1
ATOM 1636 C CA . GLY A 1 230 ? 4.504 -0.409 19.204 1.00 91.19 230 GLY A CA 1
ATOM 1637 C C . GLY A 1 230 ? 4.675 -1.002 17.799 1.00 91.19 230 GLY A C 1
ATOM 1638 O O . GLY A 1 230 ? 5.523 -1.864 17.595 1.00 91.19 230 GLY A O 1
ATOM 1639 N N . ALA A 1 231 ? 3.855 -0.567 16.839 1.00 94.81 231 ALA A N 1
ATOM 1640 C CA . ALA A 1 231 ? 3.842 -1.085 15.472 1.00 94.81 231 ALA A CA 1
ATOM 1641 C C . ALA A 1 231 ? 4.846 -0.389 14.539 1.00 94.81 231 ALA A C 1
ATOM 1643 O O . ALA A 1 231 ? 4.901 -0.723 13.363 1.00 94.81 231 ALA A O 1
ATOM 1644 N N . ILE A 1 232 ? 5.585 0.620 15.008 1.00 95.06 232 ILE A N 1
ATOM 1645 C CA . ILE A 1 232 ? 6.513 1.394 14.175 1.00 95.06 232 ILE A CA 1
ATOM 1646 C C . ILE A 1 232 ? 7.905 1.353 14.793 1.00 95.06 232 ILE A C 1
ATOM 1648 O O . ILE A 1 232 ? 8.079 1.720 15.953 1.00 95.06 232 ILE A O 1
ATOM 1652 N N . THR A 1 233 ? 8.889 0.956 13.991 1.00 93.88 233 THR A N 1
ATOM 1653 C CA . THR A 1 233 ? 10.310 0.943 14.348 1.00 93.88 233 THR A CA 1
ATOM 1654 C C . THR A 1 233 ? 11.093 1.758 13.329 1.00 93.88 233 THR A C 1
ATOM 1656 O O . THR A 1 233 ? 10.838 1.666 12.132 1.00 93.88 233 THR A O 1
ATOM 1659 N N . MET A 1 234 ? 12.041 2.572 13.787 1.00 89.81 234 MET A N 1
ATOM 1660 C CA . MET A 1 234 ? 12.882 3.373 12.899 1.00 89.81 234 MET A CA 1
ATOM 1661 C C . MET A 1 234 ? 14.087 2.550 12.436 1.00 89.81 234 MET A C 1
ATOM 1663 O O . MET A 1 234 ? 14.835 2.031 13.261 1.00 89.81 234 MET A O 1
ATOM 1667 N N . VAL A 1 235 ? 14.277 2.432 11.121 1.00 88.62 235 VAL A N 1
ATOM 1668 C CA . VAL A 1 235 ? 15.424 1.752 10.499 1.00 88.62 235 VAL A CA 1
ATOM 1669 C C . VAL A 1 235 ? 15.950 2.642 9.378 1.00 88.62 235 VAL A C 1
ATOM 1671 O O . VAL A 1 235 ? 15.199 2.999 8.474 1.00 88.62 235 VAL A O 1
ATOM 1674 N N . ASN A 1 236 ? 17.234 3.012 9.427 1.00 83.50 236 ASN A N 1
ATOM 1675 C CA . ASN A 1 236 ? 17.877 3.883 8.430 1.00 83.50 236 ASN A CA 1
ATOM 1676 C C . ASN A 1 236 ? 17.082 5.177 8.153 1.00 83.50 236 ASN A C 1
ATOM 1678 O O . ASN A 1 236 ? 16.794 5.505 7.003 1.00 83.50 236 ASN A O 1
ATOM 1682 N N . ASN A 1 237 ? 16.672 5.879 9.217 1.00 85.75 237 ASN A N 1
ATOM 1683 C CA . ASN A 1 237 ? 15.854 7.102 9.173 1.00 85.75 237 ASN A CA 1
ATOM 1684 C C . ASN A 1 237 ? 14.439 6.944 8.572 1.00 85.75 237 ASN A C 1
ATOM 1686 O O . ASN A 1 237 ? 13.730 7.938 8.411 1.00 85.75 237 ASN A O 1
ATOM 1690 N N . LEU A 1 238 ? 13.980 5.718 8.294 1.00 89.38 238 LEU A N 1
ATOM 1691 C CA . LEU A 1 238 ? 12.638 5.439 7.779 1.00 89.38 238 LEU A CA 1
ATOM 1692 C C . LEU A 1 238 ? 11.800 4.631 8.783 1.00 89.38 238 LEU A C 1
ATOM 1694 O O . LEU A 1 238 ? 12.316 3.713 9.423 1.00 89.38 238 LEU A O 1
ATOM 1698 N N . PRO A 1 239 ? 10.495 4.930 8.921 1.00 93.50 239 PRO A N 1
ATOM 1699 C CA . PRO A 1 239 ? 9.604 4.134 9.752 1.00 93.50 239 PRO A CA 1
ATOM 1700 C C . PRO A 1 239 ? 9.221 2.825 9.051 1.00 93.50 239 PRO A C 1
ATOM 1702 O O . PRO A 1 239 ? 8.545 2.823 8.022 1.00 93.50 239 PRO A O 1
ATOM 1705 N N . VAL A 1 240 ? 9.595 1.703 9.653 1.00 92.69 240 VAL A N 1
ATOM 1706 C CA . VAL A 1 240 ? 9.122 0.364 9.298 1.00 92.69 240 VAL A CA 1
ATOM 1707 C C . VAL A 1 240 ? 7.883 0.066 10.132 1.00 92.69 240 VAL A C 1
ATOM 1709 O O . VAL A 1 240 ? 7.923 0.120 11.359 1.00 92.69 240 VAL A O 1
ATOM 1712 N N . ILE A 1 241 ? 6.765 -0.206 9.459 1.00 92.44 241 ILE A N 1
ATOM 1713 C CA . ILE A 1 241 ? 5.470 -0.442 10.103 1.00 92.44 241 ILE A CA 1
ATOM 1714 C C . ILE A 1 241 ? 5.163 -1.942 10.081 1.00 92.44 241 ILE A C 1
ATOM 1716 O O . ILE A 1 241 ? 4.873 -2.494 9.014 1.00 92.44 241 ILE A O 1
ATOM 1720 N N . ASP A 1 242 ? 5.169 -2.545 11.264 1.00 91.38 242 ASP A N 1
ATOM 1721 C CA . ASP A 1 242 ? 4.763 -3.917 11.558 1.00 91.38 242 ASP A CA 1
ATOM 1722 C C . ASP A 1 242 ? 3.240 -4.055 11.393 1.00 91.38 242 ASP A C 1
ATOM 1724 O O . ASP A 1 242 ? 2.450 -3.418 12.097 1.00 91.38 242 ASP A O 1
ATOM 1728 N N . THR A 1 243 ? 2.820 -4.855 10.413 1.00 86.81 243 THR A N 1
ATOM 1729 C CA . THR A 1 243 ? 1.403 -5.047 10.078 1.00 86.81 243 THR A CA 1
ATOM 1730 C C . THR A 1 243 ? 0.648 -5.859 11.110 1.00 86.81 243 THR A C 1
ATOM 1732 O O . THR A 1 243 ? -0.557 -5.671 11.228 1.00 86.81 243 THR A O 1
ATOM 1735 N N . GLU A 1 244 ? 1.325 -6.722 11.864 1.00 88.31 244 GLU A N 1
ATOM 1736 C CA . GLU A 1 244 ? 0.680 -7.584 12.857 1.00 88.31 244 GLU A CA 1
ATOM 1737 C C . GLU A 1 244 ? 0.266 -6.779 14.092 1.00 88.31 244 GLU A C 1
ATOM 1739 O O . GLU A 1 244 ? -0.782 -7.018 14.689 1.00 88.31 244 GLU A O 1
ATOM 1744 N N . LYS A 1 245 ? 1.056 -5.760 14.445 1.00 91.50 245 LYS A N 1
ATOM 1745 C CA . LYS A 1 245 ? 0.763 -4.853 15.568 1.00 91.50 245 LYS A CA 1
ATOM 1746 C C . LYS A 1 245 ? -0.083 -3.648 15.168 1.00 91.50 245 LYS A C 1
ATOM 1748 O O . LYS A 1 245 ? -0.645 -2.961 16.026 1.00 91.50 245 LYS A O 1
ATOM 1753 N N . CYS A 1 246 ? -0.140 -3.321 13.879 1.00 91.19 246 CYS A N 1
ATOM 1754 C CA . CYS A 1 246 ? -0.854 -2.145 13.407 1.00 91.19 246 CYS A CA 1
ATOM 1755 C C . CYS A 1 246 ? -2.370 -2.363 13.448 1.00 91.19 246 CYS A C 1
ATOM 1757 O O . CYS A 1 246 ? -2.936 -3.085 12.639 1.00 91.19 246 CYS A O 1
ATOM 1759 N N . VAL A 1 247 ? -3.054 -1.636 14.330 1.00 89.06 247 VAL A N 1
ATOM 1760 C CA . VAL A 1 247 ? -4.525 -1.673 14.440 1.00 89.06 247 VAL A CA 1
ATOM 1761 C C . VAL A 1 247 ? -5.248 -0.676 13.520 1.00 89.06 247 VAL A C 1
ATOM 1763 O O . VAL A 1 247 ? -6.439 -0.435 13.686 1.00 89.06 247 VAL A O 1
ATOM 1766 N N . GLY A 1 248 ? -4.532 -0.005 12.611 1.00 87.75 248 GLY A N 1
ATOM 1767 C CA . GLY A 1 248 ? -5.149 0.910 11.641 1.00 87.75 248 GLY A CA 1
ATOM 1768 C C . GLY A 1 248 ? -5.719 2.218 12.204 1.00 87.75 248 GLY A C 1
ATOM 1769 O O . GLY A 1 248 ? -6.607 2.802 11.603 1.00 87.75 248 GLY A O 1
ATOM 1770 N N . CYS A 1 249 ? -5.200 2.729 13.328 1.00 86.69 249 CYS A N 1
ATOM 1771 C CA . CYS A 1 249 ? -5.683 3.988 13.931 1.00 86.69 249 CYS A CA 1
ATOM 1772 C C . CYS A 1 249 ? -5.297 5.277 13.169 1.00 86.69 249 CYS A C 1
ATOM 1774 O O . CYS A 1 249 ? -5.734 6.367 13.539 1.00 86.69 249 CYS A O 1
ATOM 1776 N N . MET A 1 250 ? -4.419 5.162 12.163 1.00 88.44 250 MET A N 1
ATOM 1777 C CA . MET A 1 250 ? -3.956 6.239 11.266 1.00 88.44 250 MET A CA 1
ATOM 1778 C C . MET A 1 250 ? -3.269 7.446 11.933 1.00 88.44 250 MET A C 1
ATOM 1780 O O . MET A 1 250 ? -2.873 8.388 11.252 1.00 88.44 250 MET A O 1
ATOM 1784 N N . MET A 1 251 ? -3.003 7.391 13.243 1.00 87.19 251 MET A N 1
ATOM 1785 C CA . MET A 1 251 ? -2.336 8.474 13.981 1.00 87.19 251 MET A CA 1
ATOM 1786 C C . MET A 1 251 ? -0.939 8.804 13.458 1.00 87.19 251 MET A C 1
ATOM 1788 O O . MET A 1 251 ? -0.515 9.951 13.526 1.00 87.19 251 MET A O 1
ATOM 1792 N N . CYS A 1 252 ? -0.217 7.820 12.921 1.00 89.94 252 CYS A N 1
ATOM 1793 C CA . CYS A 1 252 ? 1.102 8.042 12.335 1.00 89.94 252 CYS A CA 1
ATOM 1794 C C . CYS A 1 252 ? 1.060 8.941 11.092 1.00 89.94 252 CYS A C 1
ATOM 1796 O O . CYS A 1 252 ? 1.975 9.741 10.903 1.00 89.94 252 CYS A O 1
ATOM 1798 N N . ALA A 1 253 ? 0.010 8.825 10.275 1.00 89.94 253 ALA A N 1
ATOM 1799 C CA . ALA A 1 253 ? -0.211 9.698 9.130 1.00 89.94 253 ALA A CA 1
ATOM 1800 C C . ALA A 1 25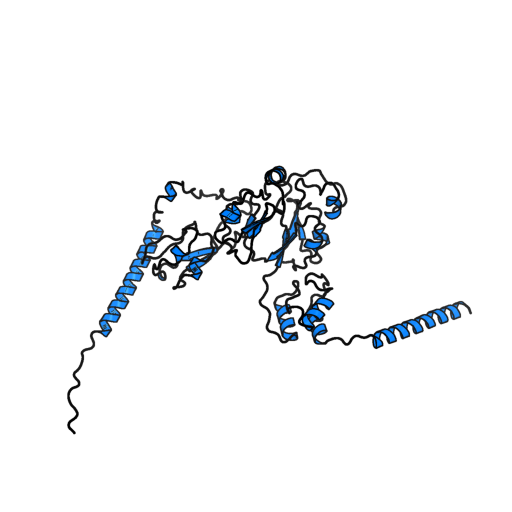3 ? -0.647 11.095 9.587 1.00 89.94 253 ALA A C 1
ATOM 1802 O O . ALA A 1 253 ? -0.105 12.083 9.103 1.00 89.94 253 ALA A O 1
ATOM 1803 N N . GLU A 1 254 ? -1.531 11.166 10.589 1.00 84.62 254 GLU A N 1
ATOM 1804 C CA . GLU A 1 254 ? -2.023 12.423 11.170 1.00 84.62 254 GLU A CA 1
ATOM 1805 C C . GLU A 1 254 ? -0.881 13.318 11.681 1.00 84.62 254 GLU A C 1
ATOM 1807 O O . GLU A 1 254 ? -0.840 14.516 11.417 1.00 84.62 254 GLU A O 1
ATOM 1812 N N . VAL A 1 255 ? 0.087 12.736 12.397 1.00 86.88 255 VAL A N 1
ATOM 1813 C CA . VAL A 1 255 ? 1.207 13.495 12.978 1.00 86.88 255 VAL A CA 1
ATOM 1814 C C . VAL A 1 255 ? 2.367 13.720 12.004 1.00 86.88 255 VAL A C 1
ATOM 1816 O O . VAL A 1 255 ? 3.378 14.301 12.397 1.00 86.88 255 VAL A O 1
ATOM 1819 N N . CYS A 1 256 ? 2.291 13.241 10.760 1.00 88.38 256 CYS A N 1
ATOM 1820 C CA . CYS A 1 256 ? 3.402 13.330 9.816 1.00 88.38 256 CYS A CA 1
ATOM 1821 C C . CYS A 1 256 ? 3.518 14.755 9.234 1.00 88.38 256 CYS A C 1
ATOM 1823 O O . CYS A 1 256 ? 2.678 15.150 8.428 1.00 88.38 256 CYS A O 1
ATOM 1825 N N . PRO A 1 257 ? 4.575 15.533 9.550 1.00 86.75 257 PRO A N 1
ATOM 1826 C CA . PRO A 1 257 ? 4.664 16.930 9.110 1.00 86.75 257 PRO A CA 1
ATOM 1827 C C . PRO A 1 257 ? 4.824 17.071 7.588 1.00 86.75 257 PRO A C 1
ATOM 1829 O O . PRO A 1 257 ? 4.362 18.042 6.989 1.00 86.75 257 PRO A O 1
ATOM 1832 N N . THR A 1 258 ? 5.457 16.089 6.942 1.00 86.25 258 THR A N 1
ATOM 1833 C CA . THR A 1 258 ? 5.709 16.099 5.496 1.00 86.25 258 THR A CA 1
ATOM 1834 C C . THR A 1 258 ? 4.642 15.360 4.693 1.00 86.25 258 THR A C 1
ATOM 1836 O O . THR A 1 258 ? 4.614 15.492 3.474 1.00 86.25 258 THR A O 1
ATOM 1839 N N . ASN A 1 259 ? 3.706 14.663 5.349 1.00 87.81 259 ASN A N 1
ATOM 1840 C CA . ASN A 1 259 ? 2.727 13.759 4.723 1.00 87.81 259 ASN A CA 1
ATOM 1841 C C . ASN A 1 259 ? 3.369 12.585 3.964 1.00 87.81 259 ASN A C 1
ATOM 1843 O O . ASN A 1 259 ? 2.761 12.014 3.067 1.00 87.81 259 ASN A O 1
ATOM 1847 N N . ALA A 1 260 ? 4.585 12.188 4.351 1.00 90.56 260 ALA A N 1
ATOM 1848 C CA . ALA A 1 260 ? 5.261 11.022 3.788 1.00 90.56 260 ALA A CA 1
ATOM 1849 C C . ALA A 1 260 ? 4.536 9.697 4.090 1.00 90.56 260 ALA A C 1
ATOM 1851 O O . ALA A 1 260 ? 4.799 8.697 3.426 1.00 90.56 260 ALA A O 1
ATOM 1852 N N . ILE A 1 261 ? 3.657 9.662 5.098 1.00 90.69 261 ILE A N 1
ATOM 1853 C CA . ILE A 1 261 ? 2.815 8.506 5.417 1.00 90.69 261 ILE A CA 1
ATOM 1854 C C . ILE A 1 261 ? 1.415 8.769 4.864 1.00 90.69 261 ILE A C 1
ATOM 1856 O O . ILE A 1 261 ? 0.736 9.700 5.289 1.00 90.69 261 ILE A O 1
ATOM 1860 N N . TRP A 1 262 ? 0.988 7.926 3.931 1.00 89.56 262 TRP A N 1
ATOM 1861 C CA . TRP A 1 262 ? -0.382 7.869 3.444 1.00 89.56 262 TRP A CA 1
ATOM 1862 C C . TRP A 1 262 ? -1.248 7.034 4.390 1.00 89.56 262 TRP A C 1
ATOM 1864 O O . TRP A 1 262 ? -0.773 6.056 4.977 1.00 89.56 262 TRP A O 1
ATOM 1874 N N . ALA A 1 263 ? -2.517 7.403 4.508 1.00 87.44 263 ALA A N 1
ATOM 1875 C CA . ALA A 1 263 ? -3.526 6.650 5.232 1.00 87.44 263 ALA A CA 1
ATOM 1876 C C . ALA A 1 263 ? -4.821 6.590 4.426 1.00 87.44 263 ALA A C 1
ATOM 1878 O O . ALA A 1 263 ? -5.120 7.505 3.655 1.00 87.44 263 ALA A O 1
ATOM 1879 N N . ASP A 1 264 ? -5.563 5.514 4.645 1.00 82.31 264 ASP A N 1
ATOM 1880 C CA . ASP A 1 264 ? -6.868 5.273 4.052 1.00 82.31 264 ASP A CA 1
ATOM 1881 C C . ASP A 1 264 ? -7.963 5.996 4.843 1.00 82.31 264 ASP A C 1
ATOM 1883 O O . ASP A 1 264 ? -8.604 5.444 5.735 1.00 82.31 264 ASP A O 1
ATOM 1887 N N . TRP A 1 265 ? -8.099 7.294 4.596 1.00 77.94 265 TRP A N 1
ATOM 1888 C CA . TRP A 1 265 ? -9.020 8.126 5.366 1.00 77.94 265 TRP A CA 1
ATOM 1889 C C . TRP A 1 265 ? -10.490 7.821 5.088 1.00 77.94 265 TRP A C 1
ATOM 1891 O O . TRP A 1 265 ? -11.307 8.046 5.981 1.00 77.94 265 TRP A O 1
ATOM 1901 N N . ASP A 1 266 ? -10.800 7.310 3.898 1.00 75.88 266 ASP A N 1
ATOM 1902 C CA . ASP A 1 266 ? -12.166 7.037 3.452 1.00 75.88 266 ASP A CA 1
ATOM 1903 C C . ASP A 1 266 ? -12.768 5.868 4.245 1.00 75.88 266 ASP A C 1
ATOM 1905 O O . ASP A 1 266 ? -13.913 5.935 4.684 1.00 75.88 266 ASP A O 1
ATOM 1909 N N . ASP A 1 267 ? -11.951 4.860 4.563 1.00 77.50 267 ASP A N 1
ATOM 1910 C CA . ASP A 1 267 ? -12.347 3.702 5.370 1.00 77.50 267 ASP A CA 1
ATOM 1911 C C . ASP A 1 267 ? -12.046 3.858 6.873 1.00 77.50 267 ASP A C 1
ATOM 1913 O O . ASP A 1 267 ? -12.133 2.897 7.657 1.00 77.50 267 ASP A O 1
ATOM 1917 N N . ARG A 1 268 ? -11.701 5.070 7.334 1.00 80.31 268 ARG A N 1
ATOM 1918 C CA . ARG A 1 268 ? -11.390 5.303 8.750 1.00 80.31 268 ARG A CA 1
ATOM 1919 C C . ARG A 1 268 ? -12.635 5.121 9.610 1.00 80.31 268 ARG A C 1
ATOM 1921 O O . ARG A 1 268 ? -13.553 5.938 9.607 1.00 80.31 268 ARG A O 1
ATOM 1928 N N . LYS A 1 269 ? -12.624 4.085 10.445 1.00 84.88 269 LYS A N 1
ATOM 1929 C CA . LYS A 1 269 ? -13.721 3.808 11.378 1.00 84.88 269 LYS A CA 1
ATOM 1930 C C . LYS A 1 269 ? -13.617 4.651 12.646 1.00 84.88 269 LYS A C 1
ATOM 1932 O O . LYS A 1 269 ? -12.528 5.000 13.090 1.00 84.88 269 LYS A O 1
ATOM 1937 N N . ILE A 1 270 ? -14.750 4.926 13.275 1.00 86.56 270 ILE A N 1
ATOM 1938 C CA . ILE A 1 270 ? -14.873 5.508 14.609 1.00 86.56 270 ILE A CA 1
ATOM 1939 C C . ILE A 1 270 ? -15.797 4.625 15.452 1.00 86.56 270 ILE A C 1
ATOM 1941 O O . ILE A 1 270 ? -16.705 3.976 14.932 1.00 86.56 270 ILE A O 1
ATOM 1945 N N . ALA A 1 271 ? -15.519 4.543 16.751 1.00 90.69 271 ALA A N 1
ATOM 1946 C CA . ALA A 1 271 ? -16.393 3.831 17.673 1.00 90.69 271 ALA A CA 1
ATOM 1947 C C . ALA A 1 271 ? -17.680 4.634 17.899 1.00 90.69 271 ALA A C 1
ATOM 1949 O O . ALA A 1 271 ? -17.622 5.849 18.058 1.00 90.69 271 ALA A O 1
ATOM 1950 N N . ASP A 1 272 ? -18.806 3.939 17.979 1.00 91.94 272 ASP A N 1
ATOM 1951 C CA . ASP A 1 272 ? -20.114 4.492 18.312 1.00 91.94 272 ASP A CA 1
ATOM 1952 C C . ASP A 1 272 ? -20.772 3.607 19.375 1.00 91.94 272 ASP A C 1
ATOM 1954 O O . ASP A 1 272 ? -20.768 2.379 19.250 1.00 91.94 272 ASP A O 1
ATOM 1958 N N . ILE A 1 273 ? -21.267 4.209 20.458 1.00 92.94 273 ILE A N 1
ATOM 1959 C CA . ILE A 1 273 ? -21.827 3.484 21.606 1.00 92.94 273 ILE A CA 1
ATOM 1960 C C . ILE A 1 273 ? -23.340 3.644 21.598 1.00 92.94 273 ILE A C 1
ATOM 1962 O O . ILE A 1 273 ? -23.831 4.759 21.715 1.00 92.94 273 ILE A O 1
ATOM 1966 N N . GLU A 1 274 ? -24.058 2.521 21.575 1.00 93.12 274 GLU A N 1
ATOM 1967 C CA . GLU A 1 274 ? -25.512 2.491 21.744 1.00 93.12 274 GLU A CA 1
ATOM 1968 C C . GLU A 1 274 ? -25.875 2.816 23.208 1.00 93.12 274 GLU A C 1
ATOM 1970 O O . GLU A 1 274 ? -25.582 1.998 24.101 1.00 93.12 274 GLU A O 1
ATOM 1975 N N . PRO A 1 275 ? -26.487 3.982 23.501 1.00 90.88 275 PRO A N 1
ATOM 1976 C CA . PRO A 1 275 ? -26.718 4.421 24.876 1.00 90.88 275 PRO A CA 1
ATOM 1977 C C . PRO A 1 275 ? -27.635 3.471 25.652 1.00 90.88 275 PRO A C 1
ATOM 1979 O O . PRO A 1 275 ? -27.361 3.165 26.814 1.00 90.88 275 PRO A O 1
ATOM 1982 N N . ASP A 1 276 ? -28.657 2.928 24.988 1.00 91.06 276 ASP A N 1
ATOM 1983 C CA . ASP A 1 276 ? -29.685 2.074 25.596 1.00 91.06 276 ASP A CA 1
ATOM 1984 C C . ASP A 1 276 ? -29.169 0.704 26.046 1.00 91.06 276 ASP A C 1
ATOM 1986 O O . ASP A 1 276 ? -29.762 0.051 26.915 1.00 91.06 276 ASP A O 1
ATOM 1990 N N . ALA A 1 277 ? -28.071 0.249 25.447 1.00 92.62 277 ALA A N 1
ATOM 1991 C CA . ALA A 1 277 ? -27.421 -1.015 25.770 1.00 92.62 277 ALA A CA 1
ATOM 1992 C C . ALA A 1 277 ? -26.204 -0.832 26.699 1.00 92.62 277 ALA A C 1
ATOM 1994 O O . ALA A 1 277 ? -25.700 -1.806 27.277 1.00 92.62 277 ALA A O 1
ATOM 1995 N N . CYS A 1 278 ? -25.726 0.402 26.876 1.00 94.00 278 CYS A N 1
ATOM 1996 C CA . CYS A 1 278 ? -24.547 0.705 27.674 1.00 94.00 278 CYS A CA 1
ATOM 1997 C C . CYS A 1 278 ? -24.863 0.730 29.177 1.00 94.00 278 CYS A C 1
ATOM 1999 O O . CYS A 1 278 ? -25.549 1.603 29.698 1.00 94.00 278 CYS A O 1
ATOM 2001 N N . ILE A 1 279 ? -24.275 -0.207 29.922 1.00 92.94 279 ILE A N 1
ATOM 2002 C CA . ILE A 1 279 ? -24.482 -0.328 31.377 1.00 92.94 279 ILE A CA 1
ATOM 2003 C C . ILE A 1 279 ? -23.536 0.541 32.227 1.00 92.94 279 ILE A C 1
ATOM 2005 O O . ILE A 1 279 ? -23.564 0.461 33.454 1.00 92.94 279 ILE A O 1
ATOM 2009 N N . GLY A 1 280 ? -22.645 1.324 31.611 1.00 92.44 280 GLY A N 1
ATOM 2010 C CA . GLY A 1 280 ? -21.720 2.191 32.351 1.00 92.44 280 GLY A CA 1
ATOM 2011 C C . GLY A 1 280 ? -20.634 1.458 33.154 1.00 92.44 280 GLY A C 1
ATOM 2012 O O . GLY A 1 280 ? -20.232 1.923 34.221 1.00 92.44 280 GLY A O 1
ATOM 2013 N N . CYS A 1 281 ? -20.142 0.309 32.666 1.00 93.06 281 CYS A N 1
ATOM 2014 C CA . CYS A 1 281 ? -19.141 -0.521 33.366 1.00 93.06 281 CYS A CA 1
ATOM 2015 C C . CYS A 1 281 ? -17.706 0.059 33.393 1.00 93.06 281 CYS A C 1
ATOM 2017 O O . CYS A 1 281 ? -16.879 -0.342 34.215 1.00 93.06 281 CYS A O 1
ATOM 2019 N N . GLY A 1 282 ? -17.383 0.973 32.472 1.00 91.75 282 GLY A N 1
ATOM 2020 C CA . GLY A 1 282 ? -16.095 1.676 32.393 1.00 91.75 282 GLY A CA 1
ATOM 2021 C C . GLY A 1 282 ? -14.944 0.882 31.761 1.00 91.75 282 GLY A C 1
ATOM 2022 O O . GLY A 1 282 ? -13.821 1.380 31.717 1.00 91.75 282 GLY A O 1
ATOM 2023 N N . MET A 1 283 ? -15.186 -0.336 31.256 1.00 92.50 283 MET A N 1
ATOM 2024 C CA . MET A 1 283 ? -14.148 -1.139 30.586 1.00 92.50 283 MET A CA 1
ATOM 2025 C C . MET A 1 283 ? -13.641 -0.490 29.297 1.00 92.50 283 MET A C 1
ATOM 2027 O O . MET A 1 283 ? -12.437 -0.470 29.063 1.00 92.50 283 MET A O 1
ATOM 2031 N N . CYS A 1 284 ? -14.537 0.102 28.504 1.00 92.56 284 CYS A N 1
ATOM 2032 C CA . CYS A 1 284 ? -14.160 0.835 27.298 1.00 92.56 284 CYS A CA 1
ATOM 2033 C C . CYS A 1 284 ? -13.202 1.994 27.618 1.00 92.56 284 CYS A C 1
ATOM 2035 O O . CYS A 1 284 ? -12.176 2.135 26.957 1.00 92.56 284 CYS A O 1
ATOM 2037 N N . LYS A 1 285 ? -13.490 2.764 28.676 1.00 92.19 285 LYS A N 1
ATOM 2038 C CA . LYS A 1 285 ? -12.667 3.893 29.121 1.00 92.19 285 LYS A CA 1
ATOM 2039 C C . LYS A 1 285 ? -11.262 3.456 29.539 1.00 92.19 285 LYS A C 1
ATOM 2041 O O . LYS A 1 285 ? -10.299 4.078 29.119 1.00 92.19 285 LYS A O 1
ATOM 2046 N N . ARG A 1 286 ? -11.132 2.349 30.287 1.00 90.88 286 ARG A N 1
ATOM 2047 C CA . ARG A 1 286 ? -9.818 1.776 30.659 1.00 90.88 286 ARG A CA 1
ATOM 2048 C C . ARG A 1 286 ? -9.016 1.265 29.461 1.00 90.88 286 ARG A C 1
ATOM 2050 O O . ARG A 1 286 ? -7.795 1.259 29.508 1.00 90.88 286 ARG A O 1
ATOM 2057 N N . GLN A 1 287 ? -9.694 0.813 28.410 1.00 91.31 287 GLN A N 1
ATOM 2058 C CA . GLN A 1 287 ? -9.049 0.282 27.212 1.00 91.31 287 GLN A CA 1
ATOM 2059 C C . GLN A 1 287 ? -8.602 1.383 26.234 1.00 91.31 287 GLN A C 1
ATOM 2061 O O . GLN A 1 287 ? -7.768 1.136 25.361 1.00 91.31 287 GLN A O 1
ATOM 2066 N N . CYS A 1 288 ? -9.170 2.587 26.341 1.00 88.31 288 CYS A N 1
ATOM 2067 C CA . CYS A 1 288 ? -8.887 3.680 25.424 1.00 88.31 288 CYS A CA 1
ATOM 2068 C C . CYS A 1 288 ? -7.531 4.331 25.733 1.00 88.31 288 CYS A C 1
ATOM 2070 O O . CYS A 1 288 ? -7.374 5.001 26.745 1.00 88.31 288 CYS A O 1
ATOM 2072 N N . GLN A 1 289 ? -6.580 4.194 24.809 1.00 86.31 289 GLN A N 1
ATOM 2073 C CA . GLN A 1 289 ? -5.252 4.826 24.881 1.00 86.31 289 GLN A CA 1
ATOM 2074 C C . GLN A 1 289 ? -5.248 6.301 24.428 1.00 86.31 289 GLN A C 1
ATOM 2076 O O . GLN A 1 289 ? -4.199 6.938 24.409 1.00 86.31 289 GLN A O 1
ATOM 2081 N N . PHE A 1 290 ? -6.405 6.823 24.007 1.00 83.81 290 PHE A N 1
ATOM 2082 C CA . PHE A 1 290 ? -6.571 8.160 23.417 1.00 83.81 290 PHE A CA 1
ATOM 2083 C C . PHE A 1 290 ? -7.556 9.034 24.199 1.00 83.81 290 PHE A C 1
ATOM 2085 O O . PHE A 1 290 ? -7.968 10.074 23.703 1.00 83.81 290 PHE A O 1
ATOM 2092 N N . GLU A 1 291 ? -7.997 8.569 25.374 1.00 85.19 291 GLU A N 1
ATOM 2093 C CA . GLU A 1 291 ? -8.953 9.272 26.245 1.00 85.19 291 GLU A CA 1
ATOM 2094 C C . GLU A 1 291 ? -10.252 9.717 25.542 1.00 85.19 291 GLU A C 1
ATOM 2096 O O . GLU A 1 291 ? -10.966 10.604 25.994 1.00 85.19 291 GLU A O 1
ATOM 2101 N N . ALA A 1 292 ? -10.616 9.034 24.456 1.00 86.19 292 ALA A N 1
ATOM 2102 C CA . ALA A 1 292 ? -11.736 9.389 23.591 1.00 86.19 292 ALA A CA 1
ATOM 2103 C C . ALA A 1 292 ? -13.114 8.978 24.135 1.00 86.19 292 ALA A C 1
ATOM 2105 O O . ALA A 1 292 ? -14.093 8.998 23.395 1.00 86.19 292 ALA A O 1
ATOM 2106 N N . ILE A 1 293 ? -13.196 8.528 25.391 1.00 88.81 293 ILE A N 1
ATOM 2107 C CA . ILE A 1 293 ? -14.426 7.995 25.986 1.00 88.81 293 ILE A CA 1
ATOM 2108 C C . ILE A 1 293 ? -14.758 8.759 27.259 1.00 88.81 293 ILE A C 1
ATOM 2110 O O . ILE A 1 293 ? -14.057 8.655 28.273 1.00 88.81 293 ILE A O 1
ATOM 2114 N N . ILE A 1 294 ? -15.876 9.474 27.214 1.00 88.00 294 ILE A N 1
ATOM 2115 C CA . ILE A 1 294 ? -16.424 10.232 28.336 1.00 88.00 294 ILE A CA 1
ATOM 2116 C C . ILE A 1 294 ? -17.631 9.504 28.937 1.00 88.00 294 ILE A C 1
ATOM 2118 O O . ILE A 1 294 ? -18.197 8.589 28.342 1.00 88.00 294 ILE A O 1
ATOM 2122 N N . GLY A 1 295 ? -17.987 9.867 30.167 1.00 86.31 295 GLY A N 1
ATOM 2123 C CA . GLY A 1 295 ? -19.052 9.217 30.931 1.00 86.31 295 GLY A CA 1
ATOM 2124 C C . GLY A 1 295 ? -18.597 8.764 32.317 1.00 86.31 295 GLY A C 1
ATOM 2125 O O . GLY A 1 295 ? -17.403 8.566 32.583 1.00 86.31 295 GLY A O 1
ATOM 2126 N N . GLU A 1 296 ? -19.575 8.647 33.210 1.00 86.44 296 GLU A N 1
ATOM 2127 C CA . GLU A 1 296 ? -19.399 8.260 34.609 1.00 86.44 296 GLU A CA 1
ATOM 2128 C C . GLU A 1 296 ? -19.859 6.817 34.843 1.00 86.44 296 GLU A C 1
ATOM 2130 O O . GLU A 1 296 ? -20.572 6.222 34.033 1.00 86.44 296 GLU A O 1
ATOM 2135 N N . LYS A 1 297 ? -19.451 6.225 35.972 1.00 87.81 297 LYS A N 1
ATOM 2136 C CA . LYS A 1 297 ? -19.894 4.871 36.333 1.00 87.81 297 LYS A CA 1
ATOM 2137 C C . LYS A 1 297 ? -21.423 4.821 36.396 1.00 87.81 297 LYS A C 1
ATOM 2139 O O . LYS A 1 297 ? -22.048 5.734 36.918 1.00 87.81 297 LYS A O 1
ATOM 2144 N N . LYS A 1 298 ? -21.998 3.709 35.924 1.00 87.25 298 LYS A N 1
ATOM 2145 C CA . LYS A 1 298 ? -23.452 3.443 35.845 1.00 87.25 298 LYS A CA 1
ATOM 2146 C C . LYS A 1 298 ? -24.227 4.291 34.823 1.00 87.25 298 LYS A C 1
ATOM 2148 O O . LYS A 1 298 ? -25.413 4.014 34.629 1.00 87.25 298 LYS A O 1
ATOM 2153 N N . MET A 1 299 ? -23.569 5.228 34.141 1.00 88.81 299 MET A N 1
ATOM 2154 C CA . MET A 1 299 ? -24.142 6.054 33.077 1.00 88.81 299 MET A CA 1
ATOM 2155 C C . MET A 1 299 ? -23.685 5.546 31.701 1.00 88.81 299 MET A C 1
ATOM 2157 O O . MET A 1 299 ? -22.587 4.983 31.604 1.00 88.81 299 MET A O 1
ATOM 2161 N N . PRO A 1 300 ? -24.481 5.728 30.633 1.00 91.62 300 PRO A N 1
ATOM 2162 C CA . PRO A 1 300 ? -24.013 5.486 29.274 1.00 91.62 300 PRO A CA 1
ATOM 2163 C C . PRO A 1 300 ? -22.739 6.293 28.982 1.00 91.62 300 PRO A C 1
ATOM 2165 O O . PRO A 1 300 ? -22.633 7.463 29.352 1.00 91.62 300 PRO A O 1
ATOM 2168 N N . HIS A 1 301 ? -21.753 5.640 28.368 1.00 92.38 301 HIS A N 1
ATOM 2169 C CA . HIS A 1 301 ? -20.535 6.297 27.892 1.00 92.38 301 HIS A CA 1
ATOM 2170 C C . HIS A 1 301 ? -20.735 6.822 26.478 1.00 92.38 301 HIS A C 1
ATOM 2172 O O . HIS A 1 301 ? -21.527 6.267 25.721 1.00 92.38 301 HIS A O 1
ATOM 2178 N N . GLU A 1 302 ? -19.927 7.806 26.113 1.00 89.56 302 GLU A N 1
ATOM 2179 C CA . GLU A 1 302 ? -19.965 8.449 24.809 1.00 89.56 302 GLU A CA 1
ATOM 2180 C C . GLU A 1 302 ? -18.558 8.591 24.227 1.00 89.56 302 GLU A C 1
ATOM 2182 O O . GLU A 1 302 ? -17.568 8.673 24.964 1.00 89.56 302 GLU A O 1
ATOM 2187 N N . ILE A 1 303 ? -18.476 8.576 22.897 1.00 86.81 303 ILE A N 1
ATOM 2188 C CA . ILE A 1 303 ? -17.232 8.683 22.140 1.00 86.81 303 ILE A CA 1
ATOM 2189 C C . ILE A 1 303 ? -17.045 10.121 21.663 1.00 86.81 303 ILE A C 1
ATOM 2191 O O . ILE A 1 303 ? -17.950 10.712 21.087 1.00 86.81 303 ILE A O 1
ATOM 2195 N N . THR A 1 304 ? -15.852 10.674 21.865 1.00 83.44 304 THR A N 1
ATOM 2196 C CA . THR A 1 304 ? -15.495 12.019 21.403 1.00 83.44 304 THR A CA 1
ATOM 2197 C C . THR A 1 304 ? -14.772 11.987 20.055 1.00 83.44 304 THR A C 1
ATOM 2199 O O . THR A 1 304 ? -14.326 10.941 19.570 1.00 83.44 304 THR A O 1
ATOM 2202 N N . SER A 1 305 ? -14.572 13.168 19.467 1.00 78.06 305 SER A N 1
ATOM 2203 C CA . SER A 1 305 ? -13.806 13.365 18.228 1.00 78.06 305 SER A CA 1
ATOM 2204 C C . SER A 1 305 ? -12.334 12.932 18.317 1.00 78.06 305 SER A C 1
ATOM 2206 O O . SER A 1 305 ? -11.698 12.729 17.281 1.00 78.06 305 SER A O 1
ATOM 2208 N N . ALA A 1 306 ? -11.802 12.731 19.530 1.00 79.12 306 ALA A N 1
ATOM 2209 C CA . ALA A 1 306 ? -10.462 12.191 19.766 1.00 79.12 306 ALA A CA 1
ATOM 2210 C C . ALA A 1 306 ? -10.340 10.697 19.408 1.00 79.12 306 ALA A C 1
ATOM 2212 O O . ALA A 1 306 ? -9.242 10.135 19.414 1.00 79.12 306 ALA A O 1
ATOM 2213 N N . CYS A 1 307 ? -11.453 10.020 19.109 1.00 83.38 307 CYS A N 1
ATOM 2214 C CA . CYS A 1 307 ? -11.441 8.607 18.774 1.00 83.38 307 CYS A CA 1
ATOM 2215 C C . CYS A 1 307 ? -10.698 8.353 17.463 1.00 83.38 307 CYS A C 1
ATOM 2217 O O . CYS A 1 307 ? -11.000 8.912 16.409 1.00 83.38 307 CYS A O 1
ATOM 2219 N N . THR A 1 308 ? -9.715 7.460 17.539 1.00 82.44 308 THR A N 1
ATOM 2220 C CA . THR A 1 308 ? -8.820 7.162 16.420 1.00 82.44 308 THR A CA 1
ATOM 2221 C C . THR A 1 308 ? -9.277 5.982 15.576 1.00 82.44 308 THR A C 1
ATOM 2223 O O . THR A 1 308 ? -8.722 5.774 14.501 1.00 82.44 308 THR A O 1
ATOM 2226 N N . GLY A 1 309 ? -10.271 5.222 16.049 1.00 86.31 309 GLY A N 1
ATOM 2227 C CA . GLY A 1 309 ? -10.826 4.086 15.314 1.00 86.31 309 GLY A CA 1
ATOM 2228 C C . GLY A 1 309 ? -10.205 2.724 15.603 1.00 86.31 309 GLY A C 1
ATOM 2229 O O . GLY A 1 309 ? -10.542 1.762 14.927 1.00 86.31 309 GLY A O 1
ATOM 2230 N N . CYS A 1 310 ? -9.329 2.595 16.606 1.00 85.88 310 CYS A N 1
ATOM 2231 C CA . CYS A 1 310 ? -8.576 1.353 16.844 1.00 85.88 310 CYS A CA 1
ATOM 2232 C C . CYS A 1 310 ? -9.413 0.120 17.247 1.00 85.88 310 CYS A C 1
ATOM 2234 O O . CYS A 1 310 ? -8.866 -0.972 17.358 1.00 85.88 310 CYS A O 1
ATOM 2236 N N . GLY A 1 311 ? -10.702 0.281 17.564 1.00 89.75 311 GLY A N 1
ATOM 2237 C CA . GLY A 1 311 ? -11.612 -0.825 17.895 1.00 89.75 311 GLY A CA 1
ATOM 2238 C C . GLY A 1 311 ? -11.371 -1.526 19.239 1.00 89.75 311 GLY A C 1
ATOM 2239 O O . GLY A 1 311 ? -12.174 -2.368 19.641 1.00 89.75 311 GLY A O 1
ATOM 2240 N N . ALA A 1 312 ? -10.326 -1.163 19.990 1.00 90.94 312 ALA A N 1
ATOM 2241 C CA . ALA A 1 312 ? -9.977 -1.839 21.240 1.00 90.94 312 ALA A CA 1
ATOM 2242 C C . ALA A 1 312 ? -11.112 -1.792 22.284 1.00 90.94 312 ALA A C 1
ATOM 2244 O O . ALA A 1 312 ? -11.361 -2.773 22.986 1.00 90.94 312 ALA A O 1
ATOM 2245 N N . CYS A 1 313 ? -11.843 -0.674 22.364 1.00 93.62 313 CYS A N 1
ATOM 2246 C CA . CYS A 1 313 ? -13.004 -0.543 23.244 1.00 93.62 313 CYS A CA 1
ATOM 2247 C C . CYS A 1 313 ? -14.143 -1.500 22.860 1.00 93.62 313 CYS A C 1
ATOM 2249 O O . CYS A 1 313 ? -14.743 -2.102 23.752 1.00 93.62 313 CYS A O 1
ATOM 2251 N N . ALA A 1 314 ? -14.410 -1.673 21.561 1.00 93.50 314 ALA A N 1
ATOM 2252 C CA . ALA A 1 314 ? -15.456 -2.557 21.063 1.00 93.50 314 ALA A CA 1
ATOM 2253 C C . ALA A 1 314 ? -15.155 -4.022 21.398 1.00 93.50 314 ALA A C 1
ATOM 2255 O O . ALA A 1 314 ? -16.017 -4.714 21.938 1.00 93.50 314 ALA A O 1
ATOM 2256 N N . ALA A 1 315 ? -13.903 -4.452 21.213 1.00 91.88 315 ALA A N 1
ATOM 2257 C CA . ALA A 1 315 ? -13.459 -5.806 21.543 1.00 91.88 315 ALA A CA 1
ATOM 2258 C C . ALA A 1 315 ? -13.609 -6.161 23.036 1.00 91.88 315 ALA A C 1
ATOM 2260 O O . ALA A 1 315 ? -13.807 -7.324 23.382 1.00 91.88 315 ALA A O 1
ATOM 2261 N N . LYS A 1 316 ? -13.520 -5.174 23.939 1.00 93.88 316 LYS A N 1
ATOM 2262 C CA . LYS A 1 316 ? -13.632 -5.380 25.396 1.00 93.88 316 LYS A CA 1
ATOM 2263 C C . LYS A 1 316 ? -15.025 -5.107 25.966 1.00 93.88 316 LYS A C 1
ATOM 2265 O O . LYS A 1 316 ? -15.221 -5.263 27.171 1.00 93.88 316 LYS A O 1
ATOM 2270 N N . CYS A 1 317 ? -15.997 -4.692 25.154 1.00 94.25 317 CYS A N 1
ATOM 2271 C CA . CYS A 1 317 ? -17.335 -4.390 25.653 1.00 94.25 317 CYS A CA 1
ATOM 2272 C C . CYS A 1 317 ? -18.122 -5.680 25.970 1.00 94.25 317 CYS A C 1
ATOM 2274 O O . CYS A 1 317 ? -18.457 -6.423 25.049 1.00 94.25 317 CYS A O 1
ATOM 2276 N N . PRO A 1 318 ? -18.520 -5.934 27.235 1.00 93.19 318 PRO A N 1
ATOM 2277 C CA . PRO A 1 318 ? -19.227 -7.166 27.610 1.00 93.19 318 PRO A CA 1
ATOM 2278 C C . PRO A 1 318 ? -20.638 -7.237 27.017 1.00 93.19 318 PRO A C 1
ATOM 2280 O O . PRO A 1 318 ? -21.155 -8.315 26.746 1.00 93.19 318 PRO A O 1
ATOM 2283 N N . LYS A 1 319 ? -21.272 -6.075 26.823 1.00 94.88 319 LYS A N 1
ATOM 2284 C CA . LYS A 1 319 ? -22.606 -5.947 26.233 1.00 94.88 319 LYS A CA 1
ATOM 2285 C C . LYS A 1 319 ? -22.572 -5.846 24.711 1.00 94.88 319 LYS A C 1
ATOM 2287 O O . LYS A 1 319 ? -23.636 -5.767 24.114 1.00 94.88 319 LYS A O 1
ATOM 2292 N N . LYS A 1 320 ? -21.378 -5.813 24.099 1.00 93.00 320 LYS A N 1
ATOM 2293 C CA . LYS A 1 320 ? -21.179 -5.609 22.655 1.00 93.00 320 LYS A CA 1
ATOM 2294 C C . LYS A 1 320 ? -21.983 -4.422 22.090 1.00 93.00 320 LYS A C 1
ATOM 2296 O O . LYS A 1 320 ? -22.394 -4.435 20.942 1.00 93.00 320 LYS A O 1
ATOM 2301 N N . CYS A 1 321 ? -22.181 -3.377 22.897 1.00 92.62 321 CYS A N 1
ATOM 2302 C CA . CYS A 1 321 ? -22.949 -2.181 22.533 1.00 92.62 321 CYS A CA 1
ATOM 2303 C C . CYS A 1 321 ? -22.122 -1.120 21.787 1.00 92.62 321 CYS A C 1
ATOM 2305 O O . CYS A 1 321 ? -22.509 0.043 21.765 1.00 92.62 321 CYS A O 1
ATOM 2307 N N . ILE A 1 322 ? -20.940 -1.479 21.275 1.00 94.25 322 ILE A N 1
ATOM 2308 C CA . ILE A 1 322 ? -20.044 -0.555 20.573 1.00 94.25 322 ILE A CA 1
ATOM 2309 C C . ILE A 1 322 ? -19.902 -1.048 19.142 1.00 94.25 322 ILE A C 1
ATOM 2311 O O . ILE A 1 322 ? -19.449 -2.172 18.923 1.00 94.25 322 ILE A O 1
ATOM 2315 N N . THR A 1 323 ? -20.272 -0.205 18.190 1.00 93.12 323 THR A N 1
ATOM 2316 C CA . THR A 1 323 ? -20.129 -0.467 16.758 1.00 93.12 323 THR A CA 1
ATOM 2317 C C . THR A 1 323 ? -19.004 0.386 16.183 1.00 93.12 323 THR A C 1
ATOM 2319 O O . THR A 1 323 ? -18.625 1.403 16.759 1.00 93.12 323 THR A O 1
ATOM 2322 N N . MET A 1 324 ? -18.415 -0.060 15.074 1.00 91.06 324 MET A N 1
ATOM 2323 C CA . MET A 1 324 ? -17.374 0.683 14.366 1.00 91.06 324 MET A CA 1
ATOM 2324 C C . MET A 1 324 ? -17.971 1.195 13.060 1.00 91.06 324 MET A C 1
ATOM 2326 O O . MET A 1 324 ? -18.119 0.422 12.113 1.00 91.06 324 MET A O 1
ATOM 2330 N N . LYS A 1 325 ? -18.344 2.472 13.025 1.00 86.19 325 LYS A N 1
ATOM 2331 C CA . LYS A 1 325 ? -18.937 3.121 11.848 1.00 86.19 325 LYS A CA 1
ATOM 2332 C C . LYS A 1 325 ? -17.849 3.822 11.047 1.00 86.19 325 LYS A C 1
ATOM 2334 O O . LYS A 1 325 ? -16.870 4.279 11.630 1.00 86.19 325 LYS A O 1
ATOM 2339 N N . VAL A 1 326 ? -17.993 3.892 9.727 1.00 81.81 326 VAL A N 1
ATOM 2340 C CA . VAL A 1 326 ? -17.107 4.728 8.905 1.00 81.81 326 VAL A CA 1
ATOM 2341 C C . VAL A 1 326 ? -17.314 6.178 9.328 1.00 81.81 326 VAL A C 1
ATOM 2343 O O . VAL A 1 326 ? -18.446 6.614 9.533 1.00 81.81 326 VAL A O 1
ATOM 2346 N N . ARG A 1 327 ? -16.222 6.908 9.543 1.00 75.44 327 ARG A N 1
ATOM 2347 C CA . ARG A 1 327 ? -16.292 8.322 9.887 1.00 75.44 327 ARG A CA 1
ATOM 2348 C C . ARG A 1 327 ? -16.712 9.082 8.636 1.00 75.44 327 ARG A C 1
ATOM 2350 O O . ARG A 1 327 ? -15.927 9.199 7.704 1.00 75.44 327 ARG A O 1
ATOM 2357 N N . GLU A 1 328 ? -17.922 9.627 8.643 1.00 60.09 328 GLU A N 1
ATOM 2358 C CA . GLU A 1 328 ? -18.395 10.539 7.602 1.00 60.09 328 GLU A CA 1
ATOM 2359 C C . GLU A 1 328 ? -17.530 11.807 7.638 1.00 60.09 328 GLU A C 1
ATOM 2361 O O . GLU A 1 328 ? -17.725 12.704 8.455 1.00 60.09 328 GLU A O 1
ATOM 2366 N N . HIS A 1 329 ? -16.485 11.851 6.818 1.00 54.34 329 HIS A N 1
ATOM 2367 C CA . HIS A 1 329 ? -15.657 13.034 6.650 1.00 54.34 329 HIS A CA 1
ATOM 2368 C C . HIS A 1 329 ? -15.787 13.487 5.201 1.00 54.34 329 HIS A C 1
ATOM 2370 O O . HIS A 1 329 ? -15.361 12.787 4.290 1.00 54.34 329 HIS A O 1
ATOM 2376 N N . THR A 1 330 ? -16.309 14.689 4.967 1.00 37.47 330 THR A N 1
ATOM 2377 C CA . THR A 1 330 ? -16.056 15.382 3.702 1.00 37.47 330 THR A CA 1
ATOM 2378 C C . THR A 1 330 ? -14.595 15.833 3.724 1.00 37.47 330 THR A C 1
ATOM 2380 O O . THR A 1 330 ? -14.240 16.729 4.497 1.00 37.47 330 THR A O 1
ATOM 2383 N N . ARG A 1 331 ? -13.712 15.198 2.949 1.00 48.34 331 ARG A N 1
ATOM 2384 C CA . ARG A 1 331 ? -12.352 15.705 2.705 1.00 48.34 331 ARG A CA 1
ATOM 2385 C C . ARG A 1 331 ? -12.081 15.721 1.215 1.00 48.34 331 ARG A C 1
ATOM 2387 O O . ARG A 1 331 ? -12.344 14.750 0.514 1.00 48.34 331 ARG A O 1
ATOM 2394 N N . ASP A 1 332 ? -11.550 16.844 0.744 1.00 35.41 332 ASP A N 1
ATOM 2395 C CA . ASP A 1 332 ? -10.971 16.890 -0.585 1.00 35.41 332 ASP A CA 1
ATOM 2396 C C . ASP A 1 332 ? -9.716 15.999 -0.625 1.00 35.41 332 ASP A C 1
ATOM 2398 O O . ASP A 1 332 ? -9.071 15.703 0.387 1.00 35.41 332 ASP A O 1
ATOM 2402 N N . ARG A 1 333 ? -9.351 15.567 -1.827 1.00 34.41 333 ARG A N 1
ATOM 2403 C CA . ARG A 1 333 ? -8.216 14.674 -2.077 1.00 34.41 333 ARG A CA 1
ATOM 2404 C C . ARG A 1 333 ? -6.855 15.303 -1.709 1.00 34.41 333 ARG A C 1
ATOM 2406 O O . ARG A 1 333 ? -5.828 14.664 -1.945 1.00 34.41 333 ARG A O 1
ATOM 2413 N N . HIS A 1 334 ? -6.784 16.571 -1.283 1.00 37.16 334 HIS A N 1
ATOM 2414 C CA . HIS A 1 334 ? -5.554 17.382 -1.213 1.00 37.16 334 HIS A CA 1
ATOM 2415 C C . HIS A 1 334 ? -5.310 18.064 0.157 1.00 37.16 334 HIS A C 1
ATOM 2417 O O . HIS A 1 334 ? -4.229 18.621 0.368 1.00 37.16 334 HIS A O 1
ATOM 2423 N N . ALA A 1 335 ? -6.234 17.973 1.115 1.00 32.72 335 ALA A N 1
ATOM 2424 C CA . ALA A 1 335 ? -6.156 18.665 2.397 1.00 32.72 335 ALA A CA 1
ATOM 2425 C C . ALA A 1 335 ? -5.224 17.972 3.410 1.00 32.72 335 ALA A C 1
ATOM 2427 O O . ALA A 1 335 ? -5.504 16.879 3.923 1.00 32.72 335 ALA A O 1
ATOM 2428 N N . LYS A 1 336 ? -4.142 18.672 3.779 1.00 34.56 336 LYS A N 1
ATOM 2429 C CA . LYS A 1 336 ? -3.380 18.418 5.015 1.00 34.56 336 LYS A CA 1
ATOM 2430 C C . LYS A 1 336 ? -4.256 18.789 6.224 1.00 34.56 336 LYS A C 1
ATOM 2432 O O . LYS A 1 336 ? -5.055 19.717 6.142 1.00 34.56 336 LYS A O 1
ATOM 2437 N N . VAL A 1 337 ? -4.131 18.086 7.350 1.00 41.25 337 VAL A N 1
ATOM 2438 C CA . VAL A 1 337 ? -4.935 18.394 8.551 1.00 41.25 337 VAL A CA 1
ATOM 2439 C C . VAL A 1 337 ? -4.599 19.798 9.069 1.00 41.25 337 VAL A C 1
ATOM 2441 O O . VAL A 1 337 ? -3.427 20.131 9.233 1.00 41.25 337 VAL A O 1
ATOM 2444 N N . GLY A 1 338 ? -5.646 20.605 9.282 1.00 40.03 338 GLY A N 1
ATOM 2445 C CA . GLY A 1 338 ? -5.606 22.042 9.587 1.00 40.03 338 GLY A CA 1
ATOM 2446 C C . GLY A 1 338 ? -6.488 22.900 8.664 1.00 40.03 338 GLY A C 1
ATOM 2447 O O . GLY A 1 338 ? -6.784 24.038 9.005 1.00 40.03 338 GLY A O 1
ATOM 2448 N N . THR A 1 339 ? -6.945 22.365 7.525 1.00 35.41 339 THR A N 1
ATOM 2449 C CA . THR A 1 339 ? -7.837 23.070 6.582 1.00 35.41 339 THR A CA 1
ATOM 2450 C C . THR A 1 339 ? -9.156 22.323 6.378 1.00 35.41 339 THR A C 1
ATOM 2452 O O . THR A 1 339 ? -9.527 21.977 5.257 1.00 35.41 339 THR A O 1
ATOM 2455 N N . THR A 1 340 ? -9.868 22.023 7.463 1.00 33.66 340 THR A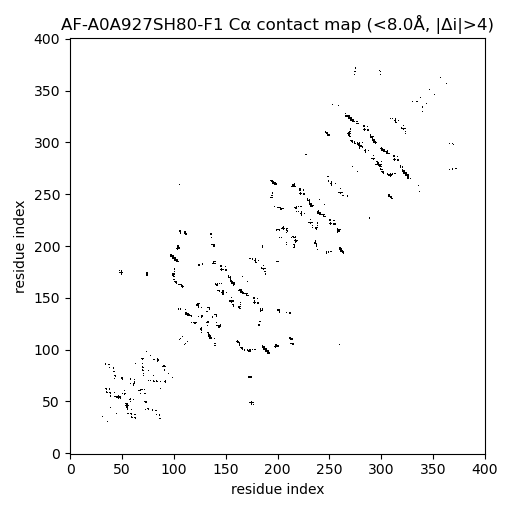 N 1
ATOM 2456 C CA . THR A 1 340 ? -11.319 21.821 7.365 1.00 33.66 340 THR A CA 1
ATOM 2457 C C . THR A 1 340 ? -11.970 23.173 7.025 1.00 33.66 340 THR A C 1
ATOM 2459 O O . THR A 1 340 ? -11.542 24.184 7.581 1.00 33.66 340 THR A O 1
ATOM 2462 N N . PRO A 1 341 ? -12.983 23.235 6.137 1.00 34.09 341 PRO A N 1
ATOM 2463 C CA . PRO A 1 341 ? -13.716 24.478 5.856 1.00 34.09 341 PRO A CA 1
ATOM 2464 C C . PRO A 1 341 ? -14.451 25.043 7.079 1.00 34.09 341 PRO A C 1
ATOM 2466 O O . PRO A 1 341 ? -14.862 26.197 7.069 1.00 34.09 341 PRO A O 1
ATOM 2469 N N . GLU A 1 342 ? -14.575 24.252 8.144 1.00 31.16 342 GLU A N 1
ATOM 2470 C CA . GLU A 1 342 ? -14.992 24.713 9.462 1.00 31.16 342 GLU A CA 1
ATOM 2471 C C . GLU A 1 342 ? -13.846 24.546 10.464 1.00 31.16 342 GLU A C 1
ATOM 2473 O O . GLU A 1 342 ? -13.123 23.541 10.419 1.00 31.16 342 GLU A O 1
ATOM 2478 N N . PRO A 1 343 ? -13.644 25.515 11.372 1.00 29.95 343 PRO A N 1
ATOM 2479 C CA . PRO A 1 343 ? -12.581 25.444 12.355 1.00 29.95 343 PRO A CA 1
ATOM 2480 C C . PRO A 1 343 ? -12.845 24.263 13.291 1.00 29.95 343 PRO A C 1
ATOM 2482 O O . PRO A 1 343 ? -13.711 24.319 14.162 1.00 29.95 343 PRO A O 1
ATOM 2485 N N . VAL A 1 344 ? -12.057 23.194 13.155 1.00 35.47 344 VAL A N 1
ATOM 2486 C CA . VAL A 1 344 ? -11.838 22.283 14.278 1.00 35.47 344 VAL A CA 1
ATOM 2487 C C . VAL A 1 344 ? -11.078 23.118 15.294 1.00 35.47 344 VAL A C 1
ATOM 2489 O O . VAL A 1 344 ? -9.885 23.365 15.119 1.00 35.47 344 VAL A O 1
ATOM 2492 N N . LEU A 1 345 ? -11.801 23.637 16.289 1.00 31.89 345 LEU A N 1
ATOM 2493 C CA . LEU A 1 345 ? -11.224 24.396 17.390 1.00 31.89 345 LEU A CA 1
ATOM 2494 C C . LEU A 1 345 ? -10.042 23.591 17.929 1.00 31.89 345 LEU A C 1
ATOM 2496 O O . LEU A 1 345 ? -10.211 22.489 18.456 1.00 31.89 345 LEU A O 1
ATOM 2500 N N . ALA A 1 346 ? -8.835 24.123 17.741 1.00 33.09 346 ALA A N 1
ATOM 2501 C CA . ALA A 1 346 ? -7.675 23.632 18.451 1.00 33.09 346 ALA A CA 1
ATOM 2502 C C . ALA A 1 346 ? -8.012 23.788 19.932 1.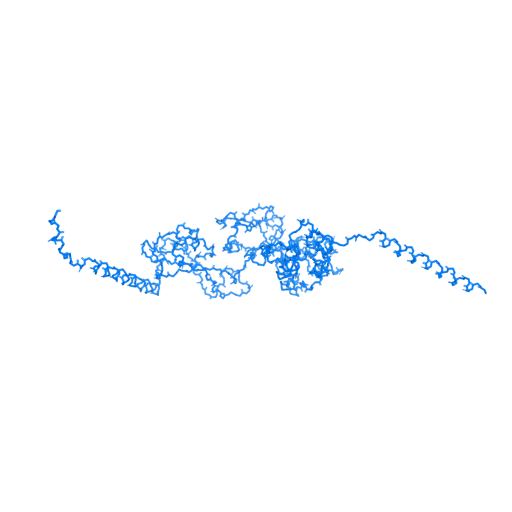00 33.09 346 ALA A C 1
ATOM 2504 O O . ALA A 1 346 ? -8.171 24.910 20.408 1.00 33.09 346 ALA A O 1
ATOM 2505 N N . VAL A 1 347 ? -8.197 22.670 20.636 1.00 31.97 347 VAL A N 1
ATOM 2506 C CA . VAL A 1 347 ? -8.369 22.699 22.085 1.00 31.97 347 VAL A CA 1
ATOM 2507 C C . VAL A 1 347 ? -7.089 23.317 22.626 1.00 31.97 347 VAL A C 1
ATOM 2509 O O . VAL A 1 347 ? -6.009 22.731 22.504 1.00 31.97 347 VAL A O 1
ATOM 2512 N N . ASN A 1 348 ? -7.194 24.539 23.142 1.00 31.19 348 ASN A N 1
ATOM 2513 C CA . ASN A 1 348 ? -6.074 25.215 23.768 1.00 31.19 348 ASN A CA 1
ATOM 2514 C C . ASN A 1 348 ? -5.581 24.301 24.912 1.00 31.19 348 ASN A C 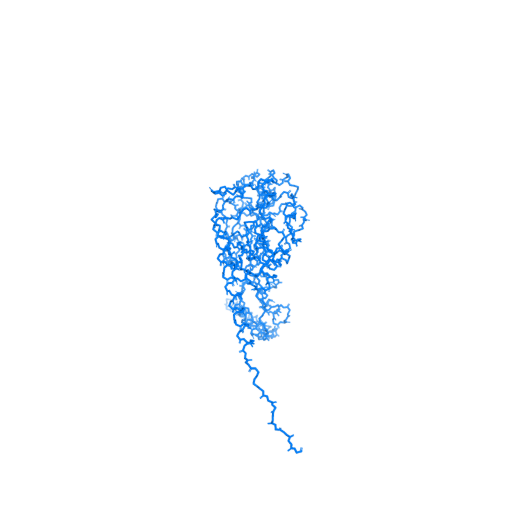1
ATOM 2516 O O . ASN A 1 348 ? -6.403 23.648 25.561 1.00 31.19 348 ASN A O 1
ATOM 2520 N N . PRO A 1 349 ? -4.274 24.193 25.202 1.00 35.41 349 PRO A N 1
ATOM 2521 C CA . PRO A 1 349 ? -3.774 23.302 26.258 1.00 35.41 349 PRO A CA 1
ATOM 2522 C C . PRO A 1 349 ? -4.397 23.559 27.643 1.00 35.41 349 PRO A C 1
ATOM 2524 O O . PRO A 1 349 ? -4.378 22.684 28.509 1.00 35.41 349 PRO A O 1
ATOM 2527 N N . GLU A 1 350 ? -4.957 24.753 27.856 1.00 36.44 350 GLU A N 1
ATOM 2528 C CA . GLU A 1 350 ? -5.742 25.101 29.042 1.00 36.44 350 GLU A CA 1
ATOM 2529 C C . GLU A 1 350 ? -7.196 24.601 28.974 1.00 36.44 350 GLU A C 1
ATOM 2531 O O . GLU A 1 350 ? -7.710 24.125 29.984 1.00 36.44 350 GLU A O 1
ATOM 2536 N N . ASP A 1 351 ? -7.816 24.566 27.791 1.00 36.44 351 ASP A N 1
ATOM 2537 C CA . ASP A 1 351 ? -9.154 23.996 27.564 1.00 36.44 351 ASP A CA 1
ATOM 2538 C C . ASP A 1 351 ? -9.161 22.466 27.698 1.00 36.44 351 ASP A C 1
ATOM 2540 O O . ASP A 1 351 ? -10.164 21.878 28.092 1.00 36.44 351 ASP A O 1
ATOM 2544 N N . ALA A 1 352 ? -8.022 21.802 27.467 1.00 39.47 352 ALA A N 1
ATOM 2545 C CA . ALA A 1 352 ? -7.855 20.367 27.723 1.00 39.47 352 ALA A CA 1
ATOM 2546 C C . ALA A 1 352 ? -7.938 20.008 29.223 1.00 39.47 352 ALA A C 1
ATOM 2548 O O . ALA A 1 352 ? -8.132 18.843 29.575 1.00 39.47 352 ALA A O 1
ATOM 2549 N N . LYS A 1 353 ? -7.800 20.999 30.117 1.00 34.56 353 LYS A N 1
ATOM 2550 C CA . LYS A 1 353 ? -7.990 20.839 31.569 1.00 34.56 353 LYS A CA 1
ATOM 2551 C C . LYS A 1 353 ? -9.448 21.037 31.992 1.00 34.56 353 LYS A C 1
ATOM 2553 O O . LYS A 1 353 ? -9.800 20.710 33.126 1.00 34.56 353 LYS A O 1
ATOM 2558 N N . VAL A 1 354 ? -10.298 21.550 31.103 1.00 38.59 354 VAL A N 1
ATOM 2559 C CA . VAL A 1 354 ? -11.728 21.736 31.346 1.00 38.59 354 VAL A CA 1
ATOM 2560 C C . VAL A 1 354 ? -12.458 20.488 30.854 1.00 38.59 354 VAL A C 1
ATOM 2562 O O . VAL A 1 354 ? -12.322 20.076 29.704 1.00 38.59 354 VAL A O 1
ATOM 2565 N N . LYS A 1 355 ? -13.230 19.840 31.738 1.00 33.88 355 LYS A N 1
ATOM 2566 C CA . LYS A 1 355 ? -14.091 18.714 31.341 1.00 33.88 355 LYS A CA 1
ATOM 2567 C C . LYS A 1 355 ? -14.990 19.175 30.182 1.00 33.88 355 LYS A C 1
ATOM 2569 O O . LYS A 1 355 ? -15.665 20.190 30.358 1.00 33.88 355 LYS A O 1
ATOM 2574 N N . PRO A 1 356 ? -15.054 18.451 29.049 1.00 39.44 356 PRO A N 1
ATOM 2575 C CA . PRO A 1 356 ? -15.920 18.843 27.945 1.00 39.44 356 PRO A CA 1
ATOM 2576 C C . PRO A 1 356 ? -17.370 18.911 28.436 1.00 39.44 356 PRO A C 1
ATOM 2578 O O . PRO A 1 356 ? -17.886 17.945 29.010 1.00 39.44 356 PRO A O 1
ATOM 2581 N N . ALA A 1 357 ? -17.997 20.074 28.254 1.00 48.41 357 ALA A N 1
ATOM 2582 C CA . ALA A 1 357 ? -19.406 20.273 28.553 1.00 48.41 357 ALA A CA 1
ATOM 2583 C C . ALA A 1 357 ? -20.249 19.435 27.583 1.00 48.41 357 ALA A C 1
ATOM 2585 O O . ALA A 1 357 ? -19.941 19.346 26.393 1.00 48.41 357 ALA A O 1
ATOM 2586 N N . ARG A 1 358 ? -21.294 18.784 28.099 1.00 49.53 358 ARG A N 1
ATOM 2587 C CA . ARG A 1 358 ? -22.229 18.012 27.272 1.00 49.53 358 ARG A CA 1
ATOM 2588 C C . ARG A 1 358 ? -23.010 18.985 26.391 1.00 49.53 358 ARG A C 1
ATOM 2590 O O . ARG A 1 358 ? -23.425 20.039 26.867 1.00 49.53 358 ARG A O 1
ATOM 2597 N N . THR A 1 359 ? -23.202 18.655 25.117 1.00 58.84 359 THR A N 1
ATOM 2598 C CA . THR A 1 359 ? -24.076 19.462 24.256 1.00 58.84 359 THR A CA 1
ATOM 2599 C C . THR A 1 359 ? -25.539 19.298 24.699 1.00 58.84 359 THR A C 1
ATOM 2601 O O . THR A 1 359 ? -25.889 18.256 25.257 1.00 58.84 359 THR A O 1
ATOM 2604 N N . PRO A 1 360 ? -26.429 20.273 24.439 1.00 61.03 360 PRO A N 1
ATOM 2605 C CA . PRO A 1 360 ? -27.849 20.154 24.789 1.00 61.03 360 PRO A CA 1
ATOM 2606 C C . PRO A 1 360 ? -28.521 18.913 24.175 1.00 61.03 360 PRO A C 1
ATOM 2608 O O . PRO A 1 360 ? -29.334 18.253 24.821 1.00 61.03 360 PRO A O 1
ATOM 2611 N N . GLU A 1 361 ? -28.133 18.538 22.951 1.00 63.84 361 GLU A N 1
ATOM 2612 C CA . GLU A 1 361 ? -28.592 17.301 22.307 1.00 63.84 361 GLU A CA 1
ATOM 2613 C C . GLU A 1 361 ? -28.064 16.037 23.005 1.00 63.84 361 GLU A C 1
ATOM 2615 O O . GLU A 1 361 ? -28.808 15.065 23.161 1.00 63.84 361 GLU A O 1
ATOM 2620 N N . MET A 1 362 ? -26.804 16.037 23.463 1.00 51.19 362 MET A N 1
ATOM 2621 C CA . MET A 1 362 ? -26.243 14.945 24.271 1.00 51.19 362 MET A CA 1
ATOM 2622 C C . MET A 1 362 ? -26.970 14.811 25.606 1.00 51.19 362 MET A C 1
ATOM 2624 O O . MET A 1 362 ? -27.299 13.700 26.016 1.00 51.19 362 MET A O 1
ATOM 2628 N N . GLU A 1 363 ? -27.242 15.922 26.293 1.00 71.38 363 GLU A N 1
ATOM 2629 C CA . GLU A 1 363 ? -27.953 15.901 27.572 1.00 71.38 363 GLU A CA 1
ATOM 2630 C C . GLU A 1 363 ? -29.366 15.341 27.420 1.00 71.38 363 GLU A C 1
ATOM 2632 O O . GLU A 1 363 ? -29.767 14.491 28.217 1.00 71.38 363 GLU A O 1
ATOM 2637 N N . ALA A 1 364 ? -30.076 15.727 26.358 1.00 72.50 364 ALA A N 1
ATOM 2638 C CA . ALA A 1 364 ? -31.396 15.192 26.045 1.00 72.50 364 ALA A CA 1
ATOM 2639 C C . ALA A 1 364 ? -31.359 13.674 25.786 1.00 72.50 364 ALA A C 1
ATOM 2641 O O . ALA A 1 364 ? -32.153 12.929 26.366 1.00 72.50 364 ALA A O 1
ATOM 2642 N N . LYS A 1 365 ? -30.401 13.187 24.981 1.00 69.25 365 LYS A N 1
ATOM 2643 C CA . LYS A 1 365 ? -30.228 11.746 24.712 1.00 69.25 365 LYS A CA 1
ATOM 2644 C C . LYS A 1 365 ? -29.871 10.960 25.973 1.00 6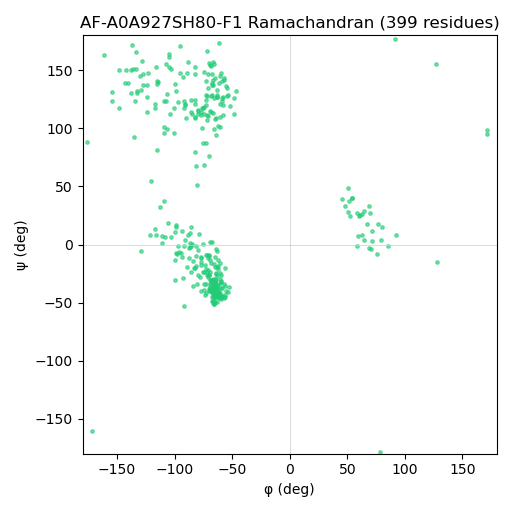9.25 365 LYS A C 1
ATOM 2646 O O . LYS A 1 365 ? -30.410 9.879 26.202 1.00 69.25 365 LYS A O 1
ATOM 2651 N N . ILE A 1 366 ? -28.999 11.509 26.817 1.00 66.00 366 ILE A N 1
ATOM 2652 C CA . ILE A 1 366 ? -28.615 10.891 28.089 1.00 66.00 366 ILE A CA 1
ATOM 2653 C C . ILE A 1 366 ? -29.818 10.827 29.034 1.00 66.00 366 ILE A C 1
ATOM 2655 O O . ILE A 1 366 ? -30.057 9.776 29.624 1.00 66.00 366 ILE A O 1
ATOM 2659 N N . GLN A 1 367 ? -30.602 11.900 29.167 1.00 77.00 367 GLN A N 1
ATOM 2660 C CA . GLN A 1 367 ? -31.799 11.878 30.012 1.00 77.00 367 GLN A CA 1
ATOM 2661 C C . GLN A 1 367 ? -32.848 10.884 29.510 1.00 77.00 367 GLN A C 1
ATOM 2663 O O . GLN A 1 367 ? -33.404 10.142 30.319 1.00 77.00 367 GLN A O 1
ATOM 2668 N N . ALA A 1 368 ? -33.058 10.796 28.195 1.00 74.88 368 ALA A N 1
ATOM 2669 C CA . ALA A 1 368 ? -33.950 9.803 27.605 1.00 74.88 368 ALA A CA 1
ATOM 2670 C C . ALA A 1 368 ? -33.489 8.365 27.910 1.00 74.88 368 ALA A C 1
ATOM 2672 O O . ALA A 1 368 ? -34.286 7.544 28.366 1.00 74.88 368 ALA A O 1
ATOM 2673 N N . ALA A 1 369 ? -32.192 8.075 27.760 1.00 65.81 369 ALA A N 1
ATOM 2674 C CA . ALA A 1 369 ? -31.627 6.761 28.069 1.00 65.81 369 ALA A CA 1
ATOM 2675 C C . ALA A 1 369 ? -31.717 6.417 29.570 1.00 65.81 369 ALA A C 1
ATOM 2677 O O . ALA A 1 369 ? -31.994 5.274 29.942 1.00 65.81 369 ALA A O 1
ATOM 2678 N N . LEU A 1 370 ? -31.523 7.399 30.460 1.00 74.00 370 LEU A N 1
ATOM 2679 C CA . LEU A 1 370 ? -31.692 7.211 31.906 1.00 74.00 370 LEU A CA 1
ATOM 2680 C C . LEU A 1 370 ? -33.148 6.960 32.286 1.00 74.00 370 LEU A C 1
ATOM 2682 O O . LEU A 1 370 ? -33.404 6.082 33.106 1.00 74.00 370 LEU A O 1
ATOM 2686 N N . ALA A 1 371 ? -34.088 7.679 31.672 1.00 75.25 371 ALA A N 1
ATOM 2687 C CA . ALA A 1 371 ? -35.516 7.460 31.868 1.00 75.25 371 ALA A CA 1
ATOM 2688 C C . ALA A 1 371 ? -35.930 6.063 31.380 1.00 75.25 371 ALA A C 1
ATOM 2690 O O . ALA A 1 371 ? -36.616 5.336 32.099 1.00 75.25 371 ALA A O 1
ATOM 2691 N N . ALA A 1 372 ? -35.438 5.632 30.215 1.00 71.31 372 ALA A N 1
ATOM 2692 C CA . ALA A 1 372 ? -35.673 4.290 29.691 1.00 71.31 372 ALA A CA 1
ATOM 2693 C C . ALA A 1 372 ? -35.074 3.200 30.596 1.00 71.31 372 ALA A C 1
ATOM 2695 O O . ALA A 1 372 ? -35.703 2.169 30.844 1.00 71.31 372 ALA A O 1
ATOM 2696 N N . LYS A 1 373 ? -33.873 3.424 31.140 1.00 68.25 373 LYS A N 1
ATOM 2697 C CA . LYS A 1 373 ? -33.241 2.510 32.099 1.00 68.25 373 LYS A CA 1
ATOM 2698 C C . LYS A 1 373 ? -34.019 2.438 33.414 1.00 68.25 373 LYS A C 1
ATOM 2700 O O . LYS A 1 373 ? -34.272 1.333 33.886 1.00 68.25 373 LYS A O 1
ATOM 2705 N N . ALA A 1 374 ? -34.438 3.579 33.960 1.00 73.62 374 ALA A N 1
ATOM 2706 C CA . ALA A 1 374 ? -35.256 3.647 35.168 1.00 73.62 374 ALA A CA 1
ATOM 2707 C C . ALA A 1 374 ? -36.606 2.942 34.970 1.00 73.62 374 ALA A C 1
ATOM 2709 O O . ALA A 1 374 ? -37.023 2.174 35.831 1.00 73.62 374 ALA A O 1
ATOM 2710 N N . ALA A 1 375 ? -37.244 3.108 33.808 1.00 71.88 375 ALA A N 1
ATOM 2711 C CA . ALA A 1 375 ? -38.473 2.399 33.461 1.00 71.88 375 ALA A CA 1
ATOM 2712 C C . ALA A 1 375 ? -38.266 0.875 33.378 1.00 71.88 375 ALA A C 1
ATOM 2714 O O . ALA A 1 375 ? -39.077 0.113 33.899 1.00 71.88 375 ALA A O 1
ATOM 2715 N N . ARG A 1 376 ? -37.154 0.408 32.788 1.00 74.75 376 ARG A N 1
ATOM 2716 C CA . ARG A 1 376 ? -36.801 -1.025 32.738 1.00 74.75 376 ARG A CA 1
ATOM 2717 C C . ARG A 1 376 ? -36.481 -1.600 34.123 1.00 74.75 376 ARG A C 1
ATOM 2719 O O . ARG A 1 376 ? -36.815 -2.751 34.392 1.00 74.75 376 ARG A O 1
ATOM 2726 N N . GLU A 1 377 ? -35.820 -0.836 34.992 1.00 74.88 377 GLU A N 1
ATOM 2727 C CA . GLU A 1 377 ? -35.540 -1.235 36.379 1.00 74.88 377 GLU A CA 1
ATOM 2728 C C . GLU A 1 377 ? -36.821 -1.262 37.228 1.00 74.88 377 GLU A C 1
ATOM 2730 O O . GLU A 1 377 ? -37.026 -2.220 37.970 1.00 74.88 377 GLU A O 1
ATOM 2735 N N . ALA A 1 378 ? -37.721 -0.289 37.052 1.00 70.19 378 ALA A N 1
ATOM 2736 C CA . ALA A 1 378 ? -39.032 -0.261 37.700 1.00 70.19 378 ALA A CA 1
ATOM 2737 C C . ALA A 1 378 ? -39.930 -1.424 37.246 1.00 70.19 378 ALA A C 1
ATOM 2739 O O . ALA A 1 378 ? -40.563 -2.063 38.082 1.00 70.19 378 ALA A O 1
ATOM 2740 N N . ALA A 1 379 ? -39.933 -1.760 35.950 1.00 69.12 379 ALA A N 1
ATOM 2741 C CA . ALA A 1 379 ? -40.652 -2.924 35.429 1.00 69.12 379 ALA A CA 1
ATOM 2742 C C . ALA A 1 379 ? -40.131 -4.235 36.043 1.00 69.12 379 ALA A C 1
ATOM 2744 O O . ALA A 1 379 ? -40.914 -5.034 36.543 1.00 69.12 379 ALA A O 1
ATOM 2745 N N . LYS A 1 380 ? -38.804 -4.409 36.128 1.00 68.19 380 LYS A N 1
ATOM 2746 C CA . LYS A 1 380 ? -38.195 -5.577 36.790 1.00 68.19 380 LYS A CA 1
ATOM 2747 C C . LYS A 1 380 ? -38.517 -5.669 38.283 1.00 68.19 380 LYS A C 1
ATOM 2749 O O . LYS A 1 380 ? -38.644 -6.772 38.802 1.00 68.19 380 LYS A O 1
ATOM 2754 N N . GLN A 1 381 ? -38.624 -4.538 38.980 1.00 65.12 381 GLN A N 1
ATOM 2755 C CA . GLN A 1 381 ? -39.025 -4.509 40.391 1.00 65.12 381 GLN A CA 1
ATOM 2756 C C . GLN A 1 381 ? -40.517 -4.813 40.575 1.00 65.12 381 GLN A C 1
ATOM 2758 O O . GLN A 1 381 ? -40.880 -5.452 41.558 1.00 65.12 381 GLN A O 1
ATOM 2763 N N . ALA A 1 382 ? -41.372 -4.398 39.636 1.00 60.06 382 ALA A N 1
ATOM 2764 C CA . ALA A 1 382 ? -42.793 -4.737 39.637 1.00 60.06 382 ALA A CA 1
ATOM 2765 C C . ALA A 1 382 ? -43.029 -6.233 39.362 1.00 60.06 382 ALA A C 1
ATOM 2767 O O . ALA A 1 382 ? -43.858 -6.843 40.035 1.00 60.06 382 ALA A O 1
ATOM 2768 N N . ASP A 1 383 ? -42.257 -6.835 38.452 1.00 56.00 383 ASP A N 1
ATOM 2769 C CA . ASP A 1 383 ? -42.291 -8.281 38.199 1.00 56.00 383 ASP A CA 1
ATOM 2770 C C . ASP A 1 383 ? -41.779 -9.078 39.413 1.00 56.00 383 ASP A C 1
ATOM 2772 O O . ASP A 1 383 ? -42.448 -10.001 39.866 1.00 56.00 383 ASP A O 1
ATOM 2776 N N . ALA A 1 384 ? -40.672 -8.655 40.040 1.00 52.56 384 ALA A N 1
ATOM 2777 C CA . ALA A 1 384 ? -40.134 -9.314 41.237 1.00 52.56 384 ALA A CA 1
ATOM 2778 C C . ALA A 1 384 ? -41.067 -9.247 42.464 1.00 52.56 384 ALA A C 1
ATOM 2780 O O . ALA A 1 384 ? -40.991 -10.103 43.342 1.00 52.56 384 ALA A O 1
ATOM 2781 N N . LYS A 1 385 ? -41.947 -8.237 42.543 1.00 52.44 385 LYS A N 1
ATOM 2782 C CA . LYS A 1 385 ? -42.923 -8.093 43.636 1.00 52.44 385 LYS A CA 1
ATOM 2783 C C . LYS A 1 385 ? -44.153 -8.991 43.445 1.00 52.44 385 LYS A C 1
ATOM 2785 O O . LYS A 1 385 ? -44.759 -9.406 44.430 1.00 52.44 385 LYS A O 1
ATOM 2790 N N . LYS A 1 386 ? -44.481 -9.340 42.194 1.00 51.69 386 LYS A N 1
ATOM 2791 C CA . LYS A 1 386 ? -45.558 -10.279 41.841 1.00 51.69 386 LYS A CA 1
ATOM 2792 C C . LYS A 1 386 ? -45.238 -11.719 42.258 1.00 51.69 386 LYS A C 1
ATOM 2794 O O . LYS A 1 386 ? -46.140 -12.437 42.673 1.00 51.69 386 LYS A O 1
ATOM 2799 N N . ASP A 1 387 ? -43.962 -12.100 42.233 1.00 48.81 387 ASP A N 1
ATOM 2800 C CA . ASP A 1 387 ? -43.505 -13.440 42.630 1.00 48.81 387 ASP A CA 1
ATOM 2801 C C . ASP A 1 387 ? -43.461 -13.646 44.160 1.00 48.81 387 ASP A C 1
ATOM 2803 O O . ASP A 1 387 ? -43.403 -14.778 44.636 1.00 48.81 387 ASP A O 1
ATOM 2807 N N . THR A 1 388 ? -43.533 -12.570 44.956 1.00 48.22 388 THR A N 1
ATOM 2808 C CA . THR A 1 388 ? -43.523 -12.632 46.433 1.00 48.22 388 THR A CA 1
ATOM 2809 C C . THR A 1 388 ? -44.909 -12.610 47.093 1.00 48.22 388 THR A C 1
ATOM 2811 O O . THR A 1 388 ? -44.999 -12.808 48.301 1.00 48.22 388 THR A O 1
ATOM 2814 N N . GLU A 1 389 ? -45.992 -12.409 46.334 1.00 45.28 389 GLU A N 1
ATOM 2815 C CA . GLU A 1 389 ? -47.376 -12.335 46.846 1.00 45.28 389 GLU A CA 1
ATOM 2816 C C . GLU A 1 389 ? -48.228 -13.563 46.456 1.00 45.28 389 GLU A C 1
ATOM 2818 O O . GLU A 1 389 ? -49.422 -13.446 46.187 1.00 45.28 389 GLU A O 1
ATOM 2823 N N . THR A 1 390 ? -47.643 -14.768 46.445 1.00 39.22 390 THR A N 1
ATOM 2824 C CA . THR A 1 390 ? -48.447 -16.007 46.434 1.00 39.22 390 THR A CA 1
ATOM 2825 C C . THR A 1 390 ? -48.668 -16.462 47.885 1.00 39.22 390 THR A C 1
ATOM 2827 O O . THR A 1 390 ? -47.683 -16.749 48.570 1.00 39.22 390 THR A O 1
ATOM 2830 N N . PRO A 1 391 ? -49.910 -16.526 48.405 1.00 38.72 391 PRO A N 1
ATOM 2831 C CA . PRO A 1 391 ? -50.153 -16.949 49.780 1.00 38.72 391 PRO A CA 1
ATOM 2832 C C . PRO A 1 391 ? -49.808 -18.431 49.948 1.00 38.72 391 PRO A C 1
ATOM 2834 O O . PRO A 1 391 ? -50.305 -19.278 49.206 1.00 38.72 391 PRO A O 1
ATOM 2837 N N . ILE A 1 392 ? -48.988 -18.743 50.950 1.00 47.06 392 ILE A N 1
ATOM 2838 C CA . ILE A 1 392 ? -48.752 -20.105 51.434 1.00 47.06 392 ILE A CA 1
ATOM 2839 C C . ILE A 1 392 ? -50.093 -20.640 51.955 1.00 47.06 392 ILE A C 1
ATOM 2841 O O . ILE A 1 392 ? -50.531 -20.266 53.042 1.00 47.06 392 ILE A O 1
ATOM 2845 N N . GLN A 1 393 ? -50.768 -21.486 51.173 1.00 41.62 393 GLN A N 1
ATOM 2846 C CA . GLN A 1 393 ? -51.860 -22.313 51.678 1.00 41.62 393 GLN A CA 1
ATOM 2847 C C . GLN A 1 393 ? -51.266 -23.554 52.353 1.00 41.62 393 GLN A C 1
ATOM 2849 O O . GLN A 1 393 ? -50.457 -24.285 51.789 1.00 41.62 393 GLN A O 1
ATOM 2854 N N . THR A 1 394 ? -51.665 -23.713 53.607 1.00 39.62 394 THR A N 1
ATOM 2855 C CA . THR A 1 394 ? -51.344 -24.756 54.580 1.00 39.62 394 THR A CA 1
ATOM 2856 C C . THR A 1 394 ? -51.477 -26.177 54.028 1.00 39.62 394 THR A C 1
ATOM 2858 O O . THR A 1 394 ? -52.557 -26.564 53.586 1.00 39.62 394 THR A O 1
ATOM 2861 N N . ALA A 1 395 ? -50.413 -26.972 54.150 1.00 40.34 395 ALA A N 1
ATOM 2862 C CA . ALA A 1 395 ? -50.438 -28.425 54.007 1.00 40.34 395 ALA A CA 1
ATOM 2863 C C . ALA A 1 395 ? -50.077 -29.076 55.354 1.00 40.34 395 ALA A C 1
ATOM 2865 O O . ALA A 1 395 ? -48.935 -29.459 55.586 1.00 40.34 395 ALA A O 1
ATOM 2866 N N . GLU A 1 396 ? -51.061 -29.181 56.246 1.00 43.03 396 GLU A N 1
ATOM 2867 C CA . GLU A 1 396 ? -51.028 -30.057 57.422 1.00 43.03 396 GLU A CA 1
ATOM 2868 C C . 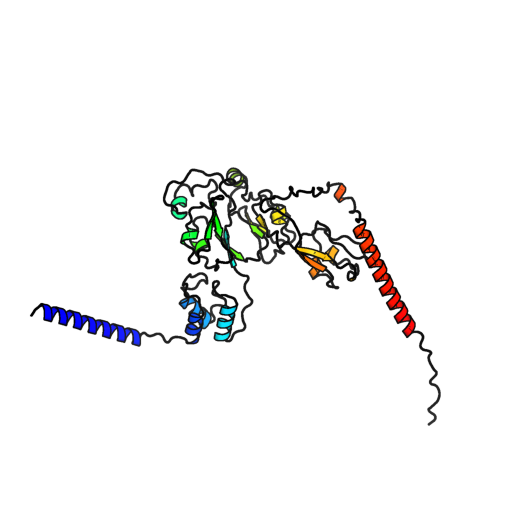GLU A 1 396 ? -52.377 -30.775 57.520 1.00 43.03 396 GLU A C 1
ATOM 2870 O O . GLU A 1 396 ? -53.330 -30.226 58.061 1.00 43.03 396 GLU A O 1
ATOM 2875 N N . ALA A 1 397 ? -52.466 -31.971 56.932 1.00 42.34 397 ALA A N 1
ATOM 2876 C CA . ALA A 1 397 ? -53.334 -33.084 57.340 1.00 42.34 397 ALA A CA 1
ATOM 2877 C C . ALA A 1 397 ? -53.278 -34.179 56.265 1.00 42.34 397 ALA A C 1
ATOM 2879 O O . ALA A 1 397 ? -53.983 -34.085 55.272 1.00 42.34 397 ALA A O 1
ATOM 2880 N N . GLU A 1 398 ? -52.416 -35.181 56.458 1.00 43.72 398 GLU A N 1
ATOM 2881 C CA . GLU A 1 398 ? -52.665 -36.602 56.144 1.00 43.72 398 GLU A CA 1
ATOM 2882 C C . GLU A 1 398 ? -51.356 -37.385 56.300 1.00 43.72 398 GLU A C 1
ATOM 2884 O O . GLU A 1 398 ? -50.495 -37.372 55.422 1.00 43.72 398 GLU A O 1
ATOM 2889 N N . LYS A 1 399 ? -51.205 -38.043 57.455 1.00 38.00 399 LYS A N 1
ATOM 2890 C CA . LYS A 1 399 ? -50.576 -39.366 57.608 1.00 38.00 399 LYS A CA 1
ATOM 2891 C C . LYS A 1 399 ? -50.687 -39.810 59.065 1.00 38.00 399 LYS A C 1
ATOM 2893 O O . LYS A 1 399 ? -49.824 -39.534 59.892 1.00 38.00 399 LYS A O 1
ATOM 2898 N N . ALA A 1 400 ? -51.800 -40.474 59.351 1.00 39.66 400 ALA A N 1
ATOM 2899 C CA . ALA A 1 400 ? -51.887 -41.477 60.394 1.00 39.66 400 ALA A CA 1
ATOM 2900 C C . ALA A 1 400 ? -51.961 -42.832 59.680 1.00 39.66 400 ALA A C 1
ATOM 2902 O O . ALA A 1 400 ? -53.012 -43.177 59.151 1.00 39.66 400 ALA A O 1
ATOM 2903 N N . GLU A 1 401 ? -50.820 -43.514 59.605 1.00 36.09 401 GLU A N 1
ATOM 2904 C CA . GLU A 1 401 ? -50.655 -44.974 59.672 1.00 36.09 401 GLU A CA 1
ATOM 2905 C C . GLU A 1 401 ? -49.195 -45.286 60.014 1.00 36.09 401 GLU A C 1
ATOM 2907 O O . GLU A 1 401 ? -48.299 -44.662 59.392 1.00 36.09 401 GLU A O 1
#

Sequence (401 aa):
MDILFAALVLGGMGLLFGGLLTLTSKVFAVPSNPTRDAVRELLPGANCGGCGYPGCDGCADAIASGKAAVNACPVCSAEVSEQIAAVMGVEPADAAARMVAKVICQGDIDRCKSKFNYTGIQDCVAASLVSDGNRACKYACLGLGTCVKACPFDAIHIDEHKKIAVVDEDKCKACGKCVAACPKGVLDLQPVTRPVRLMCRAAEEGYLVSDNCRVGCIGCERCAIACKFGAITMVNNLPVIDTEKCVGCMMCAEVCPTNAIWADWDDRKIADIEPDACIGCGMCKRQCQFEAIIGEKKMPHEITSACTGCGACAAKCPKKCITMKVREHTRDRHAKVGTTPEPVLAVNPEDAKVKPARTPEMEAKIQAALAAKAAREAAKQADAKKDTETPIQTAEAEKAE

Nearest PDB structures (foldseek):
  7zc6-assembly1_B  TM=8.004E-01  e=6.174E-15  Clostridium tetanomorphum
  5exd-assembly2_K  TM=8.949E-01  e=5.840E-02  Moorella thermoacetica ATCC 39073
  5exd-assembly1_E  TM=4.932E-01  e=2.354E-02  Moorella thermoacetica ATCC 39073
  5exd-assembly1_B  TM=4.647E-01  e=2.115E-02  Moorella thermoacetica ATCC 39073
  5exd-assembly2_H  TM=4.413E-01  e=5.536E-02  Moorella thermoacetica ATCC 39073

Foldseek 3Di:
DVVVVVVCVVVVVVCVVVVVVVVCCVVPVDPDDPLLVQLLVLDPQPQLCLLVARGSSRVSVCLLVVNAQLCSQLLHDLVSSVSNCVSNVHDRDDPDFNKFKDFLAPQFPVFFPFPDDDDDQLAQVVQCVPVCHGTLQSLHARLSQQLCVQDPQNQWDQDPRRSHIDGNRVSGSSSCSSCVRHPNNRMDIDGPPQFKDQSEDRLDALVSCVVGGLQHQNLPCQLCVQDPQNQWDADSSDTDGNPVSDLNLCSSCLRRPSSSMDGDLQQFWFKAFDQLQAQQCCQLCVQDPQNQWDDHRRFRIGGHPSTSQSCRSCVRDPSSRIDIHRPPDPDDPDDRPPDDVDDPPPCDPVNVVPDDDQDPVRVVVRVVSVVVVVVVVVVVVVVVVVVVPDDPDDDDDDDDD

Radius of gyration: 33.14 Å; Cα contacts (8 Å, |Δi|>4): 627; chains: 1; bounding box: 77×70×122 Å

Solvent-accessible surface area (backbone atoms only — not comparable to full-atom values): 22804 Å² total; per-residue (Å²): 114,66,70,62,51,52,51,49,51,55,52,50,49,48,52,51,53,52,50,49,51,54,49,50,53,61,73,67,54,72,84,77,53,69,59,25,54,56,40,37,71,71,41,89,70,71,51,67,39,51,59,78,28,76,28,39,64,42,41,16,50,30,35,62,68,69,78,36,59,59,63,46,51,62,66,56,51,71,70,51,22,43,53,37,10,61,72,69,74,46,80,65,72,79,83,70,72,61,49,24,60,43,60,32,52,70,53,24,66,89,41,18,44,65,70,51,88,81,87,69,72,80,28,37,63,66,36,38,74,52,82,47,22,40,36,51,39,66,44,47,60,69,44,34,49,41,38,35,77,46,37,94,60,75,20,40,48,60,40,89,79,45,42,28,66,44,61,43,68,87,53,34,44,41,42,53,47,34,37,76,55,33,82,52,58,35,40,44,79,42,46,69,88,56,39,62,43,66,26,47,70,57,69,48,60,27,66,66,32,52,77,21,19,63,38,38,43,43,47,78,54,49,35,41,74,56,38,90,61,74,22,44,47,80,54,69,46,35,76,46,71,43,71,89,49,47,62,59,39,47,47,37,29,72,58,33,91,42,53,19,34,45,55,51,64,79,72,34,33,27,64,43,53,44,48,85,60,38,68,17,83,55,54,40,48,75,54,41,93,60,73,22,51,48,70,52,81,71,33,47,47,45,64,46,92,60,47,51,29,53,55,56,32,40,77,58,36,91,71,59,35,42,47,75,43,66,46,91,66,96,70,70,101,77,67,61,95,88,64,61,98,56,84,76,73,76,73,48,84,69,53,71,73,48,80,83,77,78,50,74,68,53,49,51,52,52,51,51,38,50,51,52,48,52,51,54,51,50,51,53,53,54,55,60,54,61,74,70,71,67,82,86,76,86,89,86,88,89,85,91,130

pLDDT: mean 81.58, std 17.41, range [29.95, 97.31]